Protein AF-0000000075448286 (afdb_homodimer)

pLDDT: mean 71.82, std 28.73, range [14.85, 98.69]

Structure (mmCIF, N/CA/C/O backbone):
data_AF-0000000075448286-model_v1
#
loop_
_entity.id
_entity.type
_entity.pdbx_description
1 polymer 'BZIP domain-containing protein'
#
loop_
_atom_site.group_PDB
_atom_site.id
_atom_site.type_symbol
_atom_site.label_atom_id
_atom_site.label_alt_id
_atom_site.label_comp_id
_atom_site.label_asym_id
_atom_site.label_entity_id
_atom_site.label_seq_id
_atom_site.pdbx_PDB_ins_code
_atom_site.Cartn_x
_atom_site.Cartn_y
_atom_site.Cartn_z
_atom_site.occupancy
_atom_site.B_iso_or_equiv
_atom_site.auth_seq_id
_atom_site.auth_comp_id
_atom_site.auth_asym_id
_atom_site.auth_atom_id
_atom_site.pdbx_PDB_model_num
ATOM 1 N N . MET A 1 1 ? -80.875 -48.125 -6.766 1 27.91 1 MET A N 1
ATOM 2 C CA . MET A 1 1 ? -80.688 -47.312 -5.57 1 27.91 1 MET A CA 1
ATOM 3 C C . MET A 1 1 ? -79.25 -46.906 -5.395 1 27.91 1 MET A C 1
ATOM 5 O O . MET A 1 1 ? -78.438 -47.75 -5.039 1 27.91 1 MET A O 1
ATOM 9 N N . SER A 1 2 ? -78.625 -46.062 -6.227 1 28.22 2 SER A N 1
ATOM 10 C CA . SER A 1 2 ? -77.25 -45.688 -6.453 1 28.22 2 SER A CA 1
ATOM 11 C C . SER A 1 2 ? -76.75 -44.844 -5.305 1 28.22 2 SER A C 1
ATOM 13 O O . SER A 1 2 ? -77.25 -43.812 -4.984 1 28.22 2 SER A O 1
ATOM 15 N N . ALA A 1 3 ? -76.125 -45.531 -4.195 1 37.91 3 ALA A N 1
ATOM 16 C CA . ALA A 1 3 ? -75.625 -44.969 -2.951 1 37.91 3 ALA A CA 1
ATOM 17 C C . ALA A 1 3 ? -74.625 -43.875 -3.227 1 37.91 3 ALA A C 1
ATOM 19 O O . ALA A 1 3 ? -73.688 -44.031 -4.004 1 37.91 3 ALA A O 1
ATOM 20 N N . SER A 1 4 ? -75.062 -42.562 -3.15 1 36.66 4 SER A N 1
ATOM 21 C CA . SER A 1 4 ? -74.312 -41.344 -3.301 1 36.66 4 SER A CA 1
ATOM 22 C C . SER A 1 4 ? -73.062 -41.344 -2.398 1 36.66 4 SER A C 1
ATOM 24 O O . SER A 1 4 ? -73.188 -41.75 -1.24 1 36.66 4 SER A O 1
ATOM 26 N N . PRO A 1 5 ? -71.875 -41.469 -2.895 1 45.78 5 PRO A N 1
ATOM 27 C CA . PRO A 1 5 ? -70.688 -41.562 -2.051 1 45.78 5 PRO A CA 1
ATOM 28 C C . PRO A 1 5 ? -70.562 -40.406 -1.062 1 45.78 5 PRO A C 1
ATOM 30 O O . PRO A 1 5 ? -71.062 -39.312 -1.311 1 45.78 5 PRO A O 1
ATOM 33 N N . PRO A 1 6 ? -70.438 -40.656 0.356 1 41.59 6 PRO A N 1
ATOM 34 C CA . PRO A 1 6 ? -70.438 -39.719 1.475 1 41.59 6 PRO A CA 1
ATOM 35 C C . PRO A 1 6 ? -69.312 -38.625 1.292 1 41.59 6 PRO A C 1
ATOM 37 O O . PRO A 1 6 ? -68.375 -38.844 0.573 1 41.59 6 PRO A O 1
ATOM 40 N N . SER A 1 7 ? -69.688 -37.281 1.247 1 37.41 7 SER A N 1
ATOM 41 C CA . SER A 1 7 ? -68.938 -36.031 1.189 1 37.41 7 SER A CA 1
ATOM 42 C C . SER A 1 7 ? -67.875 -35.969 2.316 1 37.41 7 SER A C 1
ATOM 44 O O . SER A 1 7 ? -68.25 -36 3.494 1 37.41 7 SER A O 1
ATOM 46 N N . GLY A 1 8 ? -66.75 -36.656 2.332 1 36.09 8 GLY A N 1
ATOM 47 C CA . GLY A 1 8 ? -65.625 -36.625 3.279 1 36.09 8 GLY A CA 1
ATOM 48 C C . GLY A 1 8 ? -65.25 -35.219 3.65 1 36.09 8 GLY A C 1
ATOM 49 O O . GLY A 1 8 ? -64.938 -34.406 2.777 1 36.09 8 GLY A O 1
ATOM 50 N N . SER A 1 9 ? -65.875 -34.531 4.641 1 37.84 9 SER A N 1
ATOM 51 C CA . SER A 1 9 ? -65.5 -33.25 5.273 1 37.84 9 SER A CA 1
ATOM 52 C C . SER A 1 9 ? -64.062 -33.219 5.621 1 37.84 9 SER A C 1
ATOM 54 O O . SER A 1 9 ? -63.531 -34.094 6.301 1 37.84 9 SER A O 1
ATOM 56 N N . SER A 1 10 ? -63.188 -32.844 4.75 1 38.09 10 SER A N 1
ATOM 57 C CA . SER A 1 10 ? -61.75 -32.562 5.004 1 38.09 10 SER A CA 1
ATOM 58 C C . SER A 1 10 ? -61.562 -31.719 6.254 1 38.09 10 SER A C 1
ATOM 60 O O . SER A 1 10 ? -62.062 -30.578 6.312 1 38.09 10 SER A O 1
ATOM 62 N N . LYS A 1 11 ? -61.75 -32.25 7.52 1 39.44 11 LYS A N 1
ATOM 63 C CA . LYS A 1 11 ? -61.344 -31.625 8.781 1 39.44 11 LYS A CA 1
ATOM 64 C C . LYS A 1 11 ? -60.031 -30.859 8.633 1 39.44 11 LYS A C 1
ATOM 66 O O . LYS A 1 11 ? -59.031 -31.438 8.273 1 39.44 11 LYS A O 1
ATOM 71 N N . ARG A 1 12 ? -60.156 -29.641 8.289 1 44.81 12 ARG A N 1
ATOM 72 C CA . ARG A 1 12 ? -59 -28.734 8.344 1 44.81 12 ARG A CA 1
ATOM 73 C C . ARG A 1 12 ? -58.219 -28.938 9.625 1 44.81 12 ARG A C 1
ATOM 75 O O . ARG A 1 12 ? -58.781 -28.969 10.719 1 44.81 12 ARG A O 1
ATOM 82 N N . ARG A 1 13 ? -57.188 -29.625 9.578 1 57.38 13 ARG A N 1
ATOM 83 C CA . ARG A 1 13 ? -56.25 -29.844 10.672 1 57.38 13 ARG A CA 1
ATOM 84 C C . ARG A 1 13 ? -56 -28.562 11.445 1 57.38 13 ARG A C 1
ATOM 86 O O . ARG A 1 13 ? -55.531 -27.562 10.875 1 57.38 13 ARG A O 1
ATOM 93 N N . VAL A 1 14 ? -56.844 -28.219 12.422 1 57.28 14 VAL A N 1
ATOM 94 C CA . VAL A 1 14 ? -56.688 -27.094 13.328 1 57.28 14 VAL A CA 1
ATOM 95 C C . VAL A 1 14 ? -55.344 -27.203 14.047 1 57.28 14 VAL A C 1
ATOM 97 O O . VAL A 1 14 ? -55.031 -28.234 14.656 1 57.28 14 VAL A O 1
ATOM 100 N N . ARG A 1 15 ? -54.5 -26.469 13.727 1 62.69 15 ARG A N 1
ATOM 101 C CA . ARG A 1 15 ? -53.219 -26.375 14.383 1 62.69 15 ARG A CA 1
ATOM 102 C C . ARG A 1 15 ? -53.375 -26.125 15.875 1 62.69 15 ARG A C 1
ATOM 104 O O . ARG A 1 15 ? -54.312 -25.453 16.297 1 62.69 15 ARG A O 1
ATOM 111 N N . THR A 1 16 ? -52.75 -26.875 16.719 1 68.62 16 THR A N 1
ATOM 112 C CA . THR A 1 16 ? -52.719 -26.734 18.172 1 68.62 16 THR A CA 1
ATOM 113 C C . THR A 1 16 ? -52.125 -25.391 18.578 1 68.62 16 THR A C 1
ATOM 115 O O . THR A 1 16 ? -51.469 -24.734 17.766 1 68.62 16 THR A O 1
ATOM 118 N N . GLU A 1 17 ? -52.5 -24.844 19.672 1 63.91 17 GLU A N 1
ATOM 119 C CA . GLU A 1 17 ? -52 -23.594 20.219 1 63.91 17 GLU A CA 1
ATOM 120 C C . GLU A 1 17 ? -50.469 -23.609 20.281 1 63.91 17 GLU A C 1
ATOM 122 O O . GLU A 1 17 ? -49.812 -22.609 20.016 1 63.91 17 GLU A O 1
ATOM 127 N N . ALA A 1 18 ? -49.969 -24.734 20.625 1 74.19 18 ALA A N 1
ATOM 128 C CA . ALA A 1 18 ? -48.5 -24.875 20.672 1 74.19 18 ALA A CA 1
ATOM 129 C C . ALA A 1 18 ? -47.906 -24.719 19.281 1 74.19 18 ALA A C 1
ATOM 131 O O . ALA A 1 18 ? -46.844 -24.094 19.125 1 74.19 18 ALA A O 1
ATOM 132 N N . GLN A 1 19 ? -48.594 -25.281 18.328 1 69.69 19 GLN A N 1
ATOM 133 C CA . GLN A 1 19 ? -48.094 -25.203 16.953 1 69.69 19 GLN A CA 1
ATOM 134 C C . GLN A 1 19 ? -48.219 -23.781 16.422 1 69.69 19 GLN A C 1
ATOM 136 O O . GLN A 1 19 ? -47.312 -23.312 15.703 1 69.69 19 GLN A O 1
ATOM 141 N N . MET A 1 20 ? -49.25 -23.156 16.812 1 72.75 20 MET A N 1
ATOM 142 C CA . MET A 1 20 ? -49.438 -21.766 16.422 1 72.75 20 MET A CA 1
ATOM 143 C C . MET A 1 20 ? -48.438 -20.844 17.078 1 72.75 20 MET A C 1
ATOM 145 O O . MET A 1 20 ? -47.938 -19.906 16.453 1 72.75 20 MET A O 1
ATOM 149 N N . SER A 1 21 ? -48.156 -21.188 18.281 1 73.88 21 SER A N 1
ATOM 150 C CA . SER A 1 21 ? -47.156 -20.406 18.984 1 73.88 21 SER A CA 1
ATOM 151 C C . SER A 1 21 ? -45.781 -20.578 18.359 1 73.88 21 SER A C 1
ATOM 153 O O . SER A 1 21 ? -45.031 -19.594 18.219 1 73.88 21 SER A O 1
ATOM 155 N N . GLN A 1 22 ? -45.5 -21.75 18 1 76 22 GLN A N 1
ATOM 156 C CA . GLN A 1 22 ? -44.25 -22.016 17.344 1 76 22 GLN A CA 1
ATOM 157 C C . GLN A 1 22 ? -44.156 -21.312 15.992 1 76 22 GLN A C 1
ATOM 159 O O . GLN A 1 22 ? -43.125 -20.766 15.625 1 76 22 GLN A O 1
ATOM 164 N N . LYS A 1 23 ? -45.219 -21.344 15.336 1 67 23 LYS A N 1
ATOM 165 C CA . LYS A 1 23 ? -45.281 -20.688 14.039 1 67 23 LYS A CA 1
ATOM 166 C C . LYS A 1 23 ? -45.125 -19.172 14.195 1 67 23 LYS A C 1
ATOM 168 O O . LYS A 1 23 ? -44.406 -18.531 13.43 1 67 23 LYS A O 1
ATOM 173 N N . ARG A 1 24 ? -45.812 -18.656 15.164 1 72.44 24 ARG A N 1
ATOM 174 C CA . ARG A 1 24 ? -45.719 -17.234 15.43 1 72.44 24 ARG A CA 1
ATOM 175 C C . ARG A 1 24 ? -44.281 -16.828 15.766 1 72.44 24 ARG A C 1
ATOM 177 O O . ARG A 1 24 ? -43.781 -15.797 15.305 1 72.44 24 ARG A O 1
ATOM 184 N N . LEU A 1 25 ? -43.719 -17.688 16.516 1 75.44 25 LEU A N 1
ATOM 185 C CA . LEU A 1 25 ? -42.312 -17.406 16.875 1 75.44 25 LEU A CA 1
ATOM 186 C C . LEU A 1 25 ? -41.438 -17.484 15.633 1 75.44 25 LEU A C 1
ATOM 188 O O . LEU A 1 25 ? -40.562 -16.625 15.453 1 75.44 25 LEU A O 1
ATOM 192 N N . ALA A 1 26 ? -41.688 -18.422 14.836 1 75.81 26 ALA A N 1
ATOM 193 C CA . ALA A 1 26 ? -40.906 -18.562 13.609 1 75.81 26 ALA A CA 1
ATOM 194 C C . ALA A 1 26 ? -41.156 -17.406 12.656 1 75.81 26 ALA A C 1
ATOM 196 O O . ALA A 1 26 ? -40.219 -16.906 12.016 1 75.81 26 ALA A O 1
ATOM 197 N N . ASP A 1 27 ? -42.312 -16.969 12.602 1 74.06 27 ASP A N 1
ATOM 198 C CA . ASP A 1 27 ? -42.688 -15.82 11.766 1 74.06 27 ASP A CA 1
ATOM 199 C C . ASP A 1 27 ? -42 -14.539 12.266 1 74.06 27 ASP A C 1
ATOM 201 O O . ASP A 1 27 ? -41.531 -13.727 11.469 1 74.06 27 ASP A O 1
ATOM 205 N N . ARG A 1 28 ? -42 -14.422 13.531 1 72.19 28 ARG A N 1
ATOM 206 C CA . ARG A 1 28 ? -41.375 -13.258 14.133 1 72.19 28 ARG A CA 1
ATOM 207 C C . ARG A 1 28 ? -39.875 -13.211 13.789 1 72.19 28 ARG A C 1
ATOM 209 O O . ARG A 1 28 ? -39.344 -12.156 13.461 1 72.19 28 ARG A O 1
ATOM 216 N N . VAL A 1 29 ? -39.375 -14.359 13.914 1 78.06 29 VAL A N 1
ATOM 217 C CA . VAL A 1 29 ? -37.938 -14.445 13.617 1 78.06 29 VAL A CA 1
ATOM 218 C C . VAL A 1 29 ? -37.719 -14.164 12.133 1 78.06 29 VAL A C 1
ATOM 220 O O . VAL A 1 29 ? -36.781 -13.414 11.773 1 78.06 29 VAL A O 1
ATOM 223 N N . LYS A 1 30 ? -38.531 -14.68 11.359 1 71.31 30 LYS A N 1
ATOM 224 C CA . LYS A 1 30 ? -38.375 -14.5 9.922 1 71.31 30 LYS A CA 1
ATOM 225 C C . LYS A 1 30 ? -38.625 -13.047 9.523 1 71.31 30 LYS A C 1
ATOM 227 O O . LYS A 1 30 ? -37.906 -12.5 8.688 1 71.31 30 LYS A O 1
ATOM 232 N N . HIS A 1 31 ? -39.531 -12.453 10.203 1 71.69 31 HIS A N 1
ATOM 233 C CA . HIS A 1 31 ? -39.812 -11.039 9.945 1 71.69 31 HIS A CA 1
ATOM 234 C C . HIS A 1 31 ? -38.625 -10.164 10.383 1 71.69 31 HIS A C 1
ATOM 236 O O . HIS A 1 31 ? -38.281 -9.203 9.688 1 71.69 31 HIS A O 1
ATOM 242 N N . ARG A 1 32 ? -38.125 -10.5 11.422 1 73.19 32 ARG A N 1
ATOM 243 C CA . ARG A 1 32 ? -36.938 -9.766 11.898 1 73.19 32 ARG A CA 1
ATOM 244 C C . ARG A 1 32 ? -35.781 -9.906 10.93 1 73.19 32 ARG A C 1
ATOM 246 O O . ARG A 1 32 ? -35.094 -8.922 10.633 1 73.19 32 ARG A O 1
ATOM 253 N N . GLU A 1 33 ? -35.594 -11.031 10.461 1 76.12 33 GLU A N 1
ATOM 254 C CA . GLU A 1 33 ? -34.531 -11.297 9.508 1 76.12 33 GLU A CA 1
ATOM 255 C C . GLU A 1 33 ? -34.75 -10.562 8.188 1 76.12 33 GLU A C 1
ATOM 257 O O . GLU A 1 33 ? -33.812 -9.992 7.613 1 76.12 33 GLU A O 1
ATOM 262 N N . ASN A 1 34 ? -35.906 -10.547 7.77 1 71.75 34 ASN A N 1
ATOM 263 C CA . ASN A 1 34 ? -36.25 -9.859 6.535 1 71.75 34 ASN A CA 1
ATOM 264 C C . ASN A 1 34 ? -36.062 -8.352 6.66 1 71.75 34 ASN A C 1
ATOM 266 O O . ASN A 1 34 ? -35.562 -7.703 5.734 1 71.75 34 ASN A O 1
ATOM 270 N N . ARG A 1 35 ? -36.438 -7.871 7.777 1 69.81 35 ARG A N 1
ATOM 271 C CA . ARG A 1 35 ? -36.25 -6.449 8.047 1 69.81 35 ARG A CA 1
ATOM 272 C C . ARG A 1 35 ? -34.781 -6.078 8.062 1 69.81 35 ARG A C 1
ATOM 274 O O . ARG A 1 35 ? -34.375 -5.039 7.527 1 69.81 35 ARG A O 1
ATOM 281 N N . GLN A 1 36 ? -34.062 -6.875 8.641 1 74.44 36 GLN A N 1
ATOM 282 C CA . GLN A 1 36 ? -32.625 -6.629 8.711 1 74.44 36 GLN A CA 1
ATOM 283 C C . GLN A 1 36 ? -31.984 -6.699 7.332 1 74.44 36 GLN A C 1
ATOM 285 O O . GLN A 1 36 ? -31.141 -5.863 6.988 1 74.44 36 GLN A O 1
ATOM 290 N N . GLU A 1 37 ? -32.375 -7.582 6.574 1 73.81 37 GLU A N 1
ATOM 291 C CA . GLU A 1 37 ? -31.906 -7.719 5.207 1 73.81 37 GLU A CA 1
ATOM 292 C C . GLU A 1 37 ? -32.281 -6.508 4.359 1 73.81 37 GLU A C 1
ATOM 294 O O . GLU A 1 37 ? -31.484 -6.012 3.57 1 73.81 37 GLU A O 1
ATOM 299 N N . HIS A 1 38 ? -33.438 -6.078 4.535 1 65.19 38 HIS A N 1
ATOM 300 C CA . HIS A 1 38 ? -33.906 -4.914 3.803 1 65.19 38 HIS A CA 1
ATOM 301 C C . HIS A 1 38 ? -33.125 -3.658 4.199 1 65.19 38 HIS A C 1
ATOM 303 O O . HIS A 1 38 ? -32.781 -2.844 3.346 1 65.19 38 HIS A O 1
ATOM 309 N N . LYS A 1 39 ? -32.906 -3.586 5.406 1 70 39 LYS A N 1
ATOM 310 C CA . LYS A 1 39 ? -32.125 -2.455 5.895 1 70 39 LYS A CA 1
ATOM 311 C C . LYS A 1 39 ? -30.703 -2.473 5.32 1 70 39 LYS A C 1
ATOM 313 O O . LYS A 1 39 ? -30.203 -1.444 4.867 1 70 39 LYS A O 1
ATOM 318 N N . GLN A 1 40 ? -30.109 -3.49 5.262 1 71.94 40 GLN A N 1
ATOM 319 C CA . GLN A 1 40 ? -28.766 -3.639 4.734 1 71.94 40 GLN A CA 1
ATOM 320 C C . GLN A 1 40 ? -28.719 -3.355 3.234 1 71.94 40 GLN A C 1
ATOM 322 O O . GLN A 1 40 ? -27.797 -2.703 2.744 1 71.94 40 GLN A O 1
ATOM 327 N N . ARG A 1 41 ? -29.672 -3.736 2.607 1 67.62 41 ARG A N 1
ATOM 328 C CA . ARG A 1 41 ? -29.781 -3.492 1.172 1 67.62 41 ARG A CA 1
ATOM 329 C C . ARG A 1 41 ? -29.953 -2.006 0.88 1 67.62 41 ARG A C 1
ATOM 331 O O . ARG A 1 41 ? -29.328 -1.472 -0.035 1 67.62 41 ARG A O 1
ATOM 338 N N . MET A 1 42 ? -30.766 -1.396 1.674 1 64.56 42 MET A N 1
ATOM 339 C CA . MET A 1 42 ? -30.969 0.041 1.522 1 64.56 42 MET A CA 1
ATOM 340 C C . MET A 1 42 ? -29.688 0.816 1.792 1 64.56 42 MET A C 1
ATOM 342 O O . MET A 1 42 ? -29.359 1.754 1.063 1 64.56 42 MET A O 1
ATOM 346 N N . GLU A 1 43 ? -29.016 0.427 2.717 1 72.69 43 GLU A N 1
ATOM 347 C CA . GLU A 1 43 ? -27.75 1.083 3.07 1 72.69 43 GLU A CA 1
ATOM 348 C C . GLU A 1 43 ? -26.703 0.889 1.979 1 72.69 43 GLU A C 1
ATOM 350 O O . GLU A 1 43 ? -25.969 1.822 1.643 1 72.69 43 GLU A O 1
ATOM 355 N N . ARG A 1 44 ? -26.719 -0.168 1.383 1 66 44 ARG A N 1
ATOM 356 C CA . ARG A 1 44 ? -25.812 -0.444 0.272 1 66 44 ARG A CA 1
ATOM 357 C C . ARG A 1 44 ? -26.172 0.398 -0.948 1 66 44 ARG A C 1
ATOM 359 O O . ARG A 1 44 ? -25.281 0.957 -1.603 1 66 44 ARG A O 1
ATOM 366 N N . MET A 1 45 ? -27.391 0.522 -1.184 1 61.06 45 MET A N 1
ATOM 367 C CA . MET A 1 45 ? -27.859 1.289 -2.338 1 61.06 45 MET A CA 1
ATOM 368 C C . MET A 1 45 ? -27.594 2.777 -2.145 1 61.06 45 MET A C 1
ATOM 370 O O . MET A 1 45 ? -27.172 3.461 -3.08 1 61.06 45 MET A O 1
ATOM 374 N N . GLU A 1 46 ? -27.703 3.178 -1.016 1 66.94 46 GLU A N 1
ATOM 375 C CA . GLU A 1 46 ? -27.406 4.57 -0.699 1 66.94 46 GLU A CA 1
ATOM 376 C C . GLU A 1 46 ? -25.906 4.855 -0.826 1 66.94 46 GLU A C 1
ATOM 378 O O . GLU A 1 46 ? -25.516 5.906 -1.34 1 66.94 46 GLU A O 1
ATOM 383 N N . ALA A 1 47 ? -25.188 3.951 -0.419 1 66.62 47 ALA A N 1
ATOM 384 C CA . ALA A 1 47 ? -23.734 4.082 -0.546 1 66.62 47 ALA A CA 1
ATOM 385 C C . ALA A 1 47 ? -23.312 4.066 -2.012 1 66.62 47 ALA A C 1
ATOM 387 O O . ALA A 1 47 ? -22.453 4.855 -2.424 1 66.62 47 ALA A O 1
ATOM 388 N N . ASP A 1 48 ? -23.938 3.338 -2.775 1 60.22 48 ASP A N 1
ATOM 389 C CA . ASP A 1 48 ? -23.672 3.268 -4.211 1 60.22 48 ASP A CA 1
ATOM 390 C C . ASP A 1 48 ? -24.062 4.57 -4.906 1 60.22 48 ASP A C 1
ATOM 392 O O . ASP A 1 48 ? -23.328 5.07 -5.758 1 60.22 48 ASP A O 1
ATOM 396 N N . ILE A 1 49 ? -25.078 5.105 -4.535 1 58.91 49 ILE A N 1
ATOM 397 C CA . ILE A 1 49 ? -25.547 6.363 -5.102 1 58.91 49 ILE A CA 1
ATOM 398 C C . ILE A 1 49 ? -24.578 7.488 -4.734 1 58.91 49 ILE A C 1
ATOM 400 O O . ILE A 1 49 ? -24.219 8.312 -5.582 1 58.91 49 ILE A O 1
ATOM 404 N N . ALA A 1 50 ? -24.234 7.441 -3.57 1 62.62 50 ALA A N 1
ATOM 405 C CA . ALA A 1 50 ? -23.297 8.477 -3.131 1 62.62 50 ALA A CA 1
ATOM 406 C C . ALA A 1 50 ? -21.969 8.375 -3.887 1 62.62 50 ALA A C 1
ATOM 408 O O . ALA A 1 50 ? -21.422 9.391 -4.312 1 62.62 50 ALA A O 1
ATOM 409 N N . GLN A 1 51 ? -21.625 7.25 -4.191 1 59.97 51 GLN A N 1
ATOM 410 C CA . GLN A 1 51 ? -20.391 7.012 -4.941 1 59.97 51 GLN A CA 1
ATOM 411 C C . GLN A 1 51 ? -20.547 7.422 -6.402 1 59.97 51 GLN A C 1
ATOM 413 O O . GLN A 1 51 ? -19.656 8.031 -6.98 1 59.97 51 GLN A O 1
ATOM 418 N N . ILE A 1 52 ? -21.562 7.191 -6.918 1 53.75 52 ILE A N 1
ATOM 419 C CA . ILE A 1 52 ? -21.828 7.535 -8.312 1 53.75 52 ILE A CA 1
ATOM 420 C C . ILE A 1 52 ? -21.953 9.055 -8.453 1 53.75 52 ILE A C 1
ATOM 422 O O . ILE A 1 52 ? -21.422 9.633 -9.406 1 53.75 52 ILE A O 1
ATOM 426 N N . ARG A 1 53 ? -22.484 9.625 -7.531 1 56.25 53 ARG A N 1
ATOM 427 C CA . ARG A 1 53 ? -22.594 11.078 -7.551 1 56.25 53 ARG A CA 1
ATOM 428 C C . ARG A 1 53 ? -21.234 11.742 -7.43 1 56.25 53 ARG A C 1
ATOM 430 O O . ARG A 1 53 ? -20.953 12.719 -8.117 1 56.25 53 ARG A O 1
ATOM 437 N N . LYS A 1 54 ? -20.484 11.18 -6.668 1 58.22 54 LYS A N 1
ATOM 438 C CA . LYS A 1 54 ? -19.125 11.695 -6.531 1 58.22 54 LYS A CA 1
ATOM 439 C C . LYS A 1 54 ? -18.328 11.516 -7.824 1 58.22 54 LYS A C 1
ATOM 441 O O . LYS A 1 54 ? -17.609 12.422 -8.25 1 58.22 54 LYS A O 1
ATOM 446 N N . ASN A 1 55 ? -18.578 10.445 -8.383 1 50.66 55 ASN A N 1
ATOM 447 C CA . ASN A 1 55 ? -17.938 10.195 -9.664 1 50.66 55 ASN A CA 1
ATOM 448 C C . ASN A 1 55 ? -18.453 11.141 -10.742 1 50.66 55 ASN A C 1
ATOM 450 O O . ASN A 1 55 ? -17.672 11.633 -11.562 1 50.66 55 ASN A O 1
ATOM 454 N N . LEU A 1 56 ? -19.609 11.398 -10.688 1 50.09 56 LEU A N 1
ATOM 455 C CA . LEU A 1 56 ? -20.219 12.312 -11.648 1 50.09 56 LEU A CA 1
ATOM 456 C C . LEU A 1 56 ? -19.719 13.734 -11.438 1 50.09 56 LEU A C 1
ATOM 458 O O . LEU A 1 56 ? -19.469 14.461 -12.398 1 50.09 56 LEU A O 1
ATOM 462 N N . ASP A 1 57 ? -19.578 14.047 -10.305 1 52.19 57 ASP A N 1
ATOM 463 C CA . ASP A 1 57 ? -19.031 15.375 -10.016 1 52.19 57 ASP A CA 1
ATOM 464 C C . ASP A 1 57 ? -17.594 15.492 -10.516 1 52.19 57 ASP A C 1
ATOM 466 O O . ASP A 1 57 ? -17.203 16.516 -11.078 1 52.19 57 ASP A O 1
ATOM 470 N N . THR A 1 58 ? -16.922 14.5 -10.531 1 48.53 58 THR A N 1
ATOM 471 C CA . THR A 1 58 ? -15.547 14.484 -11 1 48.53 58 THR A CA 1
ATOM 472 C C . THR A 1 58 ? -15.492 14.562 -12.516 1 48.53 58 THR A C 1
ATOM 474 O O . THR A 1 58 ? -14.688 15.312 -13.078 1 48.53 58 THR A O 1
ATOM 477 N N . VAL A 1 59 ? -16.312 13.867 -13.109 1 48.31 59 VAL A N 1
ATOM 478 C CA . VAL A 1 59 ? -16.344 13.891 -14.57 1 48.31 59 VAL A CA 1
ATOM 479 C C . VAL A 1 59 ? -16.875 15.242 -15.055 1 48.31 59 VAL A C 1
ATOM 481 O O . VAL A 1 59 ? -16.328 15.812 -16.016 1 48.31 59 VAL A O 1
ATOM 484 N N . SER A 1 60 ? -17.734 15.719 -14.422 1 47.62 60 SER A N 1
ATOM 485 C CA . SER A 1 60 ? -18.281 17.016 -14.781 1 47.62 60 SER A CA 1
ATOM 486 C C . SER A 1 60 ? -17.25 18.125 -14.586 1 47.62 60 SER A C 1
ATOM 488 O O . SER A 1 60 ? -17.141 19.047 -15.406 1 47.62 60 SER A O 1
ATOM 490 N N . ALA A 1 61 ? -16.516 18 -13.648 1 46.72 61 ALA A N 1
ATOM 491 C CA . ALA A 1 61 ? -15.43 18.953 -13.43 1 46.72 61 ALA A CA 1
ATOM 492 C C . ALA A 1 61 ? -14.359 18.828 -14.508 1 46.72 61 ALA A C 1
ATOM 494 O O . ALA A 1 61 ? -13.828 19.828 -14.984 1 46.72 61 ALA A O 1
ATOM 495 N N . GLN A 1 62 ? -14.172 17.672 -14.945 1 41.75 62 GLN A N 1
ATOM 496 C CA . GLN A 1 62 ? -13.211 17.438 -16.031 1 41.75 62 GLN A CA 1
ATOM 497 C C . GLN A 1 62 ? -13.75 17.953 -17.359 1 41.75 62 GLN A C 1
ATOM 499 O O . GLN A 1 62 ? -13 18.516 -18.156 1 41.75 62 GLN A O 1
ATOM 504 N N . LEU A 1 63 ? -14.945 17.75 -17.516 1 41.12 63 LEU A N 1
ATOM 505 C CA . LEU A 1 63 ? -15.57 18.219 -18.75 1 41.12 63 LEU A CA 1
ATOM 506 C C . LEU A 1 63 ? -15.641 19.75 -18.766 1 41.12 63 LEU A C 1
ATOM 508 O O . LEU A 1 63 ? -15.508 20.359 -19.828 1 41.12 63 LEU A O 1
ATOM 512 N N . ARG A 1 64 ? -15.82 20.359 -17.703 1 43.81 64 ARG A N 1
ATOM 513 C CA . ARG A 1 64 ? -15.805 21.812 -17.656 1 43.81 64 ARG A CA 1
ATOM 514 C C . ARG A 1 64 ? -14.422 22.359 -18.016 1 43.81 64 ARG A C 1
ATOM 516 O O . ARG A 1 64 ? -14.305 23.469 -18.562 1 43.81 64 ARG A O 1
ATOM 523 N N . THR A 1 65 ? -13.43 21.484 -17.766 1 37.62 65 THR A N 1
ATOM 524 C CA . THR A 1 65 ? -12.094 21.969 -18.109 1 37.62 65 THR A CA 1
ATOM 525 C C . THR A 1 65 ? -11.789 21.719 -19.578 1 37.62 65 THR A C 1
ATOM 527 O O . THR A 1 65 ? -10.766 22.172 -20.094 1 37.62 65 THR A O 1
ATOM 530 N N . LEU A 1 66 ? -12.625 20.953 -20.25 1 34.34 66 LEU A N 1
ATOM 531 C CA . LEU A 1 66 ? -12.406 20.672 -21.656 1 34.34 66 LEU A CA 1
ATOM 532 C C . LEU A 1 66 ? -12.602 21.922 -22.5 1 34.34 66 LEU A C 1
ATOM 534 O O . LEU A 1 66 ? -11.852 22.156 -23.453 1 34.34 66 LEU A O 1
ATOM 538 N N . PRO A 1 67 ? -13.602 22.766 -22.188 1 34.53 67 PRO A N 1
ATOM 539 C CA . PRO A 1 67 ? -13.695 23.922 -23.078 1 34.53 67 PRO A CA 1
ATOM 540 C C . PRO A 1 67 ? -12.469 24.828 -23 1 34.53 67 PRO A C 1
ATOM 542 O O . PRO A 1 67 ? -12.086 25.438 -24 1 34.53 67 PRO A O 1
ATOM 545 N N . GLN A 1 68 ? -11.859 24.812 -21.875 1 36.12 68 GLN A N 1
ATOM 546 C CA . GLN A 1 68 ? -10.766 25.766 -21.797 1 36.12 68 GLN A CA 1
ATOM 547 C C . GLN A 1 68 ? -9.586 25.344 -22.672 1 36.12 68 GLN A C 1
ATOM 549 O O . GLN A 1 68 ? -8.773 26.172 -23.078 1 36.12 68 GLN A O 1
ATOM 554 N N . LEU A 1 69 ? -9.484 24.031 -22.984 1 34.59 69 LEU A N 1
ATOM 555 C CA . LEU A 1 69 ? -8.406 23.609 -23.875 1 34.59 69 LEU A CA 1
ATOM 556 C C . LEU A 1 69 ? -8.703 24.016 -25.312 1 34.59 69 LEU A C 1
ATOM 558 O O . LEU A 1 69 ? -7.797 24.391 -26.062 1 34.59 69 LEU A O 1
ATOM 562 N N . SER A 1 70 ? -9.914 24.016 -25.688 1 34.94 70 SER A N 1
ATOM 563 C CA . SER A 1 70 ? -10.25 24.438 -27.047 1 34.94 70 SER A CA 1
ATOM 564 C C . SER A 1 70 ? -9.992 25.938 -27.25 1 34.94 70 SER A C 1
ATOM 566 O O . SER A 1 70 ? -9.555 26.359 -28.312 1 34.94 70 SER A O 1
ATOM 568 N N . ALA A 1 71 ? -10.141 26.703 -26.188 1 37.03 71 ALA A N 1
ATOM 569 C CA . ALA A 1 71 ? -9.922 28.141 -26.344 1 37.03 71 ALA A CA 1
ATOM 570 C C . ALA A 1 71 ? -8.438 28.453 -26.5 1 37.03 71 ALA A C 1
ATOM 572 O O . ALA A 1 71 ? -8.055 29.344 -27.266 1 37.03 71 ALA A O 1
ATOM 573 N N . ASP A 1 72 ? -7.613 27.656 -25.875 1 35.41 72 ASP A N 1
ATOM 574 C CA . ASP A 1 72 ? -6.188 27.953 -25.984 1 35.41 72 ASP A CA 1
ATOM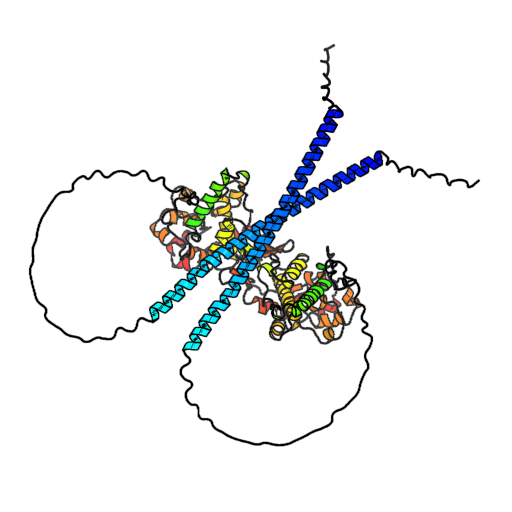 575 C C . ASP A 1 72 ? -5.633 27.547 -27.344 1 35.41 72 ASP A C 1
ATOM 577 O O . ASP A 1 72 ? -4.715 28.172 -27.859 1 35.41 72 ASP A O 1
ATOM 581 N N . LEU A 1 73 ? -6.234 26.531 -27.984 1 34.41 73 LEU A N 1
ATOM 582 C CA . LEU A 1 73 ? -5.805 26.156 -29.328 1 34.41 73 LEU A CA 1
ATOM 583 C C . LEU A 1 73 ? -6.188 27.219 -30.344 1 34.41 73 LEU A C 1
ATOM 585 O O . LEU A 1 73 ? -5.414 27.531 -31.25 1 34.41 73 LEU A O 1
ATOM 589 N N . VAL A 1 74 ? -7.301 27.828 -30.172 1 35.25 74 VAL A N 1
ATOM 590 C CA . VAL A 1 74 ? -7.695 28.875 -31.094 1 35.25 74 VAL A CA 1
ATOM 591 C C . VAL A 1 74 ? -6.762 30.078 -30.953 1 35.25 74 VAL A C 1
ATOM 593 O O . VAL A 1 74 ? -6.371 30.703 -31.938 1 35.25 74 VAL A O 1
ATOM 596 N N . ALA A 1 75 ? -6.277 30.328 -29.703 1 35.59 75 ALA A N 1
ATOM 597 C CA . ALA A 1 75 ? -5.445 31.516 -29.531 1 35.59 75 ALA A CA 1
ATOM 598 C C . ALA A 1 75 ? -4.062 31.312 -30.141 1 35.59 75 ALA A C 1
ATOM 600 O O . ALA A 1 75 ? -3.469 32.25 -30.672 1 35.59 75 ALA A O 1
ATOM 601 N N . LEU A 1 76 ? -3.627 30.062 -30.172 1 33.09 76 LEU A N 1
ATOM 602 C CA . LEU A 1 76 ? -2.311 29.797 -30.75 1 33.09 76 LEU A CA 1
ATOM 603 C C . LEU A 1 76 ? -2.342 29.953 -32.281 1 33.09 76 LEU A C 1
ATOM 605 O O . LEU A 1 76 ? -1.35 30.359 -32.875 1 33.09 76 LEU A O 1
ATOM 609 N N . GLN A 1 77 ? -3.49 29.531 -32.844 1 32.12 77 GLN A N 1
ATOM 610 C CA . GLN A 1 77 ? -3.568 29.656 -34.312 1 32.12 77 GLN A CA 1
ATOM 611 C C . GLN A 1 77 ? -3.527 31.109 -34.719 1 32.12 77 GLN A C 1
ATOM 613 O O . GLN A 1 77 ? -3.027 31.438 -35.812 1 32.12 77 GLN A O 1
ATOM 618 N N . GLN A 1 78 ? -4.148 31.938 -33.875 1 31.75 78 GLN A N 1
ATOM 619 C CA . GLN A 1 78 ? -4.219 33.312 -34.312 1 31.75 78 GLN A CA 1
ATOM 620 C C . GLN A 1 78 ? -2.844 33.969 -34.25 1 31.75 78 GLN A C 1
ATOM 622 O O . GLN A 1 78 ? -2.617 35 -34.906 1 31.75 78 GLN A O 1
ATOM 627 N N . ARG A 1 79 ? -2 33.5 -33.312 1 34.94 79 ARG A N 1
ATOM 628 C CA . ARG A 1 79 ? -0.749 34.25 -33.188 1 34.94 79 ARG A CA 1
ATOM 629 C C . ARG A 1 79 ? 0.167 33.969 -34.375 1 34.94 79 ARG A C 1
ATOM 631 O O . ARG A 1 79 ? 1.228 34.594 -34.531 1 34.94 79 ARG A O 1
ATOM 638 N N . SER A 1 80 ? -0.078 32.781 -34.969 1 31.56 80 SER A N 1
ATOM 639 C CA . SER A 1 80 ? 0.938 32.438 -35.938 1 31.56 80 SER A CA 1
ATOM 640 C C . SER A 1 80 ? 0.841 33.312 -37.188 1 31.56 80 SER A C 1
ATOM 642 O O . SER A 1 80 ? 1.617 33.156 -38.125 1 31.56 80 SER A O 1
ATOM 644 N N . SER A 1 81 ? -0.367 33.875 -37.375 1 28.81 81 SER A N 1
ATOM 645 C CA . SER A 1 81 ? -0.429 34.469 -38.688 1 28.81 81 SER A CA 1
ATOM 646 C C . SER A 1 81 ? 0.403 35.75 -38.75 1 28.81 81 SER A C 1
ATOM 648 O O . SER A 1 81 ? 0.319 36.5 -39.719 1 28.81 81 SER A O 1
ATOM 650 N N . GLN A 1 82 ? 0.804 36.219 -37.5 1 26.39 82 GLN A N 1
ATOM 651 C CA . GLN A 1 82 ? 1.248 37.594 -37.688 1 26.39 82 GLN A CA 1
ATOM 652 C C . GLN A 1 82 ? 2.531 37.656 -38.5 1 26.39 82 GLN A C 1
ATOM 654 O O . GLN A 1 82 ? 3.537 37.062 -38.156 1 26.39 82 GLN A O 1
ATOM 659 N N . LYS A 1 83 ? 2.338 37.906 -39.75 1 27.27 83 LYS A N 1
ATOM 660 C CA . LYS A 1 83 ? 3.311 38.125 -40.812 1 27.27 83 LYS A CA 1
ATOM 661 C C . LYS A 1 83 ? 4.398 39.094 -40.375 1 27.27 83 LYS A C 1
ATOM 663 O O . LYS A 1 83 ? 4.125 40.062 -39.656 1 27.27 83 LYS A O 1
ATOM 668 N N . PRO A 1 84 ? 5.656 38.781 -40.438 1 28.39 84 PRO A N 1
ATOM 669 C CA . PRO A 1 84 ? 6.797 39.625 -40.094 1 28.39 84 PRO A CA 1
ATOM 670 C C . PRO A 1 84 ? 6.742 40.969 -40.781 1 28.39 84 PRO A C 1
ATOM 672 O O . PRO A 1 84 ? 6.461 41.062 -41.969 1 28.39 84 PRO A O 1
ATOM 675 N N . PRO A 1 85 ? 6.109 42.031 -40 1 24.61 85 PRO A N 1
ATOM 676 C CA . PRO A 1 85 ? 5.914 43.312 -40.656 1 24.61 85 PRO A CA 1
ATOM 677 C C . PRO A 1 85 ? 7.145 43.781 -41.438 1 24.61 85 PRO A C 1
ATOM 679 O O . PRO A 1 85 ? 8.273 43.531 -41.031 1 24.61 85 PRO A O 1
ATOM 682 N N . GLY A 1 86 ? 7.031 43.75 -42.656 1 20.5 86 GLY A N 1
ATOM 683 C CA . GLY A 1 86 ? 7.938 44.219 -43.688 1 20.5 86 GLY A CA 1
ATOM 684 C C . GLY A 1 86 ? 8.5 45.594 -43.438 1 20.5 86 GLY A C 1
ATOM 685 O O . GLY A 1 86 ? 7.887 46.406 -42.719 1 20.5 86 GLY A O 1
ATOM 686 N N . GLU A 1 87 ? 9.82 45.75 -43.375 1 23.42 87 GLU A N 1
ATOM 687 C CA . GLU A 1 87 ? 10.742 46.844 -43.188 1 23.42 87 GLU A CA 1
ATOM 688 C C . GLU A 1 87 ? 10.352 48.062 -44.031 1 23.42 87 GLU A C 1
ATOM 690 O O . GLU A 1 87 ? 10.625 48.062 -45.25 1 23.42 87 GLU A O 1
ATOM 695 N N . ALA A 1 88 ? 8.977 48.438 -43.906 1 18.53 88 ALA A N 1
ATOM 696 C CA . ALA A 1 88 ? 8.773 49.5 -44.875 1 18.53 88 ALA A CA 1
ATOM 697 C C . ALA A 1 88 ? 9.703 50.688 -44.625 1 18.53 88 ALA A C 1
ATOM 699 O O . ALA A 1 88 ? 10.016 50.969 -43.469 1 18.53 88 ALA A O 1
ATOM 700 N N . TYR A 1 89 ? 10.25 51.344 -45.625 1 18.58 89 TYR A N 1
ATOM 701 C CA . TYR A 1 89 ? 11.25 52.344 -46.031 1 18.58 89 TYR A CA 1
ATOM 702 C C . TYR A 1 89 ? 10.812 53.75 -45.656 1 18.58 89 TYR A C 1
ATOM 704 O O . TYR A 1 89 ? 11.641 54.562 -45.219 1 18.58 89 TYR A O 1
ATOM 712 N N . GLU A 1 90 ? 9.398 54.094 -45.781 1 17.34 90 GLU A N 1
ATOM 713 C CA . GLU A 1 90 ? 9.445 55.375 -46.469 1 17.34 90 GLU A CA 1
ATOM 714 C C . GLU A 1 90 ? 9.953 56.469 -45.562 1 17.34 90 GLU A C 1
ATOM 716 O O . GLU A 1 90 ? 9.984 56.312 -44.312 1 17.34 90 GLU A O 1
ATOM 721 N N . MET A 1 91 ? 9.414 57.781 -45.906 1 17.44 91 MET A N 1
ATOM 722 C CA . MET A 1 91 ? 9.828 59.094 -46.344 1 17.44 91 MET A CA 1
ATOM 723 C C . MET A 1 91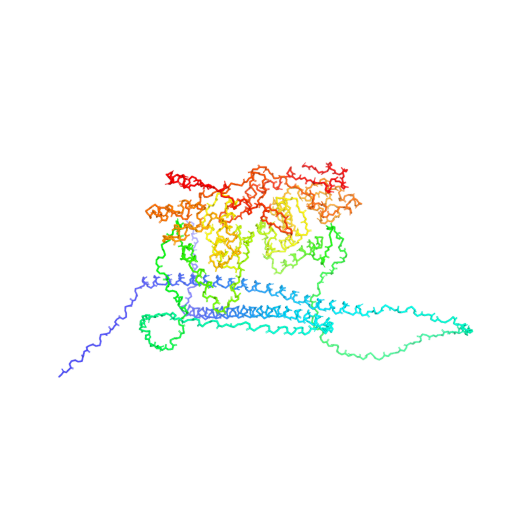 ? 9.641 60.125 -45.25 1 17.44 91 MET A C 1
ATOM 725 O O . MET A 1 91 ? 8.703 60.031 -44.438 1 17.44 91 MET A O 1
ATOM 729 N N . ASP A 1 92 ? 10.531 61 -45 1 17.67 92 ASP A N 1
ATOM 730 C CA . ASP A 1 92 ? 11.07 61.969 -44.031 1 17.67 92 ASP A CA 1
ATOM 731 C C . ASP A 1 92 ? 10.094 63.125 -43.812 1 17.67 92 ASP A C 1
ATOM 733 O O . ASP A 1 92 ? 10.289 63.938 -42.906 1 17.67 92 ASP A O 1
ATOM 737 N N . THR A 1 93 ? 8.773 63.188 -44.438 1 17.66 93 THR A N 1
ATOM 738 C CA . THR A 1 93 ? 8.648 64.625 -44.75 1 17.66 93 THR A CA 1
ATOM 739 C C . THR A 1 93 ? 8.266 65.375 -43.5 1 17.66 93 THR A C 1
ATOM 741 O O . THR A 1 93 ? 7.672 64.875 -42.594 1 17.66 93 THR A O 1
ATOM 744 N N . SER A 1 94 ? 8.242 66.75 -43.562 1 17.67 94 SER A N 1
ATOM 745 C CA . SER A 1 94 ? 8.562 67.938 -42.844 1 17.67 94 SER A CA 1
ATOM 746 C C . SER A 1 94 ? 7.336 68.5 -42.125 1 17.67 94 SER A C 1
ATOM 748 O O . SER A 1 94 ? 7.398 69.562 -41.5 1 17.67 94 SER A O 1
ATOM 750 N N . VAL A 1 95 ? 6.176 67.75 -41.906 1 17.3 95 VAL A N 1
ATOM 751 C CA . VAL A 1 95 ? 5.168 68.812 -41.938 1 17.3 95 VAL A CA 1
ATOM 752 C C . VAL A 1 95 ? 5.176 69.562 -40.594 1 17.3 95 VAL A C 1
ATOM 754 O O . VAL A 1 95 ? 5.305 68.938 -39.531 1 17.3 95 VAL A O 1
ATOM 757 N N . GLU A 1 96 ? 4.598 70.812 -40.688 1 16.83 96 GLU A N 1
ATOM 758 C CA . GLU A 1 96 ? 4.793 72.125 -40.031 1 16.83 96 GLU A CA 1
ATOM 759 C C . GLU A 1 96 ? 3.92 72.188 -38.781 1 16.83 96 GLU A C 1
ATOM 761 O O . GLU A 1 96 ? 4.422 72.5 -37.688 1 16.83 96 GLU A O 1
ATOM 766 N N . THR A 1 97 ? 2.596 72.875 -38.75 1 16.69 97 THR A N 1
ATOM 767 C CA . THR A 1 97 ? 2.594 74.188 -38.125 1 16.69 97 THR A CA 1
ATOM 768 C C . THR A 1 97 ? 1.967 74.125 -36.719 1 16.69 97 THR A C 1
ATOM 770 O O . THR A 1 97 ? 1.287 73.188 -36.406 1 16.69 97 THR A O 1
ATOM 773 N N . PRO A 1 98 ? 0.816 75 -36.438 1 16.77 98 PRO A N 1
ATOM 774 C CA . PRO A 1 98 ? 0.891 76.062 -35.406 1 16.77 98 PRO A CA 1
ATOM 775 C C . PRO A 1 98 ? 0.101 75.75 -34.156 1 16.77 98 PRO A C 1
ATOM 777 O O . PRO A 1 98 ? -0.644 74.75 -34.125 1 16.77 98 PRO A O 1
ATOM 780 N N . ASP A 1 99 ? -0.88 76.688 -33.594 1 16.55 99 ASP A N 1
ATOM 781 C CA . ASP A 1 99 ? -0.795 77.562 -32.406 1 16.55 99 ASP A CA 1
ATOM 782 C C . ASP A 1 99 ? -1.901 77.25 -31.406 1 16.55 99 ASP A C 1
ATOM 784 O O . ASP A 1 99 ? -1.697 77.312 -30.188 1 16.55 99 ASP A O 1
ATOM 788 N N . PHE A 1 100 ? -3.248 76.688 -31.703 1 16.22 100 PHE A N 1
ATOM 789 C CA . PHE A 1 100 ? -4.219 77.625 -31.141 1 16.22 100 PHE A CA 1
ATOM 790 C C . PHE A 1 100 ? -4.516 77.25 -29.688 1 16.22 100 PHE A C 1
ATOM 792 O O . PHE A 1 100 ? -4.398 76.125 -29.281 1 16.22 100 PHE A O 1
ATOM 799 N N . PRO A 1 101 ? -5.508 78.125 -28.984 1 16.47 101 PRO A N 1
ATOM 800 C CA . PRO A 1 101 ? -5.496 78.75 -27.656 1 16.47 101 PRO A CA 1
ATOM 801 C C . PRO A 1 101 ? -6.309 78 -26.641 1 16.47 101 PRO A C 1
ATOM 803 O O . PRO A 1 101 ? -7.074 77.062 -27.016 1 16.47 101 PRO A O 1
ATOM 806 N N . ALA A 1 102 ? -6.832 78.625 -25.422 1 16.67 102 ALA A N 1
ATOM 807 C CA . ALA A 1 102 ? -6.695 78.562 -23.969 1 16.67 102 ALA A CA 1
ATOM 808 C C . ALA A 1 102 ? -8 78.125 -23.312 1 16.67 102 ALA A C 1
ATOM 810 O O . ALA A 1 102 ? -7.992 77.562 -22.219 1 16.67 102 ALA A O 1
ATOM 811 N N . GLY A 1 103 ? -9.273 78.312 -23.906 1 15.3 103 GLY A N 1
ATOM 812 C CA . GLY A 1 103 ? -10.094 79.062 -22.953 1 15.3 103 GLY A CA 1
ATOM 813 C C . GLY A 1 103 ? -10.688 78.188 -21.875 1 15.3 103 GLY A C 1
ATOM 814 O O . GLY A 1 103 ? -10.641 76.938 -21.984 1 15.3 103 GLY A O 1
ATOM 815 N N . ARG A 1 104 ? -11.906 78.625 -21.328 1 16.03 104 ARG A N 1
ATOM 816 C CA . ARG A 1 104 ? -12.305 79 -19.969 1 16.03 104 ARG A CA 1
ATOM 817 C C . ARG A 1 104 ? -13.125 77.875 -19.344 1 16.03 104 ARG A C 1
ATOM 819 O O . ARG A 1 104 ? -13.602 76.938 -20.047 1 16.03 104 ARG A O 1
ATOM 826 N N . ARG A 1 105 ? -14.289 78.188 -18.656 1 16.36 105 ARG A N 1
ATOM 827 C CA . ARG A 1 105 ? -14.57 78.188 -17.219 1 16.36 105 ARG A CA 1
ATOM 828 C C . ARG A 1 105 ? -15.555 77.062 -16.859 1 16.36 105 ARG A C 1
ATOM 830 O O . ARG A 1 105 ? -15.289 76.25 -15.977 1 16.36 105 ARG A O 1
ATOM 837 N N . ALA A 1 106 ? -17.062 77.25 -16.922 1 16.56 106 ALA A N 1
ATOM 838 C CA . ALA A 1 106 ? -17.828 77.438 -15.68 1 16.56 106 ALA A CA 1
ATOM 839 C C . ALA A 1 106 ? -18.578 76.188 -15.297 1 16.56 106 ALA A C 1
ATOM 841 O O . ALA A 1 106 ? -18.75 75.312 -16.109 1 16.56 106 ALA A O 1
ATOM 842 N N . PRO A 1 107 ? -19.906 76.312 -14.555 1 17.3 107 PRO A N 1
ATOM 843 C CA . PRO A 1 107 ? -20.5 75.875 -13.289 1 17.3 107 PRO A CA 1
ATOM 844 C C . PRO A 1 107 ? -21.484 74.75 -13.461 1 17.3 107 PRO A C 1
ATOM 846 O O . PRO A 1 107 ? -22 74.5 -14.555 1 17.3 107 PRO A O 1
ATOM 849 N N . ALA A 1 108 ? -21.812 73.812 -12.367 1 17.03 108 ALA A N 1
ATOM 850 C CA . ALA A 1 108 ? -22.062 72.438 -12.039 1 17.03 108 ALA A CA 1
ATOM 851 C C . ALA A 1 108 ? -23.547 72.188 -11.883 1 17.03 108 ALA A C 1
ATOM 853 O O . ALA A 1 108 ? -23.953 71.125 -11.383 1 17.03 108 ALA A O 1
ATOM 854 N N . ALA A 1 109 ? -24.469 72.75 -12.633 1 15.94 109 ALA A N 1
ATOM 855 C CA . ALA A 1 109 ? -25.797 72.812 -12.008 1 15.94 109 ALA A CA 1
ATOM 856 C C . ALA A 1 109 ? -26.391 71.438 -11.852 1 15.94 109 ALA A C 1
ATOM 858 O O . ALA A 1 109 ? -25.969 70.438 -12.508 1 15.94 109 ALA A O 1
ATOM 859 N N . ALA A 1 110 ? -27.828 71.25 -11.273 1 18.3 110 ALA A N 1
ATOM 860 C CA . ALA A 1 110 ? -28.625 70.688 -10.203 1 18.3 110 ALA A CA 1
ATOM 861 C C . ALA A 1 110 ? -29.547 69.562 -10.758 1 18.3 110 ALA A C 1
ATOM 863 O O . ALA A 1 110 ? -30.188 68.875 -9.992 1 18.3 110 ALA A O 1
ATOM 864 N N . PRO A 1 111 ? -29.625 69.188 -12.047 1 17.27 111 PRO A N 1
ATOM 865 C CA . PRO A 1 111 ? -31.031 68.875 -12.391 1 17.27 111 PRO A CA 1
ATOM 866 C C . PRO A 1 111 ? -31.594 67.688 -11.648 1 17.27 111 PRO A C 1
ATOM 868 O O . PRO A 1 111 ? -30.828 66.812 -11.188 1 17.27 111 PRO A O 1
ATOM 871 N N . CYS A 1 112 ? -33 67.5 -11.43 1 18.86 112 CYS A N 1
ATOM 872 C CA . CYS A 1 112 ? -34.094 67 -10.617 1 18.86 112 CYS A CA 1
ATOM 873 C C . CYS A 1 112 ? -34.469 65.625 -11.023 1 18.86 112 CYS A C 1
ATOM 875 O O . CYS A 1 112 ? -35.438 65 -10.492 1 18.86 112 CYS A O 1
ATOM 877 N N . ALA A 1 113 ? -33.875 64.812 -11.891 1 18.11 113 ALA A N 1
ATOM 878 C CA . ALA A 1 113 ? -34.781 63.969 -12.688 1 18.11 113 ALA A CA 1
ATOM 879 C C . ALA A 1 113 ? -35.406 62.875 -11.844 1 18.11 113 ALA A C 1
ATOM 881 O O . ALA A 1 113 ? -34.812 62.438 -10.852 1 18.11 113 ALA A O 1
ATOM 882 N N . ALA A 1 114 ? -36.594 62.344 -12.258 1 22.08 114 ALA A N 1
ATOM 883 C CA . ALA A 1 114 ? -37.844 61.688 -11.961 1 22.08 114 ALA A CA 1
ATOM 884 C C . ALA A 1 114 ? -37.656 60.188 -11.82 1 22.08 114 ALA A C 1
ATOM 886 O O . ALA A 1 114 ? -37.125 59.531 -12.727 1 22.08 114 ALA A O 1
ATOM 887 N N . ASP A 1 115 ? -37.688 59.562 -10.539 1 18.58 115 ASP A N 1
ATOM 888 C CA . ASP A 1 115 ? -37.156 58.312 -9.977 1 18.58 115 ASP A CA 1
ATOM 889 C C . ASP A 1 115 ? -38.031 57.125 -10.359 1 18.58 115 ASP A C 1
ATOM 891 O O . ASP A 1 115 ? -39.156 57 -9.883 1 18.58 115 ASP A O 1
ATOM 895 N N . HIS A 1 116 ? -38.219 56.75 -11.648 1 21.08 116 HIS A N 1
ATOM 896 C CA . HIS A 1 116 ? -39.156 55.719 -12.07 1 21.08 116 HIS A CA 1
ATOM 897 C C . HIS A 1 116 ? -38.906 54.406 -11.367 1 21.08 116 HIS A C 1
ATOM 899 O O . HIS A 1 116 ? -37.75 53.938 -11.297 1 21.08 116 HIS A O 1
ATOM 905 N N . HIS A 1 117 ? -39.812 53.812 -10.5 1 21.83 117 HIS A N 1
ATOM 906 C CA . HIS A 1 117 ? -39.781 52.719 -9.516 1 21.83 117 HIS A CA 1
ATOM 907 C C . HIS A 1 117 ? -39.719 51.375 -10.188 1 21.83 117 HIS A C 1
ATOM 909 O O . HIS A 1 117 ? -39.969 50.344 -9.539 1 21.83 117 HIS A O 1
ATOM 915 N N . ASP A 1 118 ? -39.031 51.062 -11.242 1 22.31 118 ASP A N 1
ATOM 916 C CA . ASP A 1 118 ? -39.188 49.812 -11.969 1 22.31 118 ASP A CA 1
ATOM 917 C C . ASP A 1 118 ? -38.969 48.594 -11.055 1 22.31 118 ASP A C 1
ATOM 919 O O . ASP A 1 118 ? -38.062 48.625 -10.219 1 22.31 118 ASP A O 1
ATOM 923 N N . ILE A 1 119 ? -39.906 47.656 -10.945 1 28.94 119 ILE A N 1
ATOM 924 C CA . ILE A 1 119 ? -40.094 46.469 -10.109 1 28.94 119 ILE A CA 1
ATOM 925 C C . ILE A 1 119 ? -38.969 45.469 -10.383 1 28.94 119 ILE A C 1
ATOM 927 O O . ILE A 1 119 ? -38.781 45 -11.508 1 28.94 119 ILE A O 1
ATOM 931 N N . PRO A 1 120 ? -37.75 45.5 -9.789 1 25.02 120 PRO A N 1
ATOM 932 C CA . PRO A 1 120 ? -36.656 44.719 -10.367 1 25.02 120 PRO A CA 1
ATOM 933 C C . PRO A 1 120 ? -36.875 43.219 -10.289 1 25.02 120 PRO A C 1
ATOM 935 O O . PRO A 1 120 ? -37.656 42.75 -9.43 1 25.02 120 PRO A O 1
ATOM 938 N N . PRO A 1 121 ? -36.656 42.469 -11.391 1 26.12 121 PRO A N 1
ATOM 939 C CA . PRO A 1 121 ? -36.875 41.031 -11.539 1 26.12 121 PRO A CA 1
ATOM 940 C C . PRO A 1 121 ? -36.281 40.219 -10.375 1 26.12 121 PRO A C 1
ATOM 942 O O . PRO A 1 121 ? -35.375 40.688 -9.695 1 26.12 121 PRO A O 1
ATOM 945 N N . ALA A 1 122 ? -37.062 39.188 -9.867 1 25.91 122 ALA A N 1
ATOM 946 C CA . ALA A 1 122 ? -36.812 38.344 -8.695 1 25.91 122 ALA A CA 1
ATOM 947 C C . ALA A 1 122 ? -35.438 37.688 -8.766 1 25.91 122 ALA A C 1
ATOM 949 O O . ALA A 1 122 ? -35.125 37 -9.734 1 25.91 122 ALA A O 1
ATOM 950 N N . GLU A 1 123 ? -34.438 38.312 -8.297 1 26.05 123 GLU A N 1
ATOM 951 C CA . GLU A 1 123 ? -33.062 37.812 -8.32 1 26.05 123 GLU A CA 1
ATOM 952 C C . GLU A 1 123 ? -32.969 36.406 -7.715 1 26.05 123 GLU A C 1
ATOM 954 O O . GLU A 1 123 ? -33.562 36.156 -6.668 1 26.05 123 GLU A O 1
ATOM 959 N N . VAL A 1 124 ? -32.906 35.438 -8.594 1 29.12 124 VAL A N 1
ATOM 960 C CA . VAL A 1 124 ? -32.688 34.031 -8.25 1 29.12 124 VAL A CA 1
ATOM 961 C C . VAL A 1 124 ? -31.75 33.938 -7.062 1 29.12 124 VAL A C 1
ATOM 963 O O . VAL A 1 124 ? -30.781 34.688 -6.953 1 29.12 124 VAL A O 1
ATOM 966 N N . PRO A 1 125 ? -32.312 33.375 -5.961 1 25.62 125 PRO A N 1
ATOM 967 C CA . PRO A 1 125 ? -31.469 33.469 -4.777 1 25.62 125 PRO A CA 1
ATOM 968 C C . PRO A 1 125 ? -30.016 33.125 -5.086 1 25.62 125 PRO A C 1
ATOM 970 O O . PRO A 1 125 ? -29.734 32.25 -5.91 1 25.62 125 PRO A O 1
ATOM 973 N N . GLU A 1 126 ? -29.188 34.094 -5.121 1 25.77 126 GLU A N 1
ATOM 974 C CA . GLU A 1 126 ? -27.734 34 -5.254 1 25.77 126 GLU A CA 1
ATOM 975 C C . GLU A 1 126 ? -27.188 32.781 -4.527 1 25.77 126 GLU A C 1
ATOM 977 O O . GLU A 1 126 ? -27.719 32.375 -3.492 1 25.77 126 GLU A O 1
ATOM 982 N N . VAL A 1 127 ? -26.547 31.828 -5.246 1 29.3 127 VAL A N 1
ATOM 983 C CA . VAL A 1 127 ? -25.641 30.797 -4.77 1 29.3 127 VAL A CA 1
ATOM 984 C C . VAL A 1 127 ? -25.047 31.203 -3.424 1 29.3 127 VAL A C 1
ATOM 986 O O . VAL A 1 127 ? -24.594 32.344 -3.264 1 29.3 127 VAL A O 1
ATOM 989 N N . VAL A 1 128 ? -25.641 30.672 -2.332 1 29.7 128 VAL A N 1
ATOM 990 C CA . VAL A 1 128 ? -25.047 30.906 -1.024 1 29.7 128 VAL A CA 1
ATOM 991 C C . VAL A 1 128 ? -23.578 31.328 -1.195 1 29.7 128 VAL A C 1
ATOM 993 O O . VAL A 1 128 ? -22.781 30.578 -1.778 1 29.7 128 VAL A O 1
ATOM 996 N N . SER A 1 129 ? -23.297 32.5 -1.513 1 28.84 129 SER A N 1
ATOM 997 C CA . SER A 1 129 ? -22.016 33.188 -1.407 1 28.84 129 SER A CA 1
ATOM 998 C C . SER A 1 129 ? -21.156 32.594 -0.301 1 28.84 129 SER A C 1
ATOM 1000 O O . SER A 1 129 ? -21.656 32.25 0.766 1 28.84 129 SER A O 1
ATOM 1002 N N . SER A 1 130 ? -20.125 31.766 -0.725 1 33.59 130 SER A N 1
ATOM 1003 C CA . SER A 1 130 ? -19.125 31.359 0.26 1 33.59 130 SER A CA 1
ATOM 1004 C C . SER A 1 130 ? -19 32.375 1.376 1 33.59 130 SER A C 1
ATOM 1006 O O . SER A 1 130 ? -18.594 33.531 1.132 1 33.59 130 SER A O 1
ATOM 1008 N N . LEU A 1 131 ? -20.047 32.562 2.111 1 34.59 131 LEU A N 1
ATOM 1009 C CA . LEU A 1 131 ? -20.094 33.469 3.266 1 34.59 131 LEU A CA 1
ATOM 1010 C C . LEU A 1 131 ? -18.703 33.688 3.834 1 34.59 131 LEU A C 1
ATOM 1012 O O . LEU A 1 131 ? -18.531 34.375 4.855 1 34.59 131 LEU A O 1
ATOM 1016 N N . PHE A 1 132 ? -17.953 32.5 3.785 1 36.16 132 PHE A N 1
ATOM 1017 C CA . PHE A 1 132 ? -16.625 32.875 4.273 1 36.16 132 PHE A CA 1
ATOM 1018 C C . PHE A 1 132 ? -15.984 33.906 3.381 1 36.16 132 PHE A C 1
ATOM 1020 O O . PHE A 1 132 ? -16.141 33.875 2.158 1 36.16 132 PHE A O 1
ATOM 1027 N N . PRO A 1 133 ? -15.852 35.188 3.777 1 35.88 133 PRO A N 1
ATOM 1028 C CA . PRO A 1 133 ? -14.984 36.031 2.953 1 35.88 133 PRO A CA 1
ATOM 1029 C C . PRO A 1 133 ? -13.906 35.219 2.223 1 35.88 133 PRO A C 1
ATOM 1031 O O . PRO A 1 133 ? -13.5 34.156 2.689 1 35.88 133 PRO A O 1
ATOM 1034 N N . THR A 1 134 ? -14.094 34.844 0.939 1 41.91 134 THR A N 1
ATOM 1035 C CA . THR A 1 134 ? -12.875 34.344 0.313 1 41.91 134 THR A CA 1
ATOM 1036 C C . THR A 1 134 ? -11.641 34.812 1.09 1 41.91 134 THR A C 1
ATOM 1038 O O . THR A 1 134 ? -11.375 36 1.199 1 41.91 134 THR A O 1
ATOM 1041 N N . PRO A 1 135 ? -11.398 34.188 2.266 1 43.72 135 PRO A N 1
ATOM 1042 C CA . PRO A 1 135 ? -10.227 34.75 2.947 1 43.72 135 PRO A CA 1
ATOM 1043 C C . PRO A 1 135 ? -9.242 35.406 1.984 1 43.72 135 PRO A C 1
ATOM 1045 O O . PRO A 1 135 ? -9.133 35 0.828 1 43.72 135 PRO A O 1
ATOM 1048 N N . SER A 1 136 ? -8.953 36.75 2.117 1 48.78 136 SER A N 1
ATOM 1049 C CA . SER A 1 136 ? -7.77 37.438 1.609 1 48.78 136 SER A CA 1
ATOM 1050 C C . SER A 1 136 ? -6.621 36.438 1.37 1 48.78 136 SER A C 1
ATOM 1052 O O . SER A 1 136 ? -6.695 35.281 1.767 1 48.78 136 SER A O 1
ATOM 1054 N N . HIS A 1 137 ? -5.367 37 1.043 1 61.41 137 HIS A N 1
ATOM 1055 C CA . HIS A 1 137 ? -4.027 36.594 0.64 1 61.41 137 HIS A CA 1
ATOM 1056 C C . HIS A 1 137 ? -3.404 35.656 1.673 1 61.41 137 HIS A C 1
ATOM 1058 O O . HIS A 1 137 ? -3.154 36.062 2.811 1 61.41 137 HIS A O 1
ATOM 1064 N N . VAL A 1 138 ? -3.859 34.344 1.613 1 76 138 VAL A N 1
ATOM 1065 C CA . VAL A 1 138 ? -3.088 33.469 2.467 1 76 138 VAL A CA 1
ATOM 1066 C C . VAL A 1 138 ? -1.616 33.5 2.064 1 76 138 VAL A C 1
ATOM 1068 O O . VAL A 1 138 ? -1.293 33.531 0.874 1 76 138 VAL A O 1
ATOM 1071 N N . ASP A 1 139 ? -0.867 33.875 3.08 1 84.88 139 ASP A N 1
ATOM 1072 C CA . ASP A 1 139 ? 0.576 33.812 2.867 1 84.88 139 ASP A CA 1
ATOM 1073 C C . ASP A 1 139 ? 1.066 32.375 2.752 1 84.88 139 ASP A C 1
ATOM 1075 O O . ASP A 1 139 ? 1.3 31.703 3.764 1 84.88 139 ASP A O 1
ATOM 1079 N N . CYS A 1 140 ? 1.142 31.875 1.482 1 91.62 140 CYS A N 1
ATOM 1080 C CA . CYS A 1 140 ? 1.541 30.5 1.227 1 91.62 140 CYS A CA 1
ATOM 1081 C C . CYS A 1 140 ? 2.984 30.266 1.654 1 91.62 140 CYS A C 1
ATOM 1083 O O . CYS A 1 140 ? 3.879 31.031 1.289 1 91.62 140 CYS A O 1
ATOM 1085 N N . ARG A 1 141 ? 3.188 29.203 2.438 1 93.5 141 ARG A N 1
ATOM 1086 C CA . ARG A 1 141 ? 4.523 28.812 2.877 1 93.5 141 ARG A CA 1
ATOM 1087 C C . ARG A 1 141 ? 4.91 27.453 2.307 1 93.5 141 ARG A C 1
ATOM 1089 O O . ARG A 1 141 ? 5.848 26.812 2.791 1 93.5 141 ARG A O 1
ATOM 1096 N N . CYS A 1 142 ? 4.23 26.984 1.321 1 95.81 142 CYS A N 1
ATOM 1097 C CA . CYS A 1 142 ? 4.414 25.625 0.835 1 95.81 142 CYS A CA 1
ATOM 1098 C C . CYS A 1 142 ? 5.703 25.5 0.031 1 95.81 142 CYS A C 1
ATOM 1100 O O . CYS A 1 142 ? 6.254 24.406 -0.097 1 95.81 142 CYS A O 1
ATOM 1102 N N . GLY A 1 143 ? 6.18 26.578 -0.564 1 94.19 143 GLY A N 1
ATOM 1103 C CA . GLY A 1 143 ? 7.395 26.547 -1.362 1 94.19 143 GLY A CA 1
ATOM 1104 C C . GLY A 1 143 ? 7.18 25.984 -2.754 1 94.19 143 GLY A C 1
ATOM 1105 O O . GLY A 1 143 ? 8.141 25.609 -3.436 1 94.19 143 GLY A O 1
ATOM 1106 N N . VAL A 1 144 ? 5.949 25.719 -3.088 1 93.94 144 VAL A N 1
ATOM 1107 C CA . VAL A 1 144 ? 5.598 25.25 -4.422 1 93.94 144 VAL A CA 1
ATOM 1108 C C . VAL A 1 144 ? 4.441 26.078 -4.977 1 93.94 144 VAL A C 1
ATOM 1110 O O . VAL A 1 144 ? 3.717 26.719 -4.223 1 93.94 144 VAL A O 1
ATOM 1113 N N . GLN A 1 145 ? 4.359 26.047 -6.262 1 90.06 145 GLN A N 1
ATOM 1114 C CA . GLN A 1 145 ? 3.23 26.719 -6.91 1 90.06 145 GLN A CA 1
ATOM 1115 C C . GLN A 1 145 ? 1.995 25.812 -6.906 1 90.06 145 GLN A C 1
ATOM 1117 O O . GLN A 1 145 ? 2.107 24.594 -7.02 1 90.06 145 GLN A O 1
ATOM 1122 N N . HIS A 1 146 ? 0.934 26.484 -6.617 1 90.38 146 HIS A N 1
ATOM 1123 C CA . HIS A 1 146 ? -0.313 25.734 -6.582 1 90.38 146 HIS A CA 1
ATOM 1124 C C . HIS A 1 146 ? -1.206 26.094 -7.766 1 90.38 146 HIS A C 1
ATOM 1126 O O . HIS A 1 146 ? -1.186 27.219 -8.25 1 90.38 146 HIS A O 1
ATOM 1132 N N . HIS A 1 147 ? -1.985 25.094 -8.242 1 84 147 HIS A N 1
ATOM 1133 C CA . HIS A 1 147 ? -2.986 25.344 -9.273 1 84 147 HIS A CA 1
ATOM 1134 C C . HIS A 1 147 ? -4.191 26.078 -8.695 1 84 147 HIS A C 1
ATOM 1136 O O . HIS A 1 147 ? -4.805 26.906 -9.383 1 84 147 HIS A O 1
ATOM 1142 N N . SER A 1 148 ? -4.48 25.734 -7.492 1 84.5 148 SER A N 1
ATOM 1143 C CA . SER A 1 148 ? -5.602 26.312 -6.754 1 84.5 148 SER A CA 1
ATOM 1144 C C . SER A 1 148 ? -5.215 26.625 -5.309 1 84.5 148 SER A C 1
ATOM 1146 O O . SER A 1 148 ? -4.344 25.953 -4.742 1 84.5 148 SER A O 1
ATOM 1148 N N . GLN A 1 149 ? -5.848 27.625 -4.77 1 83.44 149 GLN A N 1
ATOM 1149 C CA . GLN A 1 149 ? -5.613 27.953 -3.369 1 83.44 149 GLN A CA 1
ATOM 1150 C C . GLN A 1 149 ? -5.969 26.781 -2.459 1 83.44 149 GLN A C 1
ATOM 1152 O O . GLN A 1 149 ? -5.438 26.672 -1.354 1 83.44 149 GLN A O 1
ATOM 1157 N N . ALA A 1 150 ? -6.812 25.969 -2.971 1 84.75 150 ALA A N 1
ATOM 1158 C CA . ALA A 1 150 ? -7.293 24.828 -2.189 1 84.75 150 ALA A CA 1
ATOM 1159 C C . ALA A 1 150 ? -6.184 23.812 -1.983 1 84.75 150 ALA A C 1
ATOM 1161 O O . ALA A 1 150 ? -6.301 22.922 -1.136 1 84.75 150 ALA A O 1
ATOM 1162 N N . ASP A 1 151 ? -5.07 24.047 -2.66 1 90.19 151 ASP A N 1
ATOM 1163 C CA . ASP A 1 151 ? -3.959 23.109 -2.559 1 90.19 151 ASP A CA 1
ATOM 1164 C C . ASP A 1 151 ? -2.928 23.594 -1.538 1 90.19 151 ASP A C 1
ATOM 1166 O O . ASP A 1 151 ? -1.98 22.875 -1.221 1 90.19 151 ASP A O 1
ATOM 1170 N N . CYS A 1 152 ? -3.137 24.766 -1.089 1 93.94 152 CYS A N 1
ATOM 1171 C CA . CYS A 1 152 ? -2.209 25.359 -0.132 1 93.94 152 CYS A CA 1
ATOM 1172 C C . CYS A 1 152 ? -2.488 24.859 1.28 1 93.94 152 CYS A C 1
ATOM 1174 O O . CYS A 1 152 ? -3.637 24.844 1.724 1 93.94 152 CYS A O 1
ATOM 1176 N N . LEU A 1 153 ? -1.456 24.438 1.946 1 94.75 153 LEU A N 1
ATOM 1177 C CA . LEU A 1 153 ? -1.582 23.906 3.297 1 94.75 153 LEU A CA 1
ATOM 1178 C C . LEU A 1 153 ? -2.254 24.922 4.223 1 94.75 153 LEU A C 1
ATOM 1180 O O . LEU A 1 153 ? -3.186 24.562 4.953 1 94.75 153 LEU A O 1
ATOM 1184 N N . GLU A 1 154 ? -1.78 26.219 4.258 1 92.88 154 GLU A N 1
ATOM 1185 C CA . GLU A 1 154 ? -2.314 27.25 5.137 1 92.88 154 GLU A CA 1
ATOM 1186 C C . GLU A 1 154 ? -3.809 27.453 4.902 1 92.88 154 GLU A C 1
ATOM 1188 O O . GLU A 1 154 ? -4.594 27.484 5.852 1 92.88 154 GLU A O 1
ATOM 1193 N N . TYR A 1 155 ? -4.113 27.5 3.668 1 91.12 155 TYR A N 1
ATOM 1194 C CA . TYR A 1 155 ? -5.508 27.75 3.316 1 91.12 155 TYR A CA 1
ATOM 1195 C C . TYR A 1 155 ? -6.379 26.547 3.662 1 91.12 155 TYR A C 1
ATOM 1197 O O . TYR A 1 155 ? -7.422 26.688 4.301 1 91.12 155 TYR A O 1
ATOM 1205 N N . ARG A 1 156 ? -5.969 25.406 3.244 1 92.44 156 ARG A N 1
ATOM 1206 C CA . ARG A 1 156 ? -6.805 24.219 3.377 1 92.44 156 ARG A CA 1
ATOM 1207 C C . ARG A 1 156 ? -6.977 23.828 4.844 1 92.44 156 ARG A C 1
ATOM 1209 O O . ARG A 1 156 ? -8.031 23.328 5.238 1 92.44 156 ARG A O 1
ATOM 1216 N N . SER A 1 157 ? -5.91 24.016 5.629 1 90.56 157 SER A N 1
ATOM 1217 C CA . SER A 1 157 ? -6.031 23.75 7.059 1 90.56 157 SER A CA 1
ATOM 1218 C C . SER A 1 157 ? -7.164 24.547 7.68 1 90.56 157 SER A C 1
ATOM 1220 O O . SER A 1 157 ? -7.984 24.016 8.43 1 90.56 157 SER A O 1
ATOM 1222 N N . PHE A 1 158 ? -7.234 25.766 7.324 1 86.75 158 PHE A N 1
ATOM 1223 C CA . PHE A 1 158 ? -8.289 26.625 7.84 1 86.75 158 PHE A CA 1
ATOM 1224 C C . PHE A 1 158 ? -9.648 26.219 7.273 1 86.75 158 PHE A C 1
ATOM 1226 O O . PHE A 1 158 ? -10.641 26.172 8 1 86.75 158 PHE A O 1
ATOM 1233 N N . ALA A 1 159 ? -9.625 25.953 6.027 1 88.19 159 ALA A N 1
ATOM 1234 C CA . ALA A 1 159 ? -10.875 25.594 5.359 1 88.19 159 ALA A CA 1
ATOM 1235 C C . ALA A 1 159 ? -11.477 24.328 5.965 1 88.19 159 ALA A C 1
ATOM 1237 O O . ALA A 1 159 ? -12.688 24.266 6.203 1 88.19 159 ALA A O 1
ATOM 1238 N N . ILE A 1 160 ? -10.672 23.344 6.199 1 88.88 160 ILE A N 1
ATOM 1239 C CA . ILE A 1 160 ? -11.141 22.094 6.77 1 88.88 160 ILE A CA 1
ATOM 1240 C C . ILE A 1 160 ? -11.703 22.328 8.172 1 88.88 160 ILE A C 1
ATOM 1242 O O . ILE A 1 160 ? -12.766 21.812 8.523 1 88.88 160 ILE A O 1
ATOM 1246 N N . LEU A 1 161 ? -10.977 23.094 8.969 1 84.56 161 LEU A N 1
ATOM 1247 C CA . LEU A 1 161 ? -11.422 23.406 10.32 1 84.56 161 LEU A CA 1
ATOM 1248 C C . LEU A 1 161 ? -12.758 24.156 10.289 1 84.56 161 LEU A C 1
ATOM 1250 O O . LEU A 1 161 ? -13.672 23.812 11.047 1 84.56 161 LEU A O 1
ATOM 1254 N N . TYR A 1 162 ? -12.852 25.094 9.406 1 82.56 162 TYR A N 1
ATOM 1255 C CA . TYR A 1 162 ? -14.062 25.891 9.273 1 82.56 162 TYR A CA 1
ATOM 1256 C C . TYR A 1 162 ? -15.25 25.031 8.859 1 82.56 162 TYR A C 1
ATOM 1258 O O . TYR A 1 162 ? -16.328 25.109 9.461 1 82.56 162 TYR A O 1
ATOM 1266 N N . GLU A 1 163 ? -15.047 24.219 7.867 1 81.06 163 GLU A N 1
ATOM 1267 C CA . GLU A 1 163 ? -16.109 23.359 7.348 1 81.06 163 GLU A CA 1
ATOM 1268 C C . GLU A 1 163 ? -16.578 22.359 8.398 1 81.06 163 GLU A C 1
ATOM 1270 O O . GLU A 1 163 ? -17.766 22.078 8.492 1 81.06 163 GLU A O 1
ATOM 1275 N N . THR A 1 164 ? -15.648 21.828 9.086 1 78.38 164 THR A N 1
ATOM 1276 C CA . THR A 1 164 ? -15.984 20.859 10.133 1 78.38 164 THR A CA 1
ATOM 1277 C C . THR A 1 164 ? -16.797 21.531 11.234 1 78.38 164 THR A C 1
ATOM 1279 O O . THR A 1 164 ? -17.797 20.984 11.695 1 78.38 164 THR A O 1
ATOM 1282 N N . HIS A 1 165 ? -16.5 22.688 11.617 1 76.06 165 HIS A N 1
ATOM 1283 C CA . HIS A 1 165 ? -17.188 23.406 12.688 1 76.06 165 HIS A CA 1
ATOM 1284 C C . HIS A 1 165 ? -18.547 23.938 12.203 1 76.06 165 HIS A C 1
ATOM 1286 O O . HIS A 1 165 ? -19.5 24 12.977 1 76.06 165 HIS A O 1
ATOM 1292 N N . ALA A 1 166 ? -18.562 24.297 10.977 1 73.38 166 ALA A N 1
ATOM 1293 C CA . ALA A 1 166 ? -19.812 24.781 10.398 1 73.38 166 ALA A CA 1
ATOM 1294 C C . ALA A 1 166 ? -20.828 23.656 10.281 1 73.38 166 ALA A C 1
ATOM 1296 O O . ALA A 1 166 ? -22.047 23.891 10.312 1 73.38 166 ALA A O 1
ATOM 1297 N N . ALA A 1 167 ? -20.344 22.469 10.125 1 69.75 167 ALA A N 1
ATOM 1298 C CA . ALA A 1 167 ? -21.219 21.312 9.969 1 69.75 167 ALA A CA 1
ATOM 1299 C C . ALA A 1 167 ? -21.734 20.828 11.32 1 69.75 167 ALA A C 1
ATOM 1301 O O . ALA A 1 167 ? -22.734 20.109 11.391 1 69.75 167 ALA A O 1
ATOM 1302 N N . PHE A 1 168 ? -21.125 21.297 12.375 1 65.81 168 PHE A N 1
ATOM 1303 C CA . PHE A 1 168 ? -21.453 20.828 13.719 1 65.81 168 PHE A CA 1
ATOM 1304 C C . PHE A 1 168 ? -22.891 21.156 14.078 1 65.81 168 PHE A C 1
ATOM 1306 O O . PHE A 1 168 ? -23.625 20.297 14.586 1 65.81 168 PHE A O 1
ATOM 1313 N N . PRO A 1 169 ? -23.297 22.391 13.945 1 58 169 PRO A N 1
ATOM 1314 C CA . PRO A 1 169 ? -24.672 22.719 14.328 1 58 169 PRO A CA 1
ATOM 1315 C C . PRO A 1 169 ? -25.703 21.922 13.531 1 58 169 PRO A C 1
ATOM 1317 O O . PRO A 1 169 ? -26.797 21.656 14.031 1 58 169 PRO A O 1
ATOM 1320 N N . LYS A 1 170 ? -25.359 21.562 12.383 1 60.16 170 LYS A N 1
ATOM 1321 C CA . LYS A 1 170 ? -26.312 20.875 11.516 1 60.16 170 LYS A CA 1
ATOM 1322 C C . LYS A 1 170 ? -26.375 19.391 11.844 1 60.16 170 LYS A C 1
ATOM 1324 O O . LYS A 1 170 ? -27.438 18.766 11.719 1 60.16 170 LYS A O 1
ATOM 1329 N N . ASP A 1 171 ? -25.359 18.828 12.117 1 56.34 171 ASP A N 1
ATOM 1330 C CA . ASP A 1 171 ? -25.297 17.438 12.516 1 56.34 171 ASP A CA 1
ATOM 1331 C C . ASP A 1 171 ? -24.375 17.25 13.727 1 56.34 171 ASP A C 1
ATOM 1333 O O . ASP A 1 171 ? -23.219 16.875 13.578 1 56.34 171 ASP A O 1
ATOM 1337 N N . PRO A 1 172 ? -24.953 17.734 14.836 1 54 172 PRO A N 1
ATOM 1338 C CA . PRO A 1 172 ? -24.125 17.656 16.047 1 54 172 PRO A CA 1
ATOM 1339 C C . PRO A 1 172 ? -23.484 16.297 16.234 1 54 172 PRO A C 1
ATOM 1341 O O . PRO A 1 172 ? -22.406 16.188 16.828 1 54 172 PRO A O 1
ATOM 1344 N N . LEU A 1 173 ? -24.281 15.336 15.867 1 50.78 173 LEU A N 1
ATOM 1345 C CA . LEU A 1 173 ? -23.781 13.977 16.047 1 50.78 173 LEU A CA 1
ATOM 1346 C C . LEU A 1 173 ? -22.75 13.633 14.969 1 50.78 173 LEU A C 1
ATOM 1348 O O . LEU A 1 173 ? -22.062 12.625 15.07 1 50.78 173 LEU A O 1
ATOM 1352 N N . HIS A 1 174 ? -22.906 14.406 13.953 1 51.5 174 HIS A N 1
ATOM 1353 C CA . HIS A 1 174 ? -22.094 14.016 12.805 1 51.5 174 HIS A CA 1
ATOM 1354 C C . HIS A 1 174 ? -20.609 14.344 13.047 1 51.5 174 HIS A C 1
ATOM 1356 O O . HIS A 1 174 ? -19.812 14.328 12.109 1 51.5 174 HIS A O 1
ATOM 1362 N N . ALA A 1 175 ? -20.391 15.18 14.07 1 50.94 175 ALA A N 1
ATOM 1363 C CA . ALA A 1 175 ? -18.953 15.297 14.273 1 50.94 175 ALA A CA 1
ATOM 1364 C C . ALA A 1 175 ? -18.281 13.93 14.195 1 50.94 175 ALA A C 1
ATOM 1366 O O . ALA A 1 175 ? -18.234 13.195 15.188 1 50.94 175 ALA A O 1
ATOM 1367 N N . ARG A 1 176 ? -18.531 13.227 12.984 1 57.62 176 ARG A N 1
ATOM 1368 C CA . ARG A 1 176 ? -18.047 11.867 12.727 1 57.62 176 ARG A CA 1
ATOM 1369 C C . ARG A 1 176 ? -16.547 11.75 12.984 1 57.62 176 ARG A C 1
ATOM 1371 O O . ARG A 1 176 ? -15.766 12.531 12.445 1 57.62 176 ARG A O 1
ATOM 1378 N N . SER A 1 177 ? -16.266 11.297 14.195 1 75.19 177 SER A N 1
ATOM 1379 C CA . SER A 1 177 ? -14.883 11.062 14.625 1 75.19 177 SER A CA 1
ATOM 1380 C C . SER A 1 177 ? -14.094 10.305 13.562 1 75.19 177 SER A C 1
ATOM 1382 O O . SER A 1 177 ? -14.594 9.344 12.977 1 75.19 177 SER A O 1
ATOM 1384 N N . LEU A 1 178 ? -13.125 10.977 13.016 1 89.12 178 LEU A N 1
ATOM 1385 C CA . LEU A 1 178 ? -12.172 10.398 12.07 1 89.12 178 LEU A CA 1
ATOM 1386 C C . LEU A 1 178 ? -11.547 9.125 12.648 1 89.12 178 LEU A C 1
ATOM 1388 O O . LEU A 1 178 ? -11.352 9.023 13.859 1 89.12 178 LEU A O 1
ATOM 1392 N N . PRO A 1 179 ? -11.352 8.086 11.75 1 93.56 179 PRO A N 1
ATOM 1393 C CA . PRO A 1 179 ? -10.609 6.922 12.234 1 93.56 179 PRO A CA 1
ATOM 1394 C C . PRO A 1 179 ? -9.305 7.305 12.93 1 93.56 179 PRO A C 1
ATOM 1396 O O . PRO A 1 179 ? -8.711 8.336 12.609 1 93.56 179 PRO A O 1
ATOM 1399 N N . ARG A 1 180 ? -8.945 6.477 13.867 1 95.44 180 ARG A N 1
ATOM 1400 C CA . ARG A 1 180 ? -7.734 6.77 14.625 1 95.44 180 ARG A CA 1
ATOM 1401 C C . ARG A 1 180 ? -6.52 6.875 13.711 1 95.44 180 ARG A C 1
ATOM 1403 O O . ARG A 1 180 ? -5.652 7.727 13.914 1 95.44 180 ARG A O 1
ATOM 1410 N N . ASN A 1 181 ? -6.457 5.863 12.734 1 95.94 181 ASN A N 1
ATOM 1411 C CA . ASN A 1 181 ? -5.32 5.797 11.82 1 95.94 181 ASN A CA 1
ATOM 1412 C C . ASN A 1 181 ? -5.77 5.871 10.367 1 95.94 181 ASN A C 1
ATOM 1414 O O . ASN A 1 181 ? -6.879 5.445 10.031 1 95.94 181 ASN A O 1
ATOM 1418 N N . PRO A 1 182 ? -4.941 6.535 9.531 1 96.31 182 PRO A N 1
ATOM 1419 C CA . PRO A 1 182 ? -5.207 6.406 8.094 1 96.31 182 PRO A CA 1
ATOM 1420 C C . PRO A 1 182 ? -5.008 4.98 7.586 1 96.31 182 PRO A C 1
ATOM 1422 O O . PRO A 1 182 ? -4.285 4.195 8.203 1 96.31 182 PRO A O 1
ATOM 1425 N N . GLU A 1 183 ? -5.648 4.68 6.477 1 95.25 183 GLU A N 1
ATOM 1426 C CA . GLU A 1 183 ? -5.488 3.369 5.855 1 95.25 183 GLU A CA 1
ATOM 1427 C C . GLU A 1 183 ? -4.242 3.322 4.977 1 95.25 183 GLU A C 1
ATOM 1429 O O . GLU A 1 183 ? -3.742 4.363 4.543 1 95.25 183 GLU A O 1
ATOM 1434 N N . LEU A 1 184 ? -3.797 2.127 4.707 1 97.44 184 LEU A N 1
ATOM 1435 C CA . LEU A 1 184 ? -2.572 1.951 3.934 1 97.44 184 LEU A CA 1
ATOM 1436 C C . LEU A 1 184 ? -2.695 2.611 2.562 1 97.44 184 LEU A C 1
ATOM 1438 O O . LEU A 1 184 ? -1.782 3.312 2.123 1 97.44 184 LEU A O 1
ATOM 1442 N N . PRO A 1 185 ? -3.838 2.502 1.862 1 96.88 185 PRO A N 1
ATOM 1443 C CA . PRO A 1 185 ? -3.941 3.146 0.552 1 96.88 185 PRO A CA 1
ATOM 1444 C C . PRO A 1 185 ? -3.846 4.668 0.634 1 96.88 185 PRO A C 1
ATOM 1446 O O . PRO A 1 185 ? -3.436 5.32 -0.331 1 96.88 185 PRO A O 1
ATOM 1449 N N . ASN A 1 186 ? -4.207 5.223 1.778 1 97.62 186 ASN A N 1
ATOM 1450 C CA . ASN A 1 186 ? -3.996 6.652 1.982 1 97.62 186 ASN A CA 1
ATOM 1451 C C . ASN A 1 186 ? -2.512 6.992 2.08 1 97.62 186 ASN A C 1
ATOM 1453 O O . ASN A 1 186 ? -2.018 7.852 1.348 1 97.62 186 ASN A O 1
ATOM 1457 N N . MET A 1 187 ? -1.845 6.246 2.895 1 97.69 187 MET A N 1
ATOM 1458 C CA . MET A 1 187 ? -0.448 6.531 3.209 1 97.69 187 MET A CA 1
ATOM 1459 C C . MET A 1 187 ? 0.446 6.273 2 1 97.69 187 MET A C 1
ATOM 1461 O O . MET A 1 187 ? 1.507 6.887 1.867 1 97.69 187 MET A O 1
ATOM 1465 N N . THR A 1 188 ? -0.029 5.387 1.112 1 98 188 THR A N 1
ATOM 1466 C CA . THR A 1 188 ? 0.706 5.133 -0.122 1 98 188 THR A CA 1
ATOM 1467 C C . THR A 1 188 ? 0.305 6.133 -1.203 1 98 188 THR A C 1
ATOM 1469 O O . THR A 1 188 ? 0.794 6.066 -2.332 1 98 188 THR A O 1
ATOM 1472 N N . LEU A 1 189 ? -0.64 6.996 -0.937 1 97.81 189 LEU A N 1
ATOM 1473 C CA . LEU A 1 189 ? -1.127 8.07 -1.8 1 97.81 189 LEU A CA 1
ATOM 1474 C C . LEU A 1 189 ? -1.853 7.5 -3.016 1 97.81 189 LEU A C 1
ATOM 1476 O O . LEU A 1 189 ? -1.771 8.062 -4.109 1 97.81 189 LEU A O 1
ATOM 1480 N N . HIS A 1 190 ? -2.498 6.34 -2.814 1 97 190 HIS A N 1
ATOM 1481 C CA . HIS A 1 190 ? -3.27 5.723 -3.889 1 97 190 HIS A CA 1
ATOM 1482 C C . HIS A 1 190 ? -4.766 5.949 -3.691 1 97 190 HIS A C 1
ATOM 1484 O O . HIS A 1 190 ? -5.566 5.652 -4.582 1 97 190 HIS A O 1
ATOM 1490 N N . SER A 1 191 ? -5.086 6.434 -2.512 1 95.38 191 SER A N 1
ATOM 1491 C CA . SER A 1 191 ? -6.488 6.707 -2.209 1 95.38 191 SER A CA 1
ATOM 1492 C C . SER A 1 191 ? -6.645 8.039 -1.483 1 95.38 191 SER A C 1
ATOM 1494 O O . SER A 1 191 ? -5.902 8.336 -0.544 1 95.38 191 SER A O 1
ATOM 1496 N N . TYR A 1 192 ? -7.551 8.758 -1.825 1 93.69 192 TYR A N 1
ATOM 1497 C CA . TYR A 1 192 ? -7.82 10.047 -1.189 1 93.69 192 TYR A CA 1
ATOM 1498 C C . TYR A 1 192 ? -8.664 9.867 0.068 1 93.69 192 TYR A C 1
ATOM 1500 O O . TYR A 1 192 ? -8.727 10.758 0.912 1 93.69 192 TYR A O 1
ATOM 1508 N N . GLY A 1 193 ? -9.18 8.727 0.223 1 91.44 193 GLY A N 1
ATOM 1509 C CA . GLY A 1 193 ? -10 8.453 1.393 1 91.44 193 GLY A CA 1
ATOM 1510 C C . GLY A 1 193 ? -11.391 9.062 1.31 1 91.44 193 GLY A C 1
ATOM 1511 O O . GLY A 1 193 ? -11.836 9.453 0.23 1 91.44 193 GLY A O 1
ATOM 1512 N N . ASP A 1 194 ? -12.125 9.047 2.467 1 87.88 194 ASP A N 1
ATOM 1513 C CA . ASP A 1 194 ? -13.523 9.461 2.479 1 87.88 194 ASP A CA 1
ATOM 1514 C C . ASP A 1 194 ? -13.719 10.695 3.361 1 87.88 194 ASP A C 1
ATOM 1516 O O . ASP A 1 194 ? -14.852 11.039 3.707 1 87.88 194 ASP A O 1
ATOM 1520 N N . ASN A 1 195 ? -12.656 11.32 3.809 1 88.94 195 ASN A N 1
ATOM 1521 C CA . ASN A 1 195 ? -12.758 12.508 4.652 1 88.94 195 ASN A CA 1
ATOM 1522 C C . ASN A 1 195 ? -11.828 13.617 4.18 1 88.94 195 ASN A C 1
ATOM 1524 O O . ASN A 1 195 ? -10.922 13.375 3.373 1 88.94 195 ASN A O 1
ATOM 1528 N N . ALA A 1 196 ? -12.062 14.828 4.664 1 88.06 196 ALA A N 1
ATOM 1529 C CA . ALA A 1 196 ? -11.375 16.016 4.168 1 88.06 196 ALA A CA 1
ATOM 1530 C C . ALA A 1 196 ? -9.883 15.961 4.508 1 88.06 196 ALA A C 1
ATOM 1532 O O . ALA A 1 196 ? -9.055 16.469 3.756 1 88.06 196 ALA A O 1
ATOM 1533 N N . VAL A 1 197 ? -9.547 15.312 5.617 1 94.25 197 VAL A N 1
ATOM 1534 C CA . VAL A 1 197 ? -8.156 15.281 6.074 1 94.25 197 VAL A CA 1
ATOM 1535 C C . VAL A 1 197 ? -7.332 14.383 5.156 1 94.25 197 VAL A C 1
ATOM 1537 O O . VAL A 1 197 ? -6.297 14.797 4.633 1 94.25 197 VAL A O 1
ATOM 1540 N N . THR A 1 198 ? -7.828 13.141 4.918 1 96.44 198 THR A N 1
ATOM 1541 C CA . THR A 1 198 ? -7.094 12.227 4.055 1 96.44 198 THR A CA 1
ATOM 1542 C C . THR A 1 198 ? -7.062 12.734 2.617 1 96.44 198 THR A C 1
ATOM 1544 O O . THR A 1 198 ? -6.055 12.602 1.924 1 96.44 198 THR A O 1
ATOM 1547 N N . CYS A 1 199 ? -8.117 13.352 2.227 1 94.44 199 CYS A N 1
ATOM 1548 C CA . CYS A 1 199 ? -8.164 13.914 0.881 1 94.44 199 CYS A CA 1
ATOM 1549 C C . CYS A 1 199 ? -7.094 14.984 0.704 1 94.44 199 CYS A C 1
ATOM 1551 O O . CYS A 1 199 ? -6.352 14.969 -0.282 1 94.44 199 CYS A O 1
ATOM 1553 N N . PHE A 1 200 ? -7.043 15.836 1.642 1 94.88 200 PHE A N 1
ATOM 1554 C CA . PHE A 1 200 ? -6.07 16.922 1.565 1 94.88 200 PHE A CA 1
ATOM 1555 C C . PHE A 1 200 ? -4.648 16.375 1.645 1 94.88 200 PHE A C 1
ATOM 1557 O O . PHE A 1 200 ? -3.801 16.719 0.816 1 94.88 200 PHE A O 1
ATOM 1564 N N . LEU A 1 201 ? -4.355 15.531 2.664 1 96.94 201 LEU A N 1
ATOM 1565 C CA . LEU A 1 201 ? -3.004 15.031 2.881 1 96.94 201 LEU A CA 1
ATOM 1566 C C . LEU A 1 201 ? -2.498 14.281 1.653 1 96.94 201 LEU A C 1
ATOM 1568 O O . LEU A 1 201 ? -1.359 14.484 1.225 1 96.94 201 LEU A O 1
ATOM 1572 N N . THR A 1 202 ? -3.354 13.43 1.122 1 97 202 THR A N 1
ATOM 1573 C CA . THR A 1 202 ? -2.967 12.641 -0.045 1 97 202 THR A CA 1
ATOM 1574 C C . THR A 1 202 ? -2.648 13.555 -1.228 1 97 202 THR A C 1
ATOM 1576 O O . THR A 1 202 ? -1.595 13.422 -1.854 1 97 202 THR A O 1
ATOM 1579 N N . SER A 1 203 ? -3.537 14.508 -1.484 1 94.38 203 SER A N 1
ATOM 1580 C CA . SER A 1 203 ? -3.326 15.43 -2.594 1 94.38 203 SER A CA 1
ATOM 1581 C C . SER A 1 203 ? -2.082 16.281 -2.371 1 94.38 203 SER A C 1
ATOM 1583 O O . SER A 1 203 ? -1.277 16.469 -3.285 1 94.38 203 SER A O 1
ATOM 1585 N N . PHE A 1 204 ? -1.935 16.766 -1.231 1 95.75 204 PHE A N 1
ATOM 1586 C CA . PHE A 1 204 ? -0.868 17.688 -0.878 1 95.75 204 PHE A CA 1
ATOM 1587 C C . PHE A 1 204 ? 0.494 17.016 -0.976 1 95.75 204 PHE A C 1
ATOM 1589 O O . PHE A 1 204 ? 1.421 17.562 -1.581 1 95.75 204 PHE A O 1
ATOM 1596 N N . LEU A 1 205 ? 0.637 15.844 -0.462 1 97.06 205 LEU A N 1
ATOM 1597 C CA . LEU A 1 205 ? 1.931 15.18 -0.341 1 97.06 205 LEU A CA 1
ATOM 1598 C C . LEU A 1 205 ? 2.387 14.625 -1.687 1 97.06 205 LEU A C 1
ATOM 1600 O O . LEU A 1 205 ? 3.568 14.328 -1.874 1 97.06 205 LEU A O 1
ATOM 1604 N N . LYS A 1 206 ? 1.482 14.484 -2.631 1 94.88 206 LYS A N 1
ATOM 1605 C CA . LYS A 1 206 ? 1.838 14.07 -3.986 1 94.88 206 LYS A CA 1
ATOM 1606 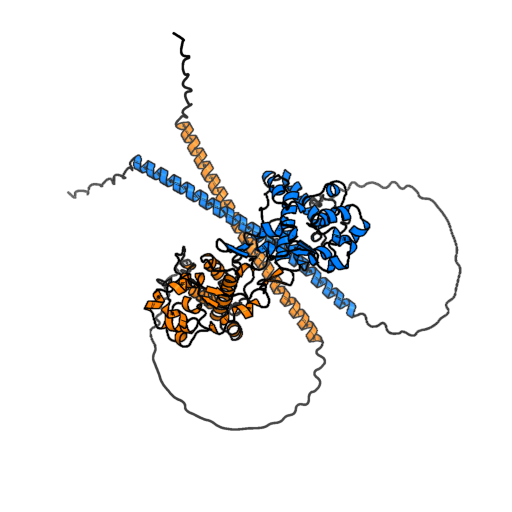C C . LYS A 1 206 ? 2.785 15.07 -4.637 1 94.88 206 LYS A C 1
ATOM 1608 O O . LYS A 1 206 ? 3.504 14.734 -5.578 1 94.88 206 LYS A O 1
ATOM 1613 N N . GLY A 1 207 ? 2.793 16.219 -4.078 1 92.81 207 GLY A N 1
ATOM 1614 C CA . GLY A 1 207 ? 3.57 17.281 -4.684 1 92.81 207 GLY A CA 1
ATOM 1615 C C . GLY A 1 207 ? 4.996 17.359 -4.172 1 92.81 207 GLY A C 1
ATOM 1616 O O . GLY A 1 207 ? 5.773 18.219 -4.586 1 92.81 207 GLY A O 1
ATOM 1617 N N . PHE A 1 208 ? 5.391 16.438 -3.316 1 94.38 208 PHE A N 1
ATOM 1618 C CA . PHE A 1 208 ? 6.703 16.531 -2.682 1 94.38 208 PHE A CA 1
ATOM 1619 C C . PHE A 1 208 ? 7.453 15.211 -2.805 1 94.38 208 PHE A C 1
ATOM 1621 O O . PHE A 1 208 ? 6.836 14.141 -2.873 1 94.38 208 PHE A O 1
ATOM 1628 N N . GLU A 1 209 ? 8.727 15.336 -2.836 1 91.5 209 GLU A N 1
ATOM 1629 C CA . GLU A 1 209 ? 9.594 14.156 -2.887 1 91.5 209 GLU A CA 1
ATOM 1630 C C . GLU A 1 209 ? 10.203 13.859 -1.518 1 91.5 209 GLU A C 1
ATOM 1632 O O . GLU A 1 209 ? 11.047 14.617 -1.031 1 91.5 209 GLU A O 1
ATOM 1637 N N . MET A 1 210 ? 9.758 12.828 -0.999 1 93.25 210 MET A N 1
ATOM 1638 C CA . MET A 1 210 ? 10.266 12.461 0.32 1 93.25 210 MET A CA 1
ATOM 1639 C C . MET A 1 210 ? 11.375 11.422 0.205 1 93.25 210 MET A C 1
ATOM 1641 O O . MET A 1 210 ? 11.477 10.727 -0.804 1 93.25 210 MET A O 1
ATOM 1645 N N . ALA A 1 211 ? 12.141 11.328 1.232 1 92.44 211 ALA A N 1
ATOM 1646 C CA . ALA A 1 211 ? 13.391 10.57 1.222 1 92.44 211 ALA A CA 1
ATOM 1647 C C . ALA A 1 211 ? 13.125 9.07 1.101 1 92.44 211 ALA A C 1
ATOM 1649 O O . ALA A 1 211 ? 13.938 8.336 0.538 1 92.44 211 ALA A O 1
ATOM 1650 N N . SER A 1 212 ? 12.117 8.625 1.645 1 94.94 212 SER A N 1
ATOM 1651 C CA . SER A 1 212 ? 11.812 7.195 1.655 1 94.94 212 SER A CA 1
ATOM 1652 C C . SER A 1 212 ? 10.32 6.957 1.895 1 94.94 212 SER A C 1
ATOM 1654 O O . SER A 1 212 ? 9.594 7.871 2.289 1 94.94 212 SER A O 1
ATOM 1656 N N . VAL A 1 213 ? 9.898 5.781 1.666 1 97.19 213 VAL A N 1
ATOM 1657 C CA . VAL A 1 213 ? 8.508 5.398 1.918 1 97.19 213 VAL A CA 1
ATOM 1658 C C . VAL A 1 213 ? 8.219 5.465 3.416 1 97.19 213 VAL A C 1
ATOM 1660 O O . VAL A 1 213 ? 7.141 5.898 3.826 1 97.19 213 VAL A O 1
ATOM 1663 N N . GLU A 1 214 ? 9.203 5.031 4.238 1 97.06 214 GLU A N 1
ATOM 1664 C CA . GLU A 1 214 ? 9.055 5.113 5.688 1 97.06 214 GLU A CA 1
ATOM 1665 C C . GLU A 1 214 ? 8.812 6.551 6.141 1 97.06 214 GLU A C 1
ATOM 1667 O O . GLU A 1 214 ? 7.965 6.805 6.996 1 97.06 214 GLU A O 1
ATOM 1672 N N . THR A 1 215 ? 9.562 7.453 5.523 1 97.75 215 THR A N 1
ATOM 1673 C CA . THR A 1 215 ? 9.422 8.867 5.852 1 97.75 215 THR A CA 1
ATOM 1674 C C . THR A 1 215 ? 8.039 9.383 5.457 1 97.75 215 THR A C 1
ATOM 1676 O O . THR A 1 215 ? 7.375 10.062 6.238 1 97.75 215 THR A O 1
ATOM 1679 N N . LEU A 1 216 ? 7.637 9.039 4.27 1 98.38 216 LEU A N 1
ATOM 1680 C CA . LEU A 1 216 ? 6.312 9.438 3.807 1 98.38 216 LEU A CA 1
ATOM 1681 C C . LEU A 1 216 ? 5.23 8.93 4.754 1 98.38 216 LEU A C 1
ATOM 1683 O O . LEU A 1 216 ? 4.344 9.688 5.152 1 98.38 216 LEU A O 1
ATOM 1687 N N . PHE A 1 217 ? 5.324 7.633 5.156 1 98.5 217 PHE A N 1
ATOM 1688 C CA . PHE A 1 217 ? 4.363 7.047 6.082 1 98.5 217 PHE A CA 1
ATOM 1689 C C . PHE A 1 217 ? 4.355 7.801 7.406 1 98.5 217 PHE A C 1
ATOM 1691 O O . PHE A 1 217 ? 3.291 8.125 7.938 1 98.5 217 PHE A O 1
ATOM 1698 N N . GLY A 1 218 ? 5.516 8.062 7.887 1 98.56 218 GLY A N 1
ATOM 1699 C CA . GLY A 1 218 ? 5.621 8.781 9.148 1 98.56 218 GLY A CA 1
ATOM 1700 C C . GLY A 1 218 ? 5.012 10.172 9.102 1 98.56 218 GLY A C 1
ATOM 1701 O O . GLY A 1 218 ? 4.258 10.555 9.992 1 98.56 218 GLY A O 1
ATOM 1702 N N . VAL A 1 219 ? 5.359 10.922 8.055 1 98.62 219 VAL A N 1
ATOM 1703 C CA . VAL A 1 219 ? 4.855 12.281 7.883 1 98.62 219 VAL A CA 1
ATOM 1704 C C . VAL A 1 219 ? 3.334 12.258 7.758 1 98.62 219 VAL A C 1
ATOM 1706 O O . VAL A 1 219 ? 2.641 13.039 8.422 1 98.62 219 VAL A O 1
ATOM 1709 N N . TYR A 1 220 ? 2.809 11.367 6.875 1 98.69 220 TYR A N 1
ATOM 1710 C CA . TYR A 1 220 ? 1.365 11.227 6.719 1 98.69 220 TYR A CA 1
ATOM 1711 C C . TYR A 1 220 ? 0.697 10.93 8.055 1 98.69 220 TYR A C 1
ATOM 1713 O O . TYR A 1 220 ? -0.308 11.547 8.406 1 98.69 220 TYR A O 1
ATOM 1721 N N . PHE A 1 221 ? 1.312 10.094 8.773 1 98.5 221 PHE A N 1
ATOM 1722 C CA . PHE A 1 221 ? 0.775 9.578 10.023 1 98.5 221 PHE A CA 1
ATOM 1723 C C . PHE A 1 221 ? 0.672 10.688 11.07 1 98.5 221 PHE A C 1
ATOM 1725 O O . PHE A 1 221 ? -0.402 10.922 11.625 1 98.5 221 PHE A O 1
ATOM 1732 N N . PHE A 1 222 ? 1.771 11.359 11.383 1 98.56 222 PHE A N 1
ATOM 1733 C CA . PHE A 1 222 ? 1.7 12.32 12.477 1 98.56 222 PHE A CA 1
ATOM 1734 C C . PHE A 1 222 ? 0.93 13.562 12.047 1 98.56 222 PHE A C 1
ATOM 1736 O O . PHE A 1 222 ? 0.301 14.227 12.883 1 98.56 222 PHE A O 1
ATOM 1743 N N . ALA A 1 223 ? 0.943 13.938 10.734 1 98.38 223 ALA A N 1
ATOM 1744 C CA . ALA A 1 223 ? 0.111 15.039 10.258 1 98.38 223 ALA A CA 1
ATOM 1745 C C . ALA A 1 223 ? -1.372 14.719 10.414 1 98.38 223 ALA A C 1
ATOM 1747 O O . ALA A 1 223 ? -2.158 15.562 10.844 1 98.38 223 ALA A O 1
ATOM 1748 N N . TYR A 1 224 ? -1.717 13.5 10.055 1 97.81 224 TYR A N 1
ATOM 1749 C CA . TYR A 1 224 ? -3.094 13.039 10.203 1 97.81 224 TYR A CA 1
ATOM 1750 C C . TYR A 1 224 ? -3.537 13.117 11.656 1 97.81 224 TYR A C 1
ATOM 1752 O O . TYR A 1 224 ? -4.621 13.625 11.953 1 97.81 224 TYR A O 1
ATOM 1760 N N . ARG A 1 225 ? -2.678 12.648 12.547 1 97.81 225 ARG A N 1
ATOM 1761 C CA . ARG A 1 225 ? -2.994 12.633 13.977 1 97.81 225 ARG A CA 1
ATOM 1762 C C . ARG A 1 225 ? -3.172 14.055 14.508 1 97.81 225 ARG A C 1
ATOM 1764 O O . ARG A 1 225 ? -4.082 14.312 15.305 1 97.81 225 ARG A O 1
ATOM 1771 N N . LEU A 1 226 ? -2.311 14.93 14.094 1 97.69 226 LEU A N 1
ATOM 1772 C CA . LEU A 1 226 ? -2.41 16.312 14.531 1 97.69 226 LEU A CA 1
ATOM 1773 C C . LEU A 1 226 ? -3.688 16.969 14.016 1 97.69 226 LEU A C 1
ATOM 1775 O O . LEU A 1 226 ? -4.41 17.625 14.766 1 97.69 226 LEU A O 1
ATOM 1779 N N . MET A 1 227 ? -4 16.781 12.742 1 95.94 227 MET A N 1
ATOM 1780 C CA . MET A 1 227 ? -5.199 17.375 12.156 1 95.94 227 MET A CA 1
ATOM 1781 C C . MET A 1 227 ? -6.461 16.797 12.797 1 95.94 227 MET A C 1
ATOM 1783 O O . MET A 1 227 ? -7.414 17.531 13.062 1 95.94 227 MET A O 1
ATOM 1787 N N . ARG A 1 228 ? -6.438 15.492 12.984 1 94.25 228 ARG A N 1
ATOM 1788 C CA . ARG A 1 228 ? -7.566 14.836 13.641 1 94.25 228 ARG A CA 1
ATOM 1789 C C . ARG A 1 228 ? -7.859 15.477 14.992 1 94.25 228 ARG A C 1
ATOM 1791 O O . ARG A 1 228 ? -9.016 15.758 15.32 1 94.25 228 ARG A O 1
ATOM 1798 N N . TRP A 1 229 ? -6.828 15.727 15.773 1 94.69 229 TRP A N 1
ATOM 1799 C CA . TRP A 1 229 ? -6.984 16.344 17.078 1 94.69 229 TRP A CA 1
ATOM 1800 C C . TRP A 1 229 ? -7.473 17.781 16.953 1 94.69 229 TRP A C 1
ATOM 1802 O O . TRP A 1 229 ? -8.328 18.234 17.719 1 94.69 229 TRP A O 1
ATOM 1812 N N . ARG A 1 230 ? -6.941 18.531 16.016 1 92.5 230 ARG A N 1
ATOM 1813 C CA . ARG A 1 230 ? -7.336 19.938 15.82 1 92.5 230 ARG A CA 1
ATOM 1814 C C . ARG A 1 230 ? -8.805 20.031 15.43 1 92.5 230 ARG A C 1
ATOM 1816 O O . ARG A 1 230 ? -9.484 21 15.805 1 92.5 230 ARG A O 1
ATOM 1823 N N . LEU A 1 231 ? -9.242 19.094 14.688 1 89.56 231 LEU A N 1
ATOM 1824 C CA . LEU A 1 231 ? -10.625 19.109 14.219 1 89.56 231 LEU A CA 1
ATOM 1825 C C . LEU A 1 231 ? -11.578 18.688 15.328 1 89.56 231 LEU A C 1
ATOM 1827 O O . LEU A 1 231 ? -12.68 19.219 15.445 1 89.56 231 LEU A O 1
ATOM 1831 N N . HIS A 1 232 ? -11.102 17.656 16.047 1 85.62 232 HIS A N 1
ATOM 1832 C CA . HIS A 1 232 ? -11.906 17.109 17.141 1 85.62 232 HIS A CA 1
ATOM 1833 C C . HIS A 1 232 ? -11.094 16.969 18.422 1 85.62 232 HIS A C 1
ATOM 1835 O O . HIS A 1 232 ? -10.789 15.859 18.844 1 85.62 232 HIS A O 1
ATOM 1841 N N . PRO A 1 233 ? -11 18.141 19.094 1 88.31 233 PRO A N 1
ATOM 1842 C CA . PRO A 1 233 ? -10.141 18.094 20.281 1 88.31 233 PRO A CA 1
ATOM 1843 C C . PRO A 1 233 ? -10.812 17.391 21.469 1 88.31 233 PRO A C 1
ATOM 1845 O O . PRO A 1 233 ? -11.891 17.812 21.891 1 88.31 233 PRO A O 1
ATOM 1848 N N . ASP A 1 234 ? -10.312 16.281 21.828 1 88.25 234 ASP A N 1
ATOM 1849 C CA . ASP A 1 234 ? -10.719 15.555 23.031 1 88.25 234 ASP A CA 1
ATOM 1850 C C . ASP A 1 234 ? -9.547 14.773 23.609 1 88.25 234 ASP A C 1
ATOM 1852 O O . ASP A 1 234 ? -8.477 14.711 23.016 1 88.25 234 ASP A O 1
ATOM 1856 N N . PRO A 1 235 ? -9.68 14.352 24.828 1 92.5 235 PRO A N 1
ATOM 1857 C CA . PRO A 1 235 ? -8.555 13.672 25.484 1 92.5 235 PRO A CA 1
ATOM 1858 C C . PRO A 1 235 ? -8.047 12.469 24.688 1 92.5 235 PRO A C 1
ATOM 1860 O O . PRO A 1 235 ? -6.844 12.195 24.688 1 92.5 235 PRO A O 1
ATOM 1863 N N . MET A 1 236 ? -8.891 11.781 24.016 1 92.44 236 MET A N 1
ATOM 1864 C CA . MET A 1 236 ? -8.492 10.594 23.266 1 92.44 236 MET A CA 1
ATOM 1865 C C . MET A 1 236 ? -7.672 10.984 22.047 1 92.44 236 MET A C 1
ATOM 1867 O O . MET A 1 236 ? -6.633 10.375 21.766 1 92.44 236 MET A O 1
ATOM 1871 N N . THR A 1 237 ? -8.203 11.945 21.297 1 93.75 237 THR A N 1
ATOM 1872 C CA . THR A 1 237 ? -7.473 12.398 20.109 1 93.75 237 THR A CA 1
ATOM 1873 C C . THR A 1 237 ? -6.168 13.078 20.516 1 93.75 237 THR A C 1
ATOM 1875 O O . THR A 1 237 ? -5.172 13 19.797 1 93.75 237 THR A O 1
ATOM 1878 N N . LEU A 1 238 ? -6.148 13.734 21.688 1 95.94 238 LEU A N 1
ATOM 1879 C CA . LEU A 1 238 ? -4.945 14.375 22.203 1 95.94 238 LEU A CA 1
ATOM 1880 C C . LEU A 1 238 ? -3.869 13.336 22.516 1 95.94 238 LEU A C 1
ATOM 1882 O O . LEU A 1 238 ? -2.701 13.523 22.156 1 95.94 238 LEU A O 1
ATOM 1886 N N . LYS A 1 239 ? -4.254 12.266 23.109 1 96.12 239 LYS A N 1
ATOM 1887 C CA . LYS A 1 239 ? -3.326 11.211 23.5 1 96.12 239 LYS A CA 1
ATOM 1888 C C . LYS A 1 239 ? -2.701 10.547 22.281 1 96.12 239 LYS A C 1
ATOM 1890 O O . LYS A 1 239 ? -1.621 9.961 22.359 1 96.12 239 LYS A O 1
ATOM 1895 N N . ASP A 1 240 ? -3.387 10.648 21.141 1 96.69 240 ASP A N 1
ATOM 1896 C CA . ASP A 1 240 ? -2.938 9.992 19.922 1 96.69 240 ASP A CA 1
ATOM 1897 C C . ASP A 1 240 ? -1.892 10.836 19.188 1 96.69 240 ASP A C 1
ATOM 1899 O O . ASP A 1 240 ? -1.224 10.352 18.266 1 96.69 240 ASP A O 1
ATOM 1903 N N . VAL A 1 241 ? -1.738 12.086 19.562 1 98.25 241 VAL A N 1
ATOM 1904 C CA . VAL A 1 241 ? -0.743 12.961 18.953 1 98.25 241 VAL A CA 1
ATOM 1905 C C . VAL A 1 241 ? 0.627 12.695 19.578 1 98.25 241 VAL A C 1
ATOM 1907 O O . VAL A 1 241 ? 0.761 12.641 20.797 1 98.25 241 VAL A O 1
ATOM 1910 N N . PRO A 1 242 ? 1.637 12.469 18.719 1 98.12 242 PRO A N 1
ATOM 1911 C CA . PRO A 1 242 ? 2.969 12.383 19.328 1 98.12 242 PRO A CA 1
ATOM 1912 C C . PRO A 1 242 ? 3.273 13.57 20.25 1 98.12 242 PRO A C 1
ATOM 1914 O O . PRO A 1 242 ? 3.059 14.719 19.859 1 98.12 242 PRO A O 1
ATOM 1917 N N . PRO A 1 243 ? 3.771 13.367 21.422 1 97.38 243 PRO A N 1
ATOM 1918 C CA . PRO A 1 243 ? 3.965 14.445 22.406 1 97.38 243 PRO A CA 1
ATOM 1919 C C . PRO A 1 243 ? 4.824 15.586 21.859 1 97.38 243 PRO A C 1
ATOM 1921 O O . PRO A 1 243 ? 4.574 16.75 22.172 1 97.38 243 PRO A O 1
ATOM 1924 N N . TRP A 1 244 ? 5.805 15.234 21.094 1 98.19 244 TRP A N 1
ATOM 1925 C CA . TRP A 1 244 ? 6.723 16.25 20.594 1 98.19 244 TRP A CA 1
ATOM 1926 C C . TRP A 1 244 ? 6.043 17.125 19.547 1 98.19 244 TRP A C 1
ATOM 1928 O O . TRP A 1 244 ? 6.586 18.156 19.141 1 98.19 244 TRP A O 1
ATOM 1938 N N . LEU A 1 245 ? 4.836 16.734 19.078 1 98.31 245 LEU A N 1
ATOM 1939 C CA . LEU A 1 245 ? 4.129 17.484 18.047 1 98.31 245 LEU A CA 1
ATOM 1940 C C . LEU A 1 245 ? 3.104 18.422 18.672 1 98.31 245 LEU A C 1
ATOM 1942 O O . LEU A 1 245 ? 2.562 19.312 18 1 98.31 245 LEU A O 1
ATOM 1946 N N . LEU A 1 246 ? 2.844 18.344 19.953 1 97.94 246 LEU A N 1
ATOM 1947 C CA . LEU A 1 246 ? 1.881 19.203 20.641 1 97.94 246 LEU A CA 1
ATOM 1948 C C . LEU A 1 246 ? 2.369 20.641 20.688 1 97.94 246 LEU A C 1
ATOM 1950 O O . LEU A 1 246 ? 3.572 20.891 20.812 1 97.94 246 LEU A O 1
ATOM 1954 N N . PRO A 1 247 ? 1.479 21.547 20.609 1 97.25 247 PRO A N 1
ATOM 1955 C CA . PRO A 1 247 ? 1.869 22.953 20.641 1 97.25 247 PRO A CA 1
ATOM 1956 C C . PRO A 1 247 ? 2.605 23.328 21.922 1 97.25 247 PRO A C 1
ATOM 1958 O O . PRO A 1 247 ? 2.24 22.875 23.016 1 97.25 247 PRO A O 1
ATOM 1961 N N . THR A 1 248 ? 3.652 24.109 21.766 1 97.56 248 THR A N 1
ATOM 1962 C CA . THR A 1 248 ? 4.391 24.641 22.891 1 97.56 248 THR A CA 1
ATOM 1963 C C . THR A 1 248 ? 3.727 25.906 23.422 1 97.56 248 THR A C 1
ATOM 1965 O O . THR A 1 248 ? 2.789 26.422 22.812 1 97.56 248 THR A O 1
ATOM 1968 N N . GLU A 1 249 ? 4.203 26.391 24.562 1 96.88 249 GLU A N 1
ATOM 1969 C CA . GLU A 1 249 ? 3.707 27.641 25.109 1 96.88 249 GLU A CA 1
ATOM 1970 C C . GLU A 1 249 ? 3.986 28.812 24.156 1 96.88 249 GLU A C 1
ATOM 1972 O O . GLU A 1 249 ? 3.164 29.719 24.031 1 96.88 249 GLU A O 1
ATOM 1977 N N . VAL A 1 250 ? 5.121 28.75 23.531 1 96.88 250 VAL A N 1
ATOM 1978 C CA . VAL A 1 250 ? 5.5 29.781 22.578 1 96.88 250 VAL A CA 1
ATOM 1979 C C . VAL A 1 250 ? 4.527 29.797 21.406 1 96.88 250 VAL A C 1
ATOM 1981 O O . VAL A 1 250 ? 4.074 30.844 20.969 1 96.88 250 VAL A O 1
ATOM 1984 N N . GLN A 1 251 ? 4.168 28.641 20.938 1 95.44 251 GLN A N 1
ATOM 1985 C CA . GLN A 1 251 ? 3.23 28.516 19.812 1 95.44 251 GLN A CA 1
ATOM 1986 C C . GLN A 1 251 ? 1.839 29 20.219 1 95.44 251 GLN A C 1
ATOM 1988 O O . GLN A 1 251 ? 1.099 29.547 19.391 1 95.44 251 GLN A O 1
ATOM 1993 N N . ASN A 1 252 ? 1.491 28.875 21.453 1 94.38 252 ASN A N 1
ATOM 1994 C CA . ASN A 1 252 ? 0.193 29.328 21.938 1 94.38 252 ASN A CA 1
ATOM 1995 C C . ASN A 1 252 ? 0.175 30.844 22.156 1 94.38 252 ASN A C 1
ATOM 1997 O O . ASN A 1 252 ? -0.894 31.453 22.281 1 94.38 252 ASN A O 1
ATOM 2001 N N . THR A 1 253 ? 1.35 31.438 22.141 1 93.75 253 THR A N 1
ATOM 2002 C CA . THR A 1 253 ? 1.475 32.844 22.469 1 93.75 253 THR A CA 1
ATOM 2003 C C . THR A 1 253 ? 1.692 33.688 21.203 1 93.75 253 THR A C 1
ATOM 2005 O O . THR A 1 253 ? 1.13 34.781 21.062 1 93.75 253 THR A O 1
ATOM 2008 N N . TYR A 1 254 ? 2.506 33.125 20.266 1 91.25 254 TYR A N 1
ATOM 2009 C CA . TYR A 1 254 ? 2.887 33.875 19.078 1 91.25 254 TYR A CA 1
ATOM 2010 C C . TYR A 1 254 ? 2.143 33.375 17.844 1 91.25 254 TYR A C 1
ATOM 2012 O O . TYR A 1 254 ? 2.125 32.156 17.594 1 91.25 254 TYR A O 1
ATOM 2020 N N . PRO A 1 255 ? 1.506 34.281 17.141 1 88.81 255 PRO A N 1
ATOM 2021 C CA . PRO A 1 255 ? 0.94 33.844 15.867 1 88.81 255 PRO A CA 1
ATOM 2022 C C . PRO A 1 255 ? 1.993 33.281 14.93 1 88.81 255 PRO A C 1
ATOM 2024 O O . PRO A 1 255 ? 3.129 33.75 14.898 1 88.81 255 PRO A O 1
ATOM 2027 N N . HIS A 1 256 ? 1.698 32.281 14.289 1 92.88 256 HIS A N 1
ATOM 2028 C CA . HIS A 1 256 ? 2.627 31.625 13.375 1 92.88 256 HIS A CA 1
ATOM 2029 C C . HIS A 1 256 ? 1.88 30.875 12.273 1 92.88 256 HIS A C 1
ATOM 2031 O O . HIS A 1 256 ? 0.701 30.562 12.43 1 92.88 256 HIS A O 1
ATOM 2037 N N . PRO A 1 257 ? 2.523 30.688 11.148 1 92.75 257 PRO A N 1
ATOM 2038 C CA . PRO A 1 257 ? 1.913 29.859 10.102 1 92.75 257 PRO A CA 1
ATOM 2039 C C . PRO A 1 257 ? 1.644 28.422 10.562 1 92.75 257 PRO A C 1
ATOM 2041 O O . PRO A 1 257 ? 2.418 27.875 11.344 1 92.75 257 PRO A O 1
ATOM 2044 N N . VAL A 1 258 ? 0.64 27.812 9.992 1 94.12 258 VAL A N 1
ATOM 2045 C CA . VAL A 1 258 ? 0.215 26.469 10.391 1 94.12 258 VAL A CA 1
ATOM 2046 C C . VAL A 1 258 ? 1.309 25.453 10.055 1 94.12 258 VAL A C 1
ATOM 2048 O O . VAL A 1 258 ? 1.462 24.453 10.75 1 94.12 258 VAL A O 1
ATOM 2051 N N . SER A 1 259 ? 2.115 25.75 9.031 1 95.62 259 SER A N 1
ATOM 2052 C CA . SER A 1 259 ? 3.158 24.828 8.586 1 95.62 259 SER A CA 1
ATOM 2053 C C . SER A 1 259 ? 4.16 24.547 9.695 1 95.62 259 SER A C 1
ATOM 2055 O O . SER A 1 259 ? 4.754 23.469 9.742 1 95.62 259 SER A O 1
ATOM 2057 N N . ILE A 1 260 ? 4.336 25.453 10.594 1 96.62 260 ILE A N 1
ATOM 2058 C CA . ILE A 1 260 ? 5.305 25.328 11.672 1 96.62 260 ILE A CA 1
ATOM 2059 C C . ILE A 1 260 ? 4.855 24.234 12.633 1 96.62 260 ILE A C 1
ATOM 2061 O O . ILE A 1 260 ? 5.688 23.547 13.234 1 96.62 260 ILE A O 1
ATOM 2065 N N . ASP A 1 261 ? 3.525 23.984 12.75 1 97.19 261 ASP A N 1
ATOM 2066 C CA . ASP A 1 261 ? 2.969 23.016 13.68 1 97.19 261 ASP A CA 1
ATOM 2067 C C . ASP A 1 261 ? 3.398 21.594 13.305 1 97.19 261 ASP A C 1
ATOM 2069 O O . ASP A 1 261 ? 3.33 20.688 14.133 1 97.19 261 ASP A O 1
ATOM 2073 N N . TYR A 1 262 ? 3.855 21.391 12.109 1 97.88 262 TYR A N 1
ATOM 2074 C CA . TYR A 1 262 ? 4.117 20.031 11.633 1 97.88 262 TYR A CA 1
ATOM 2075 C C . TYR A 1 262 ? 5.609 19.719 11.68 1 97.88 262 TYR A C 1
ATOM 2077 O O . TYR A 1 262 ? 6.043 18.672 11.211 1 97.88 262 TYR A O 1
ATOM 2085 N N . ILE A 1 263 ? 6.391 20.688 12.195 1 98.19 263 ILE A N 1
ATOM 2086 C CA . ILE A 1 263 ? 7.816 20.453 12.398 1 98.19 263 ILE A CA 1
ATOM 2087 C C . ILE A 1 263 ? 8.031 19.625 13.672 1 98.19 263 ILE A C 1
ATOM 2089 O O . ILE A 1 263 ? 7.586 20.016 14.75 1 98.19 263 ILE A O 1
ATOM 2093 N N . PRO A 1 264 ? 8.711 18.531 13.625 1 98.44 264 PRO A N 1
ATOM 2094 C CA . PRO A 1 264 ? 8.797 17.578 14.734 1 98.44 264 PRO A CA 1
ATOM 2095 C C . PRO A 1 264 ? 9.516 18.141 15.953 1 98.44 264 PRO A C 1
ATOM 2097 O O . PRO A 1 264 ? 9.234 17.734 17.078 1 98.44 264 PRO A O 1
ATOM 2100 N N . TRP A 1 265 ? 10.352 19.141 15.836 1 98.69 265 TRP A N 1
ATOM 2101 C CA . TRP A 1 265 ? 11.211 19.578 16.922 1 98.69 265 TRP A CA 1
ATOM 2102 C C . TRP A 1 265 ? 10.656 20.844 17.594 1 98.69 265 TRP A C 1
ATOM 2104 O O . TRP A 1 265 ? 10.727 21.922 17.016 1 98.69 265 TRP A O 1
ATOM 2114 N N . PRO A 1 266 ? 10.258 20.75 18.875 1 98.19 266 PRO A N 1
ATOM 2115 C CA . PRO A 1 266 ? 9.633 21.891 19.562 1 98.19 266 PRO A CA 1
ATOM 2116 C C . PRO A 1 266 ? 10.547 23.109 19.656 1 98.19 266 PRO A C 1
ATOM 2118 O O . PRO A 1 266 ? 10.102 24.234 19.469 1 98.19 266 PRO A O 1
ATOM 2121 N N . ASP A 1 267 ? 11.852 22.875 19.875 1 98.06 267 ASP A N 1
ATOM 2122 C CA . ASP A 1 267 ? 12.781 24 20 1 98.06 267 ASP A CA 1
ATOM 2123 C C . ASP A 1 267 ? 12.906 24.766 18.672 1 98.06 267 ASP A C 1
ATOM 2125 O O . ASP A 1 267 ? 13.008 25.984 18.656 1 98.06 267 ASP A O 1
ATOM 2129 N N . LEU A 1 268 ? 12.938 24.031 17.625 1 98.06 268 LEU A N 1
ATOM 2130 C CA . LEU A 1 268 ? 13 24.672 16.312 1 98.06 268 LEU A CA 1
ATOM 2131 C C . LEU A 1 268 ? 11.719 25.438 16.031 1 98.06 268 LEU A C 1
ATOM 2133 O O . LEU A 1 268 ? 11.766 26.562 15.508 1 98.06 268 LEU A O 1
ATOM 2137 N N . ARG A 1 269 ? 10.57 24.891 16.391 1 97.88 269 ARG A N 1
ATOM 2138 C CA . ARG A 1 269 ? 9.305 25.594 16.234 1 97.88 269 ARG A CA 1
ATOM 2139 C C . ARG A 1 269 ? 9.289 26.891 17.031 1 97.88 269 ARG A C 1
ATOM 2141 O O . ARG A 1 269 ? 8.898 27.938 16.516 1 97.88 269 ARG A O 1
ATOM 2148 N N . ASP A 1 270 ? 9.727 26.844 18.219 1 97.81 270 ASP A N 1
ATOM 2149 C CA . ASP A 1 270 ? 9.766 28.016 19.078 1 97.81 270 ASP A CA 1
ATOM 2150 C C . ASP A 1 270 ? 10.648 29.109 18.484 1 97.81 270 ASP A C 1
ATOM 2152 O O . ASP A 1 270 ? 10.281 30.281 18.469 1 97.81 270 ASP A O 1
ATOM 2156 N N . PHE A 1 271 ? 11.781 28.656 18 1 97.62 271 PHE A N 1
ATOM 2157 C CA . PHE A 1 271 ? 12.719 29.594 17.391 1 97.62 271 PHE A CA 1
ATOM 2158 C C . PHE A 1 271 ? 12.086 30.297 16.188 1 97.62 271 PHE A C 1
ATOM 2160 O O . PHE A 1 271 ? 12.188 31.516 16.062 1 97.62 271 PHE A O 1
ATOM 2167 N N . LEU A 1 272 ? 11.438 29.562 15.32 1 96.81 272 LEU A N 1
ATOM 2168 C CA . LEU A 1 272 ? 10.82 30.125 14.125 1 96.81 272 LEU A CA 1
ATOM 2169 C C . LEU A 1 272 ? 9.68 31.062 14.484 1 96.81 272 LEU A C 1
ATOM 2171 O O . LEU A 1 272 ? 9.484 32.094 13.836 1 96.81 272 LEU A O 1
ATOM 2175 N N . CYS A 1 273 ? 8.93 30.766 15.516 1 95.5 273 CYS A N 1
ATOM 2176 C CA . CYS A 1 273 ? 7.824 31.594 15.961 1 95.5 273 CYS A CA 1
ATOM 2177 C C . CYS A 1 273 ? 8.328 32.969 16.422 1 95.5 273 CYS A C 1
ATOM 2179 O O . CYS A 1 273 ? 7.664 33.969 16.219 1 95.5 273 CYS A O 1
ATOM 2181 N N . THR A 1 274 ? 9.516 32.969 16.984 1 95.31 274 THR A N 1
ATOM 2182 C CA . THR A 1 274 ? 10.016 34.188 17.609 1 95.31 274 THR A CA 1
ATOM 2183 C C . THR A 1 274 ? 10.984 34.906 16.672 1 95.31 274 THR A C 1
ATOM 2185 O O . THR A 1 274 ? 11.484 36 17 1 95.31 274 THR A O 1
ATOM 2188 N N . ASN A 1 275 ? 11.273 34.312 15.531 1 92.94 275 ASN A N 1
ATOM 2189 C CA . ASN A 1 275 ? 12.172 34.938 14.555 1 92.94 275 ASN A CA 1
ATOM 2190 C C . ASN A 1 275 ? 11.531 35 13.172 1 92.94 275 ASN A C 1
ATOM 2192 O O . ASN A 1 275 ? 11.867 34.219 12.289 1 92.94 275 ASN A O 1
ATOM 2196 N N . PRO A 1 276 ? 10.773 35.969 12.914 1 85.06 276 PRO A N 1
ATOM 2197 C CA . PRO A 1 276 ? 9.961 36.062 11.695 1 85.06 276 PRO A CA 1
ATOM 2198 C C . PRO A 1 276 ? 10.812 36.125 10.422 1 85.06 276 PRO A C 1
ATOM 2200 O O . PRO A 1 276 ? 10.398 35.625 9.383 1 85.06 276 PRO A O 1
ATOM 2203 N N . ARG A 1 277 ? 11.93 36.75 10.461 1 83.38 277 ARG A N 1
ATOM 2204 C CA . ARG A 1 277 ? 12.781 36.875 9.289 1 83.38 277 ARG A CA 1
ATOM 2205 C C . ARG A 1 277 ? 13.305 35.5 8.836 1 83.38 277 ARG A C 1
ATOM 2207 O O . ARG A 1 277 ? 13.375 35.25 7.633 1 83.38 277 ARG A O 1
ATOM 2214 N N . ILE A 1 278 ? 13.672 34.75 9.789 1 82.75 278 ILE A N 1
ATOM 2215 C CA . ILE A 1 278 ? 14.164 33.406 9.477 1 82.75 278 ILE A CA 1
ATOM 2216 C C . ILE A 1 278 ? 13 32.5 9.078 1 82.75 278 ILE A C 1
ATOM 2218 O O . ILE A 1 278 ? 13.125 31.688 8.164 1 82.75 278 ILE A O 1
ATOM 2222 N N . LYS A 1 279 ? 11.945 32.719 9.719 1 83 279 LYS A N 1
ATOM 2223 C CA . LYS A 1 279 ? 10.719 31.969 9.445 1 83 279 LYS A CA 1
ATOM 2224 C C . LYS A 1 279 ? 10.312 32.094 7.98 1 83 279 LYS A C 1
ATOM 2226 O O . LYS A 1 279 ? 9.867 31.109 7.375 1 83 279 LYS A O 1
ATOM 2231 N N . SER A 1 280 ? 10.562 33.219 7.383 1 82.25 280 SER A N 1
ATOM 2232 C CA . SER A 1 280 ? 10.133 33.469 6.016 1 82.25 280 SER A CA 1
ATOM 2233 C C . SER A 1 280 ? 10.945 32.656 5.012 1 82.25 280 SER A C 1
ATOM 2235 O O . SER A 1 280 ? 10.5 32.438 3.889 1 82.25 280 SER A O 1
ATOM 2237 N N . ARG A 1 281 ? 12.094 32.125 5.453 1 84.06 281 ARG A N 1
ATOM 2238 C CA . ARG A 1 281 ? 12.961 31.359 4.574 1 84.06 281 ARG A CA 1
ATOM 2239 C C . ARG A 1 281 ? 12.625 29.875 4.648 1 84.06 281 ARG A C 1
ATOM 2241 O O . ARG A 1 281 ? 13.141 29.078 3.861 1 84.06 281 ARG A O 1
ATOM 2248 N N . HIS A 1 282 ? 11.82 29.594 5.613 1 87.31 282 HIS A N 1
ATOM 2249 C CA . HIS A 1 282 ? 11.422 28.203 5.805 1 87.31 282 HIS A CA 1
ATOM 2250 C C . HIS A 1 282 ? 10.125 27.891 5.066 1 87.31 282 HIS A C 1
ATOM 2252 O O . HIS A 1 282 ? 9.125 28.578 5.25 1 87.31 282 HIS A O 1
ATOM 2258 N N . SER A 1 283 ? 10.219 26.922 4.18 1 92.88 283 SER A N 1
ATOM 2259 C CA . SER A 1 283 ? 9.047 26.469 3.441 1 92.88 283 SER A CA 1
ATOM 2260 C C . SER A 1 283 ? 8.719 25.016 3.773 1 92.88 283 SER A C 1
ATOM 2262 O O . SER A 1 283 ? 9.57 24.281 4.289 1 92.88 283 SER A O 1
ATOM 2264 N N . VAL A 1 284 ? 7.523 24.641 3.502 1 96.25 284 VAL A N 1
ATOM 2265 C CA . VAL A 1 284 ? 7.09 23.25 3.688 1 96.25 284 VAL A CA 1
ATOM 2266 C C . VAL A 1 284 ? 7.934 22.328 2.818 1 96.25 284 VAL A C 1
ATOM 2268 O O . VAL A 1 284 ? 8.336 21.25 3.26 1 96.25 284 VAL A O 1
ATOM 2271 N N . LYS A 1 285 ? 8.25 22.766 1.646 1 96.81 285 LYS A N 1
ATOM 2272 C CA . LYS A 1 285 ? 9.008 21.953 0.689 1 96.81 285 LYS A CA 1
ATOM 2273 C C . LYS A 1 285 ? 10.367 21.562 1.26 1 96.81 285 LYS A C 1
ATOM 2275 O O . LYS A 1 285 ? 10.758 20.391 1.191 1 96.81 285 LYS A O 1
ATOM 2280 N N . ILE A 1 286 ? 11.109 22.547 1.815 1 96.75 286 ILE A N 1
ATOM 2281 C CA . ILE A 1 286 ? 12.453 22.234 2.291 1 96.75 286 ILE A CA 1
ATOM 2282 C C . ILE A 1 286 ? 12.375 21.219 3.43 1 96.75 286 ILE A C 1
ATOM 2284 O O . ILE A 1 286 ? 13.25 20.359 3.555 1 96.75 286 ILE A O 1
ATOM 2288 N N . TYR A 1 287 ? 11.352 21.266 4.238 1 97.38 287 TYR A N 1
ATOM 2289 C CA . TYR A 1 287 ? 11.203 20.328 5.344 1 97.38 287 TYR A CA 1
ATOM 2290 C C . TYR A 1 287 ? 10.805 18.953 4.836 1 97.38 287 TYR A C 1
ATOM 2292 O O . TYR A 1 287 ? 11.422 17.938 5.195 1 97.38 287 TYR A O 1
ATOM 2300 N N . LEU A 1 288 ? 9.797 18.891 3.996 1 97.25 288 LEU A N 1
ATOM 2301 C CA . LEU A 1 288 ? 9.305 17.594 3.523 1 97.25 288 LEU A CA 1
ATOM 2302 C C . LEU A 1 288 ? 10.375 16.859 2.721 1 97.25 288 LEU A C 1
ATOM 2304 O O . LEU A 1 288 ? 10.453 15.633 2.758 1 97.25 288 LEU A O 1
ATOM 2308 N N . GLU A 1 289 ? 11.211 17.609 2.086 1 96.38 289 GLU A N 1
ATOM 2309 C CA . GLU A 1 289 ? 12.234 16.984 1.248 1 96.38 289 GLU A CA 1
ATOM 2310 C C . GLU A 1 289 ? 13.508 16.719 2.039 1 96.38 289 GLU A C 1
ATOM 2312 O O . GLU A 1 289 ? 14.438 16.078 1.539 1 96.38 289 GLU A O 1
ATOM 2317 N N . SER A 1 290 ? 13.555 17.188 3.279 1 97.94 290 SER A N 1
ATOM 2318 C CA . SER A 1 290 ? 14.734 16.984 4.113 1 97.94 290 SER A CA 1
ATOM 2319 C C . SER A 1 290 ? 14.438 16 5.25 1 97.94 290 SER A C 1
ATOM 2321 O O . SER A 1 290 ? 15.359 15.391 5.801 1 97.94 290 SER A O 1
ATOM 2323 N N . LEU A 1 291 ? 13.188 15.836 5.617 1 98.06 291 LEU A N 1
ATOM 2324 C CA . LEU A 1 291 ? 12.789 14.977 6.723 1 98.06 291 LEU A CA 1
ATOM 2325 C C . LEU A 1 291 ? 13.125 13.516 6.422 1 98.06 291 LEU A C 1
ATOM 2327 O O . LEU A 1 291 ? 12.922 13.055 5.297 1 98.06 291 LEU A O 1
ATOM 2331 N N . GLN A 1 292 ? 13.664 12.867 7.43 1 97.75 292 GLN A N 1
ATOM 2332 C CA . GLN A 1 292 ? 13.992 11.453 7.293 1 97.75 292 GLN A CA 1
ATOM 2333 C C . GLN A 1 292 ? 13.609 10.68 8.547 1 97.75 292 GLN A C 1
ATOM 2335 O O . GLN A 1 292 ? 14.008 11.039 9.656 1 97.75 292 GLN A O 1
ATOM 2340 N N . LEU A 1 293 ? 12.82 9.727 8.383 1 98 293 LEU A N 1
ATOM 2341 C CA . LEU A 1 293 ? 12.57 8.75 9.438 1 98 293 LEU A CA 1
ATOM 2342 C C . LEU A 1 293 ? 13.562 7.598 9.352 1 98 293 LEU A C 1
ATOM 2344 O O . LEU A 1 293 ? 13.562 6.836 8.383 1 98 293 LEU A O 1
ATOM 2348 N N . LYS A 1 294 ? 14.406 7.523 10.328 1 96.38 294 LYS A N 1
ATOM 2349 C CA . LYS A 1 294 ? 15.336 6.402 10.398 1 96.38 294 LYS A CA 1
ATOM 2350 C C . LYS A 1 294 ? 14.625 5.117 10.797 1 96.38 294 LYS A C 1
ATOM 2352 O O . LYS A 1 294 ? 14.297 4.926 11.977 1 96.38 294 LYS A O 1
ATOM 2357 N N . TRP A 1 295 ? 14.438 4.297 9.852 1 94.81 295 TRP A N 1
ATOM 2358 C CA . TRP A 1 295 ? 13.766 3.021 10.102 1 94.81 295 TRP A CA 1
ATOM 2359 C C . TRP A 1 295 ? 14.773 1.95 10.508 1 94.81 295 TRP A C 1
ATOM 2361 O O . TRP A 1 295 ? 15.797 1.761 9.836 1 94.81 295 TRP A O 1
ATOM 2371 N N . PRO A 1 296 ? 14.562 1.277 11.641 1 92.06 296 PRO A N 1
ATOM 2372 C CA . PRO A 1 296 ? 15.531 0.275 12.094 1 92.06 296 PRO A CA 1
ATOM 2373 C C . PRO A 1 296 ? 15.75 -0.839 11.07 1 92.06 296 PRO A C 1
ATOM 2375 O O . PRO A 1 296 ? 14.781 -1.371 10.516 1 92.06 296 PRO A O 1
ATOM 2378 N N . PRO A 1 297 ? 17 -1.123 10.805 1 87.19 297 PRO A N 1
ATOM 2379 C CA . PRO A 1 297 ? 17.281 -2.205 9.859 1 87.19 297 PRO A CA 1
ATOM 2380 C C . PRO A 1 297 ? 16.672 -3.535 10.281 1 87.19 297 PRO A C 1
ATOM 2382 O O . PRO A 1 297 ? 16.641 -3.855 11.477 1 87.19 297 PRO A O 1
ATOM 2385 N N . GLY A 1 298 ? 16.125 -4.27 9.383 1 83.81 298 GLY A N 1
ATOM 2386 C CA . GLY A 1 298 ? 15.586 -5.59 9.648 1 83.81 298 GLY A CA 1
ATOM 2387 C C . GLY A 1 298 ? 14.133 -5.555 10.094 1 83.81 298 GLY A C 1
ATOM 2388 O O . GLY A 1 298 ? 13.484 -6.598 10.188 1 83.81 298 GLY A O 1
ATOM 2389 N N . CYS A 1 299 ? 13.664 -4.371 10.445 1 88.75 299 CYS A N 1
ATOM 2390 C CA . CYS A 1 299 ? 12.266 -4.23 10.828 1 88.75 299 CYS A CA 1
ATOM 2391 C C . CYS A 1 299 ? 11.383 -4.027 9.609 1 88.75 299 CYS A C 1
ATOM 2393 O O . CYS A 1 299 ? 11.609 -3.113 8.812 1 88.75 299 CYS A O 1
ATOM 2395 N N . PRO A 1 300 ? 10.414 -4.863 9.484 1 91.62 300 PRO A N 1
ATOM 2396 C CA . PRO A 1 300 ? 9.531 -4.664 8.336 1 91.62 300 PRO A CA 1
ATOM 2397 C C . PRO A 1 300 ? 8.609 -3.457 8.508 1 91.62 300 PRO A C 1
ATOM 2399 O O . PRO A 1 300 ? 8.117 -3.195 9.609 1 91.62 300 PRO A O 1
ATOM 2402 N N . LEU A 1 301 ? 8.406 -2.742 7.422 1 95.62 301 LEU A N 1
ATOM 2403 C CA . LEU A 1 301 ? 7.488 -1.607 7.441 1 95.62 301 LEU A CA 1
ATOM 2404 C C . LEU A 1 301 ? 6.039 -2.078 7.406 1 95.62 301 LEU A C 1
ATOM 2406 O O . LEU A 1 301 ? 5.156 -1.424 7.961 1 95.62 301 LEU A O 1
ATOM 2410 N N . MET A 1 302 ? 5.859 -3.174 6.738 1 96.31 302 MET A N 1
ATOM 2411 C CA . MET A 1 302 ? 4.523 -3.723 6.527 1 96.31 302 MET A CA 1
ATOM 2412 C C . MET A 1 302 ? 4.477 -5.203 6.895 1 96.31 302 MET A C 1
ATOM 2414 O O . MET A 1 302 ? 5.516 -5.863 6.957 1 96.31 302 MET A O 1
ATOM 2418 N N . ALA A 1 303 ? 3.266 -5.645 7.137 1 94.56 303 ALA A N 1
ATOM 2419 C CA . ALA A 1 303 ? 3.027 -7.047 7.457 1 94.56 303 ALA A CA 1
ATOM 2420 C C . ALA A 1 303 ? 1.667 -7.504 6.941 1 94.56 303 ALA A C 1
ATOM 2422 O O . ALA A 1 303 ? 0.778 -6.684 6.703 1 94.56 303 ALA A O 1
ATOM 2423 N N . VAL A 1 304 ? 1.615 -8.789 6.715 1 92.12 304 VAL A N 1
ATOM 2424 C CA . VAL A 1 304 ? 0.333 -9.367 6.328 1 92.12 304 VAL A CA 1
ATOM 2425 C C . VAL A 1 304 ? -0.464 -9.734 7.578 1 92.12 304 VAL A C 1
ATOM 2427 O O . VAL A 1 304 ? -0.041 -10.594 8.359 1 92.12 304 VAL A O 1
ATOM 2430 N N . GLU A 1 305 ? -1.589 -9.031 7.777 1 87.44 305 GLU A N 1
ATOM 2431 C CA . GLU A 1 305 ? -2.447 -9.297 8.93 1 87.44 305 GLU A CA 1
ATOM 2432 C C . GLU A 1 305 ? -3.92 -9.281 8.531 1 87.44 305 GLU A C 1
ATOM 2434 O O . GLU A 1 305 ? -4.398 -8.32 7.934 1 87.44 305 GLU A O 1
ATOM 2439 N N . GLY A 1 306 ? -4.609 -10.367 8.891 1 84.31 306 GLY A N 1
ATOM 2440 C CA . GLY A 1 306 ? -6.047 -10.398 8.656 1 84.31 306 GLY A CA 1
ATOM 2441 C C . GLY A 1 306 ? -6.41 -10.398 7.184 1 84.31 306 GLY A C 1
ATOM 2442 O O . GLY A 1 306 ? -7.387 -9.758 6.781 1 84.31 306 GLY A O 1
ATOM 2443 N N . GLY A 1 307 ? -5.605 -10.805 6.402 1 86.88 307 GLY A N 1
ATOM 2444 C CA . GLY A 1 307 ? -5.949 -10.977 5 1 86.88 307 GLY A CA 1
ATOM 2445 C C . GLY A 1 307 ? -5.566 -9.781 4.145 1 86.88 307 GLY A C 1
ATOM 2446 O O . GLY A 1 307 ? -5.977 -9.688 2.984 1 86.88 307 GLY A O 1
ATOM 2447 N N . GLN A 1 308 ? -4.953 -8.805 4.719 1 91.69 308 GLN A N 1
ATOM 2448 C CA . GLN A 1 308 ? -4.469 -7.672 3.936 1 91.69 308 GLN A CA 1
ATOM 2449 C C . GLN A 1 308 ? -3.143 -7.148 4.48 1 91.69 308 GLN A C 1
ATOM 2451 O O . GLN A 1 308 ? -2.727 -7.523 5.578 1 91.69 308 GLN A O 1
ATOM 2456 N N . VAL A 1 309 ? -2.523 -6.375 3.65 1 96.94 309 VAL A N 1
ATOM 2457 C CA . VAL A 1 309 ? -1.27 -5.762 4.078 1 96.94 309 VAL A CA 1
ATOM 2458 C C . VAL A 1 309 ? -1.562 -4.551 4.961 1 96.94 309 VAL A C 1
ATOM 2460 O O . VAL A 1 309 ? -2.412 -3.721 4.625 1 96.94 309 VAL A O 1
ATOM 2463 N N . CYS A 1 310 ? -0.901 -4.48 6.105 1 95.69 310 CYS A N 1
ATOM 2464 C CA . CYS A 1 310 ? -1.007 -3.361 7.035 1 95.69 310 CYS A CA 1
ATOM 2465 C C . CYS A 1 310 ? 0.373 -2.865 7.449 1 95.69 310 CYS A C 1
ATOM 2467 O O . CYS A 1 310 ? 1.378 -3.533 7.203 1 95.69 310 CYS A O 1
ATOM 2469 N N . VAL A 1 311 ? 0.382 -1.655 7.926 1 96.19 311 VAL A N 1
ATOM 2470 C CA . VAL A 1 311 ? 1.638 -1.203 8.516 1 96.19 311 VAL A CA 1
ATOM 2471 C C . VAL A 1 311 ? 2.018 -2.109 9.68 1 96.19 311 VAL A C 1
ATOM 2473 O O . VAL A 1 311 ? 1.146 -2.627 10.383 1 96.19 311 VAL A O 1
ATOM 2476 N N . SER A 1 312 ? 3.277 -2.311 9.875 1 95.12 312 SER A N 1
ATOM 2477 C CA . SER A 1 312 ? 3.766 -3.199 10.93 1 95.12 312 SER A CA 1
ATOM 2478 C C . SER A 1 312 ? 3.324 -2.723 12.305 1 95.12 312 SER A C 1
ATOM 2480 O O . SER A 1 312 ? 3.074 -1.532 12.508 1 95.12 312 SER A O 1
ATOM 2482 N N . PRO A 1 313 ? 3.205 -3.6 13.289 1 91.81 313 PRO A N 1
ATOM 2483 C CA . PRO A 1 313 ? 2.795 -3.232 14.648 1 91.81 313 PRO A CA 1
ATOM 2484 C C . PRO A 1 313 ? 3.781 -2.285 15.328 1 91.81 313 PRO A C 1
ATOM 2486 O O . PRO A 1 313 ? 3.408 -1.556 16.25 1 91.81 313 PRO A O 1
ATOM 2489 N N . GLU A 1 314 ? 5.016 -2.225 14.844 1 95.19 314 GLU A N 1
ATOM 2490 C CA . GLU A 1 314 ? 6.055 -1.39 15.445 1 95.19 314 GLU A CA 1
ATOM 2491 C C . GLU A 1 314 ? 6.039 0.016 14.844 1 95.19 314 GLU A C 1
ATOM 2493 O O . GLU A 1 314 ? 6.711 0.917 15.359 1 95.19 314 GLU A O 1
ATOM 2498 N N . PHE A 1 315 ? 5.32 0.164 13.805 1 97.62 315 PHE A N 1
ATOM 2499 C CA . PHE A 1 315 ? 5.379 1.388 13.016 1 97.62 315 PHE A CA 1
ATOM 2500 C C . PHE A 1 315 ? 5.082 2.607 13.883 1 97.62 315 PHE A C 1
ATOM 2502 O O . PHE A 1 315 ? 5.844 3.576 13.875 1 97.62 315 PHE A O 1
ATOM 2509 N N . GLU A 1 316 ? 3.959 2.562 14.664 1 97.69 316 GLU A N 1
ATOM 2510 C CA . GLU A 1 316 ? 3.533 3.715 15.445 1 97.69 316 GLU A CA 1
ATOM 2511 C C . GLU A 1 316 ? 4.59 4.102 16.484 1 97.69 316 GLU A C 1
ATOM 2513 O O . GLU A 1 316 ? 4.926 5.277 16.625 1 97.69 316 GLU A O 1
ATOM 2518 N N . ALA A 1 317 ? 5.062 3.092 17.125 1 97.44 317 ALA A N 1
ATOM 2519 C CA . ALA A 1 317 ? 6.074 3.355 18.141 1 97.44 317 ALA A CA 1
ATOM 2520 C C . ALA A 1 317 ? 7.32 3.986 17.531 1 97.44 317 ALA A C 1
ATOM 2522 O O . ALA A 1 317 ? 7.887 4.93 18.094 1 97.44 317 ALA A O 1
ATOM 2523 N N . ILE A 1 318 ? 7.723 3.508 16.422 1 97.81 318 ILE A N 1
ATOM 2524 C CA . ILE A 1 318 ? 8.93 3.99 15.758 1 97.81 318 ILE A CA 1
ATOM 2525 C C . ILE A 1 318 ? 8.695 5.402 15.227 1 97.81 318 ILE A C 1
ATOM 2527 O O . ILE A 1 318 ? 9.523 6.293 15.414 1 97.81 318 ILE A O 1
ATOM 2531 N N . ALA A 1 319 ? 7.551 5.633 14.586 1 98 319 ALA A N 1
ATOM 2532 C CA . ALA A 1 319 ? 7.219 6.93 14 1 98 319 ALA A CA 1
ATOM 2533 C C . ALA A 1 319 ? 7.02 7.984 15.086 1 98 319 ALA A C 1
ATOM 2535 O O . ALA A 1 319 ? 7.25 9.172 14.852 1 98 319 ALA A O 1
ATOM 2536 N N . CYS A 1 320 ? 6.641 7.543 16.328 1 98.06 320 CYS A N 1
ATOM 2537 C CA . CYS A 1 320 ? 6.336 8.477 17.406 1 98.06 320 CYS A CA 1
ATOM 2538 C C . CYS A 1 320 ? 7.57 8.75 18.25 1 98.06 320 CYS A C 1
ATOM 2540 O O . CYS A 1 320 ? 7.531 9.578 19.172 1 98.06 320 CYS A O 1
ATOM 2542 N N . ASP A 1 321 ? 8.641 8.117 17.969 1 98.06 321 ASP A N 1
ATOM 2543 C CA . ASP A 1 321 ? 9.891 8.375 18.688 1 98.06 321 ASP A CA 1
ATOM 2544 C C . ASP A 1 321 ? 10.727 9.43 17.953 1 98.06 321 ASP A C 1
ATOM 2546 O O . ASP A 1 321 ? 11.289 9.156 16.891 1 98.06 321 ASP A O 1
ATOM 2550 N N . LEU A 1 322 ? 10.867 10.57 18.578 1 98.25 322 LEU A N 1
ATOM 2551 C CA . LEU A 1 322 ? 11.555 11.703 17.969 1 98.25 322 LEU A CA 1
ATOM 2552 C C . LEU A 1 322 ? 13.016 11.367 17.672 1 98.25 322 LEU A C 1
ATOM 2554 O O . LEU A 1 322 ? 13.625 11.953 16.781 1 98.25 322 LEU A O 1
ATOM 2558 N N . ASN A 1 323 ? 13.547 10.359 18.406 1 97.81 323 ASN A N 1
ATOM 2559 C CA . ASN A 1 323 ? 14.93 9.938 18.203 1 97.81 323 ASN A CA 1
ATOM 2560 C C . ASN A 1 323 ? 15.133 9.352 16.812 1 97.81 323 ASN A C 1
ATOM 2562 O O . ASN A 1 323 ? 16.266 9.234 16.344 1 97.81 323 ASN A O 1
ATOM 2566 N N . ASN A 1 324 ? 14.062 9.016 16.172 1 98.06 324 ASN A N 1
ATOM 2567 C CA . ASN A 1 324 ? 14.156 8.375 14.867 1 98.06 324 ASN A CA 1
ATOM 2568 C C . ASN A 1 324 ? 14.023 9.383 13.734 1 98.06 324 ASN A C 1
ATOM 2570 O O . ASN A 1 324 ? 14.07 9.016 12.562 1 98.06 324 ASN A O 1
ATOM 2574 N N . TRP A 1 325 ? 13.852 10.68 14.031 1 98.31 325 TRP A N 1
ATOM 2575 C CA . TRP A 1 325 ? 13.664 11.711 13.016 1 98.31 325 TRP A CA 1
ATOM 2576 C C . TRP A 1 325 ? 14.914 12.57 12.875 1 98.31 325 TRP A C 1
ATOM 2578 O O . TRP A 1 325 ? 15.555 12.914 13.875 1 98.31 325 TRP A O 1
ATOM 2588 N N . GLU A 1 326 ? 15.227 12.883 11.656 1 97.88 326 GLU A N 1
ATOM 2589 C CA . GLU A 1 326 ? 16.344 13.789 11.367 1 97.88 326 GLU A CA 1
ATOM 2590 C C . GLU A 1 326 ? 16.062 14.625 10.125 1 97.88 326 GLU A C 1
ATOM 2592 O O . GLU A 1 326 ? 15.078 14.383 9.414 1 97.88 326 GLU A O 1
ATOM 2597 N N . LEU A 1 327 ? 16.828 15.672 9.922 1 97.81 327 LEU A N 1
ATOM 2598 C CA . LEU A 1 327 ? 16.766 16.484 8.719 1 97.81 327 LEU 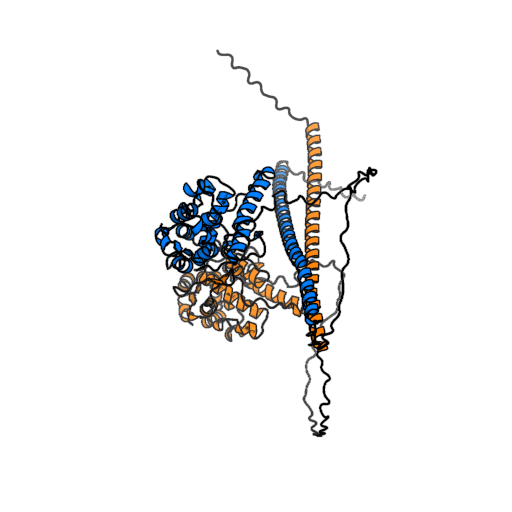A CA 1
ATOM 2599 C C . LEU A 1 327 ? 18 16.266 7.852 1 97.81 327 LEU A C 1
ATOM 2601 O O . LEU A 1 327 ? 19.125 16.25 8.359 1 97.81 327 LEU A O 1
ATOM 2605 N N . GLY A 1 328 ? 17.734 16.062 6.535 1 95.56 328 GLY A N 1
ATOM 2606 C CA . GLY A 1 328 ? 18.812 15.82 5.586 1 95.56 328 GLY A CA 1
ATOM 2607 C C . GLY A 1 328 ? 19.406 17.109 5.02 1 95.56 328 GLY A C 1
ATOM 2608 O O . GLY A 1 328 ? 19.125 18.188 5.523 1 95.56 328 GLY A O 1
ATOM 2609 N N . PRO A 1 329 ? 20.141 17.031 3.947 1 93.06 329 PRO A N 1
ATOM 2610 C CA . PRO A 1 329 ? 21.031 18.094 3.457 1 93.06 329 PRO A CA 1
ATOM 2611 C C . PRO A 1 329 ? 20.281 19.312 2.939 1 93.06 329 PRO A C 1
ATOM 2613 O O . PRO A 1 329 ? 20.688 20.453 3.188 1 93.06 329 PRO A O 1
ATOM 2616 N N . PRO A 1 330 ? 19.188 19.234 2.229 1 93.88 330 PRO A N 1
ATOM 2617 C CA . PRO A 1 330 ? 18.578 20.484 1.779 1 93.88 330 PRO A CA 1
ATOM 2618 C C . PRO A 1 330 ? 18.375 21.484 2.918 1 93.88 330 PRO A C 1
ATOM 2620 O O . PRO A 1 330 ? 18.703 22.672 2.779 1 93.88 330 PRO A O 1
ATOM 2623 N N . TRP A 1 331 ? 17.922 21.031 3.992 1 96.81 331 TRP A N 1
ATOM 2624 C CA . TRP A 1 331 ? 17.688 21.906 5.145 1 96.81 331 TRP A CA 1
ATOM 2625 C C . TRP A 1 331 ? 19 22.203 5.863 1 96.81 331 TRP A C 1
ATOM 2627 O O . TRP A 1 331 ? 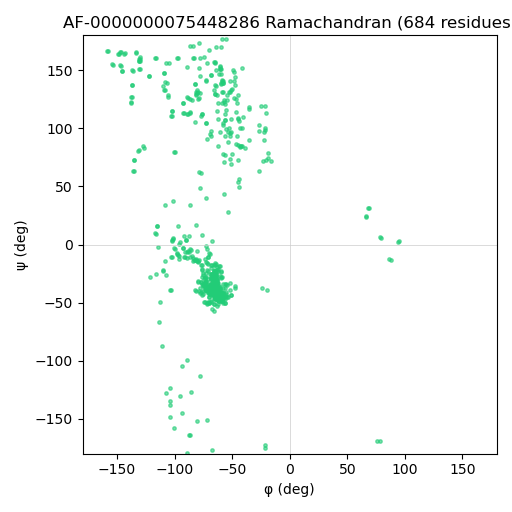19.25 23.359 6.246 1 96.81 331 TRP A O 1
ATOM 2637 N N . LEU A 1 332 ? 19.875 21.188 5.992 1 95.69 332 LEU A N 1
ATOM 2638 C CA . LEU A 1 332 ? 21.141 21.359 6.691 1 95.69 332 LEU A CA 1
ATOM 2639 C C . LEU A 1 332 ? 22.031 22.375 5.984 1 95.69 332 LEU A C 1
ATOM 2641 O O . LEU A 1 332 ? 22.719 23.156 6.633 1 95.69 332 LEU A O 1
ATOM 2645 N N . GLU A 1 333 ? 21.953 22.344 4.715 1 95.94 333 GLU A N 1
ATOM 2646 C CA . GLU A 1 333 ? 22.75 23.281 3.922 1 95.94 333 GLU A CA 1
ATOM 2647 C C . GLU A 1 333 ? 22.188 24.688 3.982 1 95.94 333 GLU A C 1
ATOM 2649 O O . GLU A 1 333 ? 22.938 25.672 4.004 1 95.94 333 GLU A O 1
ATOM 2654 N N . ALA A 1 334 ? 20.906 24.812 4.062 1 95.06 334 ALA A N 1
ATOM 2655 C CA . ALA A 1 334 ? 20.234 26.109 4.055 1 95.06 334 ALA A CA 1
ATOM 2656 C C . ALA A 1 334 ? 20.297 26.766 5.43 1 95.06 334 ALA A C 1
ATOM 2658 O O . ALA A 1 334 ? 20.375 27.984 5.535 1 95.06 334 ALA A O 1
ATOM 2659 N N . PHE A 1 335 ? 20.297 25.891 6.48 1 95.88 335 PHE A N 1
ATOM 2660 C CA . PHE A 1 335 ? 20.203 26.453 7.824 1 95.88 335 PHE A CA 1
ATOM 2661 C C . PHE A 1 335 ? 21.188 25.781 8.766 1 95.88 335 PHE A C 1
ATOM 2663 O O . PHE A 1 335 ? 20.797 25.281 9.82 1 95.88 335 PHE A O 1
ATOM 2670 N N . PRO A 1 336 ? 22.469 25.891 8.531 1 94.62 336 PRO A N 1
ATOM 2671 C CA . PRO A 1 336 ? 23.469 25.203 9.352 1 94.62 336 PRO A CA 1
ATOM 2672 C C . PRO A 1 336 ? 23.5 25.688 10.797 1 94.62 336 PRO A C 1
ATOM 2674 O O . PRO A 1 336 ? 23.812 24.922 11.703 1 94.62 336 PRO A O 1
ATOM 2677 N N . ARG A 1 337 ? 23.016 26.938 11.109 1 94.31 337 ARG A N 1
ATOM 2678 C CA . ARG A 1 337 ? 23.078 27.531 12.438 1 94.31 337 ARG A CA 1
ATOM 2679 C C . ARG A 1 337 ? 21.938 27.016 13.32 1 94.31 337 ARG A C 1
ATOM 2681 O O . ARG A 1 337 ? 21.969 27.203 14.539 1 94.31 337 ARG A O 1
ATOM 2688 N N . LEU A 1 338 ? 20.969 26.375 12.688 1 96.44 338 LEU A N 1
ATOM 2689 C CA . LEU A 1 338 ? 19.797 25.969 13.438 1 96.44 338 LEU A CA 1
ATOM 2690 C C . LEU A 1 338 ? 19.844 24.484 13.781 1 96.44 338 LEU A C 1
ATOM 2692 O O . LEU A 1 338 ? 18.953 23.953 14.438 1 96.44 338 LEU A O 1
ATOM 2696 N N . VAL A 1 339 ? 20.938 23.797 13.477 1 96.06 339 VAL A N 1
ATOM 2697 C CA . VAL A 1 339 ? 21.062 22.344 13.609 1 96.06 339 VAL A CA 1
ATOM 2698 C C . VAL A 1 339 ? 20.953 21.953 15.078 1 96.06 339 VAL A C 1
ATOM 2700 O O . VAL A 1 339 ? 20.422 20.891 15.406 1 96.06 339 VAL A O 1
ATOM 2703 N N . SER A 1 340 ? 21.359 22.766 16 1 96.19 340 SER A N 1
ATOM 2704 C CA . SER A 1 340 ? 21.344 22.484 17.422 1 96.19 340 SER A CA 1
ATOM 2705 C C . SER A 1 340 ? 19.906 22.391 17.953 1 96.19 340 SER A C 1
ATOM 2707 O O . SER A 1 340 ? 19.672 21.844 19.031 1 96.19 340 SER A O 1
ATOM 2709 N N . LEU A 1 341 ? 18.938 22.938 17.172 1 96.94 341 LEU A N 1
ATOM 2710 C CA . LEU A 1 341 ? 17.547 22.953 17.594 1 96.94 341 LEU A CA 1
ATOM 2711 C C . LEU A 1 341 ? 16.828 21.688 17.156 1 96.94 341 LEU A C 1
ATOM 2713 O O . LEU A 1 341 ? 15.68 21.453 17.516 1 96.94 341 LEU A O 1
ATOM 2717 N N . VAL A 1 342 ? 17.562 20.828 16.344 1 96.88 342 VAL A N 1
ATOM 2718 C CA . VAL A 1 342 ? 17.031 19.562 15.836 1 96.88 342 VAL A CA 1
ATOM 2719 C C . VAL A 1 342 ? 17.562 18.406 16.688 1 96.88 342 VAL A C 1
ATOM 2721 O O . VAL A 1 342 ? 18.547 17.766 16.312 1 96.88 342 VAL A O 1
ATOM 2724 N N . HIS A 1 343 ? 16.922 18.234 17.844 1 93.19 343 HIS A N 1
ATOM 2725 C CA . HIS A 1 343 ? 17.297 17.188 18.781 1 93.19 343 HIS A CA 1
ATOM 2726 C C . HIS A 1 343 ? 16.094 16.625 19.516 1 93.19 343 HIS A C 1
ATOM 2728 O O . HIS A 1 343 ? 15.07 17.297 19.641 1 93.19 343 HIS A O 1
ATOM 2734 N N . PRO A 1 344 ? 16.141 15.344 19.891 1 88.12 344 PRO A N 1
ATOM 2735 C CA . PRO A 1 344 ? 15.016 14.766 20.609 1 88.12 344 PRO A CA 1
ATOM 2736 C C . PRO A 1 344 ? 14.852 15.352 22.016 1 88.12 344 PRO A C 1
ATOM 2738 O O . PRO A 1 344 ? 15.812 15.867 22.594 1 88.12 344 PRO A O 1
ATOM 2741 N N . MET B 1 1 ? -48.469 -4.117 66.938 1 27.34 1 MET B N 1
ATOM 2742 C CA . MET B 1 1 ? -49.438 -4.605 65.938 1 27.34 1 MET B CA 1
ATOM 2743 C C . MET B 1 1 ? -49.594 -3.615 64.812 1 27.34 1 MET B C 1
ATOM 2745 O O . MET B 1 1 ? -50.438 -2.721 64.875 1 27.34 1 MET B O 1
ATOM 2749 N N . SER B 1 2 ? -48.469 -3.029 64.25 1 35.06 2 SER B N 1
ATOM 2750 C CA . SER B 1 2 ? -48.375 -1.899 63.344 1 35.06 2 SER B CA 1
ATOM 2751 C C . SER B 1 2 ? -49.062 -2.209 62.031 1 35.06 2 SER B C 1
ATOM 2753 O O . SER B 1 2 ? -48.969 -3.324 61.5 1 35.06 2 SER B O 1
ATOM 2755 N N . ALA B 1 3 ? -50.188 -1.47 61.688 1 38.38 3 ALA B N 1
ATOM 2756 C CA . ALA B 1 3 ? -51.125 -1.479 60.562 1 38.38 3 ALA B CA 1
ATOM 2757 C C . ALA B 1 3 ? -50.375 -1.363 59.25 1 38.38 3 ALA B C 1
ATOM 2759 O O . ALA B 1 3 ? -49.594 -0.442 59.062 1 38.38 3 ALA B O 1
ATOM 2760 N N . SER B 1 4 ? -50.094 -2.529 58.562 1 37.28 4 SER B N 1
ATOM 2761 C CA . SER B 1 4 ? -49.469 -2.76 57.25 1 37.28 4 SER B CA 1
ATOM 2762 C C . SER B 1 4 ? -50.219 -2.021 56.156 1 37.28 4 SER B C 1
ATOM 2764 O O . SER B 1 4 ? -51.438 -2.113 56.062 1 37.28 4 SER B O 1
ATOM 2766 N N . PRO B 1 5 ? -49.781 -0.746 55.812 1 45.22 5 PRO B N 1
ATOM 2767 C CA . PRO B 1 5 ? -50.562 -0.008 54.812 1 45.22 5 PRO B CA 1
ATOM 2768 C C . PRO B 1 5 ? -50.938 -0.868 53.625 1 45.22 5 PRO B C 1
ATOM 2770 O O . PRO B 1 5 ? -50.25 -1.855 53.312 1 45.22 5 PRO B O 1
ATOM 2773 N N . PRO B 1 6 ? -52.312 -0.934 53.188 1 40.91 6 PRO B N 1
ATOM 2774 C CA . PRO B 1 6 ? -52.875 -1.757 52.125 1 40.91 6 PRO B CA 1
ATOM 2775 C C . PRO B 1 6 ? -52.188 -1.536 50.781 1 40.91 6 PRO B C 1
ATOM 2777 O O . PRO B 1 6 ? -51.625 -0.461 50.531 1 40.91 6 PRO B O 1
ATOM 2780 N N . SER B 1 7 ? -51.406 -2.52 50.156 1 38.91 7 SER B N 1
ATOM 2781 C CA . SER B 1 7 ? -50.719 -2.664 48.875 1 38.91 7 SER B CA 1
ATOM 2782 C C . SER B 1 7 ? -51.688 -2.352 47.719 1 38.91 7 SER B C 1
ATOM 2784 O O . SER B 1 7 ? -52.656 -3.068 47.5 1 38.91 7 SER B O 1
ATOM 2786 N N . GLY B 1 8 ? -52.156 -1.062 47.5 1 36.75 8 GLY B N 1
ATOM 2787 C CA . GLY B 1 8 ? -53 -0.712 46.375 1 36.75 8 GLY B CA 1
ATOM 2788 C C . GLY B 1 8 ? -52.5 -1.287 45.062 1 36.75 8 GLY B C 1
ATOM 2789 O O . GLY B 1 8 ? -51.344 -1.137 44.719 1 36.75 8 GLY B O 1
ATOM 2790 N N . SER B 1 9 ? -52.969 -2.49 44.594 1 38.94 9 SER B N 1
ATOM 2791 C CA . SER B 1 9 ? -52.812 -3.188 43.312 1 38.94 9 SER B CA 1
ATOM 2792 C C . SER B 1 9 ? -53.125 -2.271 42.156 1 38.94 9 SER B C 1
ATOM 2794 O O . SER B 1 9 ? -54.219 -1.703 42.062 1 38.94 9 SER B O 1
ATOM 2796 N N . SER B 1 10 ? -52.281 -1.365 41.719 1 42.22 10 SER B N 1
ATOM 2797 C CA . SER B 1 10 ? -52.406 -0.589 40.5 1 42.22 10 SER B CA 1
ATOM 2798 C C . SER B 1 10 ? -52.969 -1.452 39.344 1 42.22 10 SER B C 1
ATOM 2800 O O . SER B 1 10 ? -52.312 -2.439 38.969 1 42.22 10 SER B O 1
ATOM 2802 N N . LYS B 1 11 ? -54.281 -1.655 39.219 1 41.38 11 LYS B N 1
ATOM 2803 C CA . LYS B 1 11 ? -55 -2.275 38.094 1 41.38 11 LYS B CA 1
ATOM 2804 C C . LYS B 1 11 ? -54.5 -1.756 36.75 1 41.38 11 LYS B C 1
ATOM 2806 O O . LYS B 1 11 ? -54.531 -0.553 36.5 1 41.38 11 LYS B O 1
ATOM 2811 N N . ARG B 1 12 ? -53.5 -2.332 36.25 1 48.19 12 ARG B N 1
ATOM 2812 C CA . ARG B 1 12 ? -53.094 -2.129 34.875 1 48.19 12 ARG B CA 1
ATOM 2813 C C . ARG B 1 12 ? -54.312 -2.098 33.938 1 48.19 12 ARG B C 1
ATOM 2815 O O . ARG B 1 12 ? -55.156 -2.984 34 1 48.19 12 ARG B O 1
ATOM 2822 N N . ARG B 1 13 ? -54.719 -0.939 33.562 1 58.62 13 ARG B N 1
ATOM 2823 C CA . ARG B 1 13 ? -55.812 -0.696 32.625 1 58.62 13 ARG B CA 1
ATOM 2824 C C . ARG B 1 13 ? -55.75 -1.652 31.438 1 58.62 13 ARG B C 1
ATOM 2826 O O . ARG B 1 13 ? -54.75 -1.671 30.703 1 58.62 13 ARG B O 1
ATOM 2833 N N . VAL B 1 14 ? -56.312 -2.873 31.547 1 58.34 14 VAL B N 1
ATOM 2834 C CA . VAL B 1 14 ? -56.438 -3.875 30.5 1 58.34 14 VAL B CA 1
ATOM 2835 C C . VAL B 1 14 ? -57.219 -3.291 29.328 1 58.34 14 VAL B C 1
ATOM 2837 O O . VAL B 1 14 ? -58.312 -2.787 29.5 1 58.34 14 VAL B O 1
ATOM 2840 N N . ARG B 1 15 ? -56.594 -2.932 28.328 1 65 15 ARG B N 1
ATOM 2841 C CA . ARG B 1 15 ? -57.219 -2.449 27.109 1 65 15 ARG B CA 1
ATOM 2842 C C . ARG B 1 15 ? -58.281 -3.418 26.625 1 65 15 ARG B C 1
ATOM 2844 O O . ARG B 1 15 ? -58.188 -4.629 26.828 1 65 15 ARG B O 1
ATOM 2851 N N . THR B 1 16 ? -59.438 -2.859 26.328 1 72 16 THR B N 1
ATOM 2852 C CA . THR B 1 16 ? -60.562 -3.645 25.859 1 72 16 THR B CA 1
ATOM 2853 C C . THR B 1 16 ? -60.25 -4.305 24.516 1 72 16 THR B C 1
ATOM 2855 O O . THR B 1 16 ? -59.312 -3.91 23.844 1 72 16 THR B O 1
ATOM 2858 N N . GLU B 1 17 ? -60.812 -5.438 24.203 1 66.88 17 GLU B N 1
ATOM 2859 C CA . GLU B 1 17 ? -60.625 -6.164 22.953 1 66.88 17 GLU B CA 1
ATOM 2860 C C . GLU B 1 17 ? -60.875 -5.258 21.75 1 66.88 17 GLU B C 1
ATOM 2862 O O . GLU B 1 17 ? -60.188 -5.352 20.734 1 66.88 17 GLU B O 1
ATOM 2867 N N . ALA B 1 18 ? -61.812 -4.316 21.953 1 74.56 18 ALA B N 1
ATOM 2868 C CA . ALA B 1 18 ? -62.094 -3.383 20.859 1 74.56 18 ALA B CA 1
ATOM 2869 C C . ALA B 1 18 ? -60.938 -2.42 20.641 1 74.56 18 ALA B C 1
ATOM 2871 O O . ALA B 1 18 ? -60.594 -2.109 19.5 1 74.56 18 ALA B O 1
ATOM 2872 N N . GLN B 1 19 ? -60.312 -2.004 21.734 1 73.19 19 GLN B N 1
ATOM 2873 C CA . GLN B 1 19 ? -59.188 -1.081 21.656 1 73.19 19 GLN B CA 1
ATOM 2874 C C . GLN B 1 19 ? -57.969 -1.765 21.062 1 73.19 19 GLN B C 1
ATOM 2876 O O . GLN B 1 19 ? -57.25 -1.166 20.266 1 73.19 19 GLN B O 1
ATOM 2881 N N . MET B 1 20 ? -57.844 -3.008 21.453 1 74 20 MET B N 1
ATOM 2882 C CA . MET B 1 20 ? -56.75 -3.787 20.922 1 74 20 MET B CA 1
ATOM 2883 C C . MET B 1 20 ? -56.906 -4.07 19.438 1 74 20 MET B C 1
ATOM 2885 O O . MET B 1 20 ? -55.969 -4.043 18.672 1 74 20 MET B O 1
ATOM 2889 N N . SER B 1 21 ? -58.156 -4.262 19.125 1 74.81 21 SER B N 1
ATOM 2890 C CA . SER B 1 21 ? -58.469 -4.52 17.719 1 74.81 21 SER B CA 1
ATOM 2891 C C . SER B 1 21 ? -58.219 -3.279 16.875 1 74.81 21 SER B C 1
ATOM 2893 O O . SER B 1 21 ? -57.688 -3.375 15.758 1 74.81 21 SER B O 1
ATOM 2895 N N . GLN B 1 22 ? -58.562 -2.17 17.391 1 75.94 22 GLN B N 1
ATOM 2896 C CA . GLN B 1 22 ? -58.344 -0.912 16.688 1 75.94 22 GLN B CA 1
ATOM 2897 C C . GLN B 1 22 ? -56.844 -0.613 16.547 1 75.94 22 GLN B C 1
ATOM 2899 O O . GLN B 1 22 ? -56.406 -0.145 15.508 1 75.94 22 GLN B O 1
ATOM 2904 N N . LYS B 1 23 ? -56.188 -0.895 17.594 1 68.88 23 LYS B N 1
ATOM 2905 C CA . LYS B 1 23 ? -54.75 -0.684 17.562 1 68.88 23 LYS B CA 1
ATOM 2906 C C . LYS B 1 23 ? -54.062 -1.617 16.547 1 68.88 23 LYS B C 1
ATOM 2908 O O . LYS B 1 23 ? -53.188 -1.195 15.789 1 68.88 23 LYS B O 1
ATOM 2913 N N . ARG B 1 24 ? -54.562 -2.834 16.578 1 74.25 24 ARG B N 1
ATOM 2914 C CA . ARG B 1 24 ? -54 -3.799 15.633 1 74.25 24 ARG B CA 1
ATOM 2915 C C . ARG B 1 24 ? -54.25 -3.373 14.195 1 74.25 24 ARG B C 1
ATOM 2917 O O . ARG B 1 24 ? -53.375 -3.494 13.336 1 74.25 24 ARG B O 1
ATOM 2924 N N . LEU B 1 25 ? -55.438 -2.859 14.031 1 76.25 25 LEU B N 1
ATOM 2925 C CA . LEU B 1 25 ? -55.781 -2.391 12.695 1 76.25 25 LEU B CA 1
ATOM 2926 C C . LEU B 1 25 ? -54.938 -1.179 12.312 1 76.25 25 LEU B C 1
ATOM 2928 O O . LEU B 1 25 ? -54.469 -1.085 11.18 1 76.25 25 LEU B O 1
ATOM 2932 N N . ALA B 1 26 ? -54.75 -0.302 13.219 1 76 26 ALA B N 1
ATOM 2933 C CA . ALA B 1 26 ? -53.906 0.881 12.984 1 76 26 ALA B CA 1
ATOM 2934 C C . ALA B 1 26 ? -52.469 0.494 12.734 1 76 26 ALA B C 1
ATOM 2936 O O . ALA B 1 26 ? -51.781 1.067 11.867 1 76 26 ALA B O 1
ATOM 2937 N N . ASP B 1 27 ? -52.062 -0.442 13.438 1 74.75 27 ASP B N 1
ATOM 2938 C CA . ASP B 1 27 ? -50.688 -0.938 13.266 1 74.75 27 ASP B CA 1
ATOM 2939 C C . ASP B 1 27 ? -50.5 -1.586 11.891 1 74.75 27 ASP B C 1
ATOM 2941 O O . ASP B 1 27 ? -49.469 -1.397 11.242 1 74.75 27 ASP B O 1
ATOM 2945 N N . ARG B 1 28 ? -51.531 -2.322 11.523 1 73.12 28 ARG B N 1
ATOM 2946 C CA . ARG B 1 28 ? -51.5 -2.975 10.219 1 73.12 28 ARG B CA 1
ATOM 2947 C C . ARG B 1 28 ? -51.438 -1.945 9.094 1 73.12 28 ARG B C 1
ATOM 2949 O O . ARG B 1 28 ? -50.656 -2.105 8.148 1 73.12 28 ARG B O 1
ATOM 2956 N N . VAL B 1 29 ? -52.219 -0.939 9.273 1 77.94 29 VAL B N 1
ATOM 2957 C CA . VAL B 1 29 ? -52.219 0.117 8.266 1 77.94 29 VAL B CA 1
ATOM 2958 C C . VAL B 1 29 ? -50.875 0.844 8.258 1 77.94 29 VAL B C 1
ATOM 2960 O O . VAL B 1 29 ? -50.312 1.108 7.195 1 77.94 29 VAL B O 1
ATOM 2963 N N . LYS B 1 30 ? -50.375 1.089 9.375 1 70.31 30 LYS B N 1
ATOM 2964 C CA . LYS B 1 30 ? -49.125 1.797 9.492 1 70.31 30 LYS B CA 1
ATOM 2965 C C . LYS B 1 30 ? -47.969 0.958 8.938 1 70.31 30 LYS B C 1
ATOM 2967 O O . LYS B 1 30 ? -47.094 1.479 8.25 1 70.31 30 LYS B O 1
ATOM 2972 N N . HIS B 1 31 ? -48.094 -0.303 9.203 1 73 31 HIS B N 1
ATOM 2973 C CA . HIS B 1 31 ? -47.062 -1.202 8.68 1 73 31 HIS B CA 1
ATOM 2974 C C . HIS B 1 31 ? -47.156 -1.285 7.156 1 73 31 HIS B C 1
ATOM 2976 O O . HIS B 1 31 ? -46.094 -1.312 6.484 1 73 31 HIS B O 1
ATOM 2982 N N . ARG B 1 32 ? -48.281 -1.3 6.676 1 73.75 32 ARG B N 1
ATOM 2983 C CA . ARG B 1 32 ? -48.438 -1.311 5.227 1 73.75 32 ARG B CA 1
ATOM 2984 C C . ARG B 1 32 ? -47.938 -0.027 4.598 1 73.75 32 ARG B C 1
ATOM 2986 O O . ARG B 1 32 ? -47.25 -0.067 3.562 1 73.75 32 ARG B O 1
ATOM 2993 N N . GLU B 1 33 ? -48.188 1.062 5.184 1 75.62 33 GLU B N 1
ATOM 2994 C CA . GLU B 1 33 ? -47.688 2.357 4.711 1 75.62 33 GLU B CA 1
ATOM 2995 C C . GLU B 1 33 ? -46.188 2.436 4.766 1 75.62 33 GLU B C 1
ATOM 2997 O O . GLU B 1 33 ? -45.531 2.934 3.836 1 75.62 33 GLU B O 1
ATOM 3002 N N . ASN B 1 34 ? -45.688 1.933 5.793 1 71.88 34 ASN B N 1
ATOM 3003 C CA . ASN B 1 34 ? -44.25 1.938 5.949 1 71.88 34 ASN B CA 1
ATOM 3004 C C . ASN B 1 34 ? -43.562 1.064 4.902 1 71.88 34 ASN B C 1
ATOM 3006 O O . ASN B 1 34 ? -42.531 1.446 4.344 1 71.88 34 ASN B O 1
ATOM 3010 N N . ARG B 1 35 ? -44.188 -0.018 4.645 1 70.12 35 ARG B N 1
ATOM 3011 C CA . ARG B 1 35 ? -43.688 -0.922 3.625 1 70.12 35 ARG B CA 1
ATOM 3012 C C . ARG B 1 35 ? -43.75 -0.291 2.24 1 70.12 35 ARG B C 1
ATOM 3014 O O . ARG B 1 35 ? -42.812 -0.412 1.439 1 70.12 35 ARG B O 1
ATOM 3021 N N . GLN B 1 36 ? -44.812 0.358 1.979 1 75.19 36 GLN B N 1
ATOM 3022 C CA . GLN B 1 36 ? -44.969 1.025 0.693 1 75.19 36 GLN B CA 1
ATOM 3023 C C . GLN B 1 36 ? -44 2.178 0.529 1 75.19 36 GLN B C 1
ATOM 3025 O O . GLN B 1 36 ? -43.406 2.355 -0.542 1 75.19 36 GLN B O 1
ATOM 3030 N N . GLU B 1 37 ? -43.781 2.85 1.53 1 73.38 37 GLU B N 1
ATOM 3031 C CA . GLU B 1 37 ? -42.781 3.938 1.512 1 73.38 37 GLU B CA 1
ATOM 3032 C C . GLU B 1 37 ? -41.375 3.408 1.292 1 73.38 37 GLU B C 1
ATOM 3034 O O . GLU B 1 37 ? -40.594 3.994 0.535 1 73.38 37 GLU B O 1
ATOM 3039 N N . HIS B 1 38 ? -41.125 2.395 1.933 1 66.06 38 HIS B N 1
ATOM 3040 C CA . HIS B 1 38 ? -39.812 1.782 1.777 1 66.06 38 HIS B CA 1
ATOM 3041 C C . HIS B 1 38 ? -39.625 1.268 0.356 1 66.06 38 HIS B C 1
ATOM 3043 O O . HIS B 1 38 ? -38.531 1.435 -0.221 1 66.06 38 HIS B O 1
ATOM 3049 N N . LYS B 1 39 ? -40.594 0.723 -0.131 1 70.12 39 LYS B N 1
ATOM 3050 C CA . LYS B 1 39 ? -40.531 0.24 -1.509 1 70.12 39 LYS B CA 1
ATOM 3051 C C . LYS B 1 39 ? -40.375 1.395 -2.49 1 70.12 39 LYS B C 1
ATOM 3053 O O . LYS B 1 39 ? -39.531 1.317 -3.402 1 70.12 39 LYS B O 1
ATOM 3058 N N . GLN B 1 40 ? -40.969 2.412 -2.354 1 72.75 40 GLN B N 1
ATOM 3059 C CA . GLN B 1 40 ? -40.875 3.586 -3.217 1 72.75 40 GLN B CA 1
ATOM 3060 C C . GLN B 1 40 ? -39.5 4.234 -3.104 1 72.75 40 GLN B C 1
ATOM 3062 O O . GLN B 1 40 ? -38.906 4.645 -4.109 1 72.75 40 GLN B O 1
ATOM 3067 N N . ARG B 1 41 ? -39.031 4.223 -1.971 1 68.38 41 ARG B N 1
ATOM 3068 C CA . ARG B 1 41 ? -37.719 4.77 -1.742 1 68.38 41 ARG B CA 1
ATOM 3069 C C . ARG B 1 41 ? -36.656 3.924 -2.436 1 68.38 41 ARG B C 1
ATOM 3071 O O . ARG B 1 41 ? -35.719 4.461 -3.061 1 68.38 41 ARG B O 1
ATOM 3078 N N . MET B 1 42 ? -36.812 2.66 -2.332 1 65.06 42 MET B N 1
ATOM 3079 C CA . MET B 1 42 ? -35.906 1.75 -3.006 1 65.06 42 MET B CA 1
ATOM 3080 C C . MET B 1 42 ? -36 1.901 -4.52 1 65.06 42 MET B C 1
ATOM 3082 O O . MET B 1 42 ? -34.969 1.921 -5.211 1 65.06 42 MET B O 1
ATOM 3086 N N . GLU B 1 43 ? -37.062 2.031 -5.027 1 72.62 43 GLU B N 1
ATOM 3087 C CA . GLU B 1 43 ? -37.281 2.207 -6.461 1 72.62 43 GLU B CA 1
ATOM 3088 C C . GLU B 1 43 ? -36.719 3.539 -6.945 1 72.62 43 GLU B C 1
ATOM 3090 O O . GLU B 1 43 ? -36.125 3.607 -8.008 1 72.62 43 GLU B O 1
ATOM 3095 N N . ARG B 1 44 ? -36.844 4.484 -6.164 1 65.06 44 ARG B N 1
ATOM 3096 C CA . ARG B 1 44 ? -36.281 5.785 -6.5 1 65.06 44 ARG B CA 1
ATOM 3097 C C . ARG B 1 44 ? -34.75 5.727 -6.504 1 65.06 44 ARG B C 1
ATOM 3099 O O . ARG B 1 44 ? -34.094 6.27 -7.406 1 65.06 44 ARG B O 1
ATOM 3106 N N . MET B 1 45 ? -34.281 5.078 -5.527 1 61.28 45 MET B N 1
ATOM 3107 C CA . MET B 1 45 ? -32.844 4.969 -5.43 1 61.28 45 MET B CA 1
ATOM 3108 C C . MET B 1 45 ? -32.281 4.145 -6.582 1 61.28 45 MET B C 1
ATOM 3110 O O . MET B 1 45 ? -31.234 4.496 -7.16 1 61.28 45 MET B O 1
ATOM 3114 N N . GLU B 1 46 ? -32.938 3.238 -7.004 1 67.12 46 GLU B N 1
ATOM 3115 C CA . GLU B 1 46 ? -32.531 2.42 -8.148 1 67.12 46 GLU B CA 1
ATOM 3116 C C . GLU B 1 46 ? -32.656 3.207 -9.453 1 67.12 46 GLU B C 1
ATOM 3118 O O . GLU B 1 46 ? -31.781 3.098 -10.32 1 67.12 46 GLU B O 1
ATOM 3123 N N . ALA B 1 47 ? -33.625 3.93 -9.531 1 67.31 47 ALA B N 1
ATOM 3124 C CA . ALA B 1 47 ? -33.781 4.785 -10.703 1 67.31 47 ALA B CA 1
ATOM 3125 C C . ALA B 1 47 ? -32.688 5.852 -10.766 1 67.31 47 ALA B C 1
ATOM 3127 O O . ALA B 1 47 ? -32.125 6.125 -11.828 1 67.31 47 ALA B O 1
ATOM 3128 N N . ASP B 1 48 ? -32.406 6.348 -9.664 1 60.31 48 ASP B N 1
ATOM 3129 C CA . ASP B 1 48 ? -31.344 7.34 -9.586 1 60.31 48 ASP B CA 1
ATOM 3130 C C . ASP B 1 48 ? -30 6.727 -9.961 1 60.31 48 ASP B C 1
ATOM 3132 O O . ASP B 1 48 ? -29.219 7.332 -10.703 1 60.31 48 ASP B O 1
ATOM 3136 N N . ILE B 1 49 ? -29.75 5.621 -9.516 1 59.44 49 ILE B N 1
ATOM 3137 C CA . ILE B 1 49 ? -28.531 4.91 -9.852 1 59.44 49 ILE B CA 1
ATOM 3138 C C . ILE B 1 49 ? -28.5 4.605 -11.344 1 59.44 49 ILE B C 1
ATOM 3140 O O . ILE B 1 49 ? -27.469 4.797 -12.008 1 59.44 49 ILE B O 1
ATOM 3144 N N . ALA B 1 50 ? -29.516 4.211 -11.805 1 62.22 50 ALA B N 1
ATOM 3145 C CA . ALA B 1 50 ? -29.609 3.92 -13.227 1 62.22 50 ALA B CA 1
ATOM 3146 C C . ALA B 1 50 ? -29.422 5.184 -14.062 1 62.22 50 ALA B C 1
ATOM 3148 O O . ALA B 1 50 ? -28.719 5.164 -15.078 1 62.22 50 ALA B O 1
ATOM 3149 N N . GLN B 1 51 ? -29.938 6.191 -13.586 1 61.44 51 GLN B N 1
ATOM 3150 C CA . GLN B 1 51 ? -29.797 7.465 -14.289 1 61.44 51 GLN B CA 1
ATOM 3151 C C . GLN B 1 51 ? -28.359 7.977 -14.219 1 61.44 51 GLN B C 1
ATOM 3153 O O . GLN B 1 51 ? -27.828 8.469 -15.211 1 61.44 51 GLN B O 1
ATOM 3158 N N . ILE B 1 52 ? -27.828 7.84 -13.148 1 53.56 52 ILE B N 1
ATOM 3159 C CA . ILE B 1 52 ? -26.453 8.281 -12.977 1 53.56 52 ILE B CA 1
ATOM 3160 C C . ILE B 1 52 ? -25.531 7.414 -13.828 1 53.56 52 ILE B C 1
ATOM 3162 O O . ILE B 1 52 ? -24.609 7.922 -14.477 1 53.56 52 ILE B O 1
ATOM 3166 N N . ARG B 1 53 ? -25.797 6.246 -13.859 1 53.34 53 ARG B N 1
ATOM 3167 C CA . ARG B 1 53 ? -25.047 5.344 -14.719 1 53.34 53 ARG B CA 1
ATOM 3168 C C . ARG B 1 53 ? -25.234 5.699 -16.188 1 53.34 53 ARG B C 1
ATOM 3170 O O . ARG B 1 53 ? -24.266 5.695 -16.969 1 53.34 53 ARG B O 1
ATOM 3177 N N . LYS B 1 54 ? -26.328 5.98 -16.516 1 59.5 54 LYS B N 1
ATOM 3178 C CA . LYS B 1 54 ? -26.609 6.41 -17.891 1 59.5 54 LYS B CA 1
ATOM 3179 C C . LYS B 1 54 ? -25.906 7.723 -18.203 1 59.5 54 LYS B C 1
ATOM 3181 O O . LYS B 1 54 ? -25.344 7.879 -19.297 1 59.5 54 LYS B O 1
ATOM 3186 N N . ASN B 1 55 ? -26 8.539 -17.281 1 51.62 55 ASN B N 1
ATOM 3187 C CA . ASN B 1 55 ? -25.312 9.812 -17.484 1 51.62 55 ASN B CA 1
ATOM 3188 C C . ASN B 1 55 ? -23.797 9.625 -17.578 1 51.62 55 ASN B C 1
ATOM 3190 O O . ASN B 1 55 ? -23.141 10.281 -18.391 1 51.62 55 ASN B O 1
ATOM 3194 N N . LEU B 1 56 ? -23.391 8.812 -16.797 1 48.38 56 LEU B N 1
ATOM 3195 C CA . LEU B 1 56 ? -21.969 8.484 -16.844 1 48.38 56 LEU B CA 1
ATOM 3196 C C . LEU B 1 56 ? -21.609 7.828 -18.172 1 48.38 56 LEU B C 1
ATOM 3198 O O . LEU B 1 56 ? -20.562 8.125 -18.766 1 48.38 56 LEU B O 1
ATOM 3202 N N . ASP B 1 57 ? -22.359 7.07 -18.609 1 50.38 57 ASP B N 1
ATOM 3203 C CA . ASP B 1 57 ? -22.188 6.48 -19.938 1 50.38 57 ASP B CA 1
ATOM 3204 C C . ASP B 1 57 ? -22.25 7.547 -21.031 1 50.38 57 ASP B C 1
ATOM 3206 O O . ASP B 1 57 ? -21.453 7.516 -21.969 1 50.38 57 ASP B O 1
ATOM 3210 N N . THR B 1 58 ? -23.031 8.438 -20.828 1 49.78 58 THR B N 1
ATOM 3211 C CA . THR B 1 58 ? -23.172 9.516 -21.812 1 49.78 58 THR B CA 1
ATOM 3212 C C . THR B 1 58 ? -21.938 10.43 -21.781 1 49.78 58 THR B C 1
ATOM 3214 O O . THR B 1 58 ? -21.406 10.805 -22.828 1 49.78 58 THR B O 1
ATOM 3217 N N . VAL B 1 59 ? -21.5 10.688 -20.641 1 48.09 59 VAL B N 1
ATOM 3218 C CA . VAL B 1 59 ? -20.312 11.531 -20.547 1 48.09 59 VAL B CA 1
ATOM 3219 C C . VAL B 1 59 ? -19.094 10.766 -21.047 1 48.09 59 VAL B C 1
ATOM 3221 O O . VAL B 1 59 ? -18.25 11.328 -21.75 1 48.09 59 VAL B O 1
ATOM 3224 N N . SER B 1 60 ? -19.047 9.617 -20.75 1 44.69 60 SER B N 1
ATOM 3225 C CA . SER B 1 60 ? -17.969 8.766 -21.266 1 44.69 60 SER B CA 1
ATOM 3226 C C . SER B 1 60 ? -18.047 8.633 -22.781 1 44.69 60 SER B C 1
ATOM 3228 O O . SER B 1 60 ? -17.016 8.664 -23.453 1 44.69 60 SER B O 1
ATOM 3230 N N . ALA B 1 61 ? -19.125 8.5 -23.234 1 45.28 61 ALA B N 1
ATOM 3231 C CA . ALA B 1 61 ? -19.312 8.477 -24.688 1 45.28 61 ALA B CA 1
ATOM 3232 C C . ALA B 1 61 ? -18.953 9.812 -25.312 1 45.28 61 ALA B C 1
ATOM 3234 O O . ALA B 1 61 ? -18.359 9.859 -26.406 1 45.28 61 ALA B O 1
ATOM 3235 N N . GLN B 1 62 ? -19.203 10.812 -24.578 1 42.28 62 GLN B N 1
ATOM 3236 C CA . GLN B 1 62 ? -18.859 12.133 -25.094 1 42.28 62 GLN B CA 1
ATOM 3237 C C . GLN B 1 62 ? -17.359 12.375 -25.031 1 42.28 62 GLN B C 1
ATOM 3239 O O . GLN B 1 62 ? -16.781 12.992 -25.922 1 42.28 62 GLN B O 1
ATOM 3244 N N . LEU B 1 63 ? -16.812 11.891 -24.062 1 39.84 63 LEU B N 1
ATOM 3245 C CA . LEU B 1 63 ? -15.367 12.023 -23.922 1 39.84 63 LEU B CA 1
ATOM 3246 C C . LEU B 1 63 ? -14.648 11.117 -24.922 1 39.84 63 LEU B C 1
ATOM 3248 O O . LEU B 1 63 ? -13.578 11.477 -25.422 1 39.84 63 LEU B O 1
ATOM 3252 N N . ARG B 1 64 ? -15.141 10.008 -25.25 1 41.16 64 ARG B N 1
ATOM 3253 C CA . ARG B 1 64 ? -14.578 9.156 -26.297 1 41.16 64 ARG B CA 1
ATOM 3254 C C . ARG B 1 64 ? -14.703 9.812 -27.672 1 41.16 64 ARG B C 1
ATOM 3256 O O . ARG B 1 64 ? -13.93 9.516 -28.578 1 41.16 64 ARG B O 1
ATOM 3263 N N . THR B 1 65 ? -15.68 10.562 -27.688 1 36.5 65 THR B N 1
ATOM 3264 C CA . THR B 1 65 ? -15.812 11.25 -28.969 1 36.5 65 THR B CA 1
ATOM 3265 C C . THR B 1 65 ? -14.875 12.453 -29.031 1 36.5 65 THR B C 1
ATOM 3267 O O . THR B 1 65 ? -14.781 13.117 -30.062 1 36.5 65 THR B O 1
ATOM 3270 N N . LEU B 1 66 ? -14.258 12.672 -27.891 1 33.69 66 LEU B N 1
ATOM 3271 C CA . LEU B 1 66 ? -13.344 13.812 -27.906 1 33.69 66 LEU B CA 1
ATOM 3272 C C . LEU B 1 66 ? -12.086 13.484 -28.719 1 33.69 66 LEU B C 1
ATOM 3274 O O . LEU B 1 66 ? -11.586 14.336 -29.453 1 33.69 66 LEU B O 1
ATOM 3278 N N . PRO B 1 67 ? -11.523 12.234 -28.625 1 33.72 67 PRO B N 1
ATOM 3279 C CA . PRO B 1 67 ? -10.383 12.031 -29.516 1 33.72 67 PRO B CA 1
ATOM 3280 C C . PRO B 1 67 ? -10.766 12.109 -30.984 1 33.72 67 PRO B C 1
ATOM 3282 O O . PRO B 1 67 ? -9.953 12.523 -31.828 1 33.72 67 PRO B O 1
ATOM 3285 N N . GLN B 1 68 ? -11.984 11.797 -31.281 1 35.06 68 GLN B N 1
ATOM 3286 C CA . GLN B 1 68 ? -12.312 11.867 -32.688 1 35.06 68 GLN B CA 1
ATOM 3287 C C . GLN B 1 68 ? -12.219 13.297 -33.219 1 35.06 68 GLN B C 1
ATOM 3289 O O . GLN B 1 68 ? -12.016 13.523 -34.406 1 35.06 68 GLN B O 1
ATOM 3294 N N . LEU B 1 69 ? -12.383 14.227 -32.281 1 34.31 69 LEU B N 1
ATOM 3295 C CA . LEU B 1 69 ? -12.266 15.609 -32.75 1 34.31 69 LEU B CA 1
ATOM 3296 C C . LEU B 1 69 ? -10.805 15.992 -32.938 1 34.31 69 LEU B C 1
ATOM 3298 O O . LEU B 1 69 ? -10.469 16.688 -33.906 1 34.31 69 LEU B O 1
ATOM 3302 N N . SER B 1 70 ? -9.898 15.523 -32.062 1 34.09 70 SER B N 1
ATOM 3303 C CA . SER B 1 70 ? -8.5 15.914 -32.25 1 34.09 70 SER B CA 1
ATOM 3304 C C . SER B 1 70 ? -7.875 15.18 -33.438 1 34.09 70 SER B C 1
ATOM 3306 O O . SER B 1 70 ? -7.055 15.742 -34.156 1 34.09 70 SER B O 1
ATOM 3308 N N . ALA B 1 71 ? -8.289 13.953 -33.719 1 36.06 71 ALA B N 1
ATOM 3309 C CA . ALA B 1 71 ? -7.777 13.242 -34.875 1 36.06 71 ALA B CA 1
ATOM 3310 C C . ALA B 1 71 ? -8.234 13.914 -36.188 1 36.06 71 ALA B C 1
ATOM 3312 O O . ALA B 1 71 ? -7.488 13.969 -37.156 1 36.06 71 ALA B O 1
ATOM 3313 N N . ASP B 1 72 ? -9.414 14.516 -36.094 1 34.97 72 ASP B N 1
ATOM 3314 C CA . ASP B 1 72 ? -9.875 15.227 -37.281 1 34.97 72 ASP B CA 1
ATOM 3315 C C . ASP B 1 72 ? -9.094 16.516 -37.5 1 34.97 72 ASP B C 1
ATOM 3317 O O . ASP B 1 72 ? -8.859 16.938 -38.625 1 34.97 72 ASP B O 1
ATOM 3321 N N . LEU B 1 73 ? -8.617 17.062 -36.375 1 34.28 73 LEU B N 1
ATOM 3322 C CA . LEU B 1 73 ? -7.855 18.297 -36.5 1 34.28 73 LEU B CA 1
ATOM 3323 C C . LEU B 1 73 ? -6.449 18.016 -37.031 1 34.28 73 LEU B C 1
ATOM 3325 O O . LEU B 1 73 ? -5.938 18.75 -37.875 1 34.28 73 LEU B O 1
ATOM 3329 N N . VAL B 1 74 ? -5.789 16.984 -36.531 1 34.22 74 VAL B N 1
ATOM 3330 C CA . VAL B 1 74 ? -4.457 16.672 -37.031 1 34.22 74 VAL B CA 1
ATOM 3331 C C . VAL B 1 74 ? -4.555 16.25 -38.5 1 34.22 74 VAL B C 1
ATOM 3333 O O . VAL B 1 74 ? -3.719 16.625 -39.312 1 34.22 74 VAL B O 1
ATOM 3336 N N . ALA B 1 75 ? -5.656 15.484 -38.844 1 35.75 75 ALA B N 1
ATOM 3337 C CA . ALA B 1 75 ? -5.797 15.086 -40.219 1 35.75 75 ALA B CA 1
ATOM 3338 C C . ALA B 1 75 ? -5.973 16.312 -41.125 1 35.75 75 ALA B C 1
ATOM 3340 O O . ALA B 1 75 ? -5.496 16.328 -42.281 1 35.75 75 ALA B O 1
ATOM 3341 N N . LEU B 1 76 ? -6.586 17.312 -40.469 1 31.64 76 LEU B N 1
ATOM 3342 C CA . LEU B 1 76 ? -6.785 18.516 -41.281 1 31.64 76 LEU B CA 1
ATOM 3343 C C . LEU B 1 76 ? -5.461 19.219 -41.531 1 31.64 76 LEU B C 1
ATOM 3345 O O . LEU B 1 76 ? -5.242 19.781 -42.594 1 31.64 76 LEU B O 1
ATOM 3349 N N . GLN B 1 77 ? -4.641 19.234 -40.438 1 32.22 77 GLN B N 1
ATOM 3350 C CA . GLN B 1 77 ? -3.406 19.984 -40.625 1 32.22 77 GLN B CA 1
ATOM 3351 C C . GLN B 1 77 ? -2.49 19.297 -41.625 1 32.22 77 GLN B C 1
ATOM 3353 O O . GLN B 1 77 ? -1.752 19.953 -42.375 1 32.22 77 GLN B O 1
ATOM 3358 N N . GLN B 1 78 ? -2.488 17.906 -41.469 1 31.09 78 GLN B N 1
ATOM 3359 C CA . GLN B 1 78 ? -1.588 17.203 -42.375 1 31.09 78 GLN B CA 1
ATOM 3360 C C . GLN B 1 78 ? -2.02 17.391 -43.812 1 31.09 78 GLN B C 1
ATOM 3362 O O . GLN B 1 78 ? -1.233 17.156 -44.75 1 31.09 78 GLN B O 1
ATOM 3367 N N . ARG B 1 79 ? -3.391 17.547 -43.938 1 33.53 79 ARG B N 1
ATOM 3368 C CA . ARG B 1 79 ? -3.789 17.625 -45.312 1 33.53 79 ARG B CA 1
ATOM 3369 C C . ARG B 1 79 ? -3.193 18.875 -46 1 33.53 79 ARG B C 1
ATOM 3371 O O . ARG B 1 79 ? -3.281 19.031 -47.219 1 33.53 79 ARG B O 1
ATOM 3378 N N . SER B 1 80 ? -2.971 19.844 -45.062 1 29.89 80 SER B N 1
ATOM 3379 C CA . SER B 1 80 ? -2.674 21.078 -45.781 1 29.89 80 SER B CA 1
ATOM 3380 C C . SER B 1 80 ? -1.28 21.031 -46.406 1 29.89 80 SER B C 1
ATOM 3382 O O . SER B 1 80 ? -0.883 21.938 -47.125 1 29.89 80 SER B O 1
ATOM 3384 N N . SER B 1 81 ? -0.407 20.312 -45.688 1 30.11 81 SER B N 1
ATOM 3385 C CA . SER B 1 81 ? 0.923 20.594 -46.219 1 30.11 81 SER B CA 1
ATOM 3386 C C . SER B 1 81 ? 1.171 19.859 -47.531 1 30.11 81 SER B C 1
ATOM 3388 O O . SER B 1 81 ? 2.312 19.531 -47.844 1 30.11 81 SER B O 1
ATOM 3390 N N . GLN B 1 82 ? 0.073 19.203 -48.094 1 24.52 82 GLN B N 1
ATOM 3391 C CA . GLN B 1 82 ? 0.38 18.422 -49.25 1 24.52 82 GLN B CA 1
ATOM 3392 C C . GLN B 1 82 ? 1.03 19.281 -50.344 1 24.52 82 GLN B C 1
ATOM 3394 O O . GLN B 1 82 ? 0.383 20.156 -50.938 1 24.52 82 GLN B O 1
ATOM 3399 N N . LYS B 1 83 ? 2.26 19.656 -50.031 1 28.08 83 LYS B N 1
ATOM 3400 C CA . LYS B 1 83 ? 2.906 20.297 -51.188 1 28.08 83 LYS B CA 1
ATOM 3401 C C . LYS B 1 83 ? 2.709 19.469 -52.469 1 28.08 83 LYS B C 1
ATOM 3403 O O . LYS B 1 83 ? 2.578 18.25 -52.406 1 28.08 83 LYS B O 1
ATOM 3408 N N . PRO B 1 84 ? 2.529 20.031 -53.688 1 24.25 84 PRO B N 1
ATOM 3409 C CA . PRO B 1 84 ? 2.197 19.438 -55 1 24.25 84 PRO B CA 1
ATOM 3410 C C . PRO B 1 84 ? 3.193 18.359 -55.406 1 24.25 84 PRO B C 1
ATOM 3412 O O . PRO B 1 84 ? 4.379 18.438 -55.094 1 24.25 84 PRO B O 1
ATOM 3415 N N . PRO B 1 85 ? 2.744 16.984 -55.344 1 25.08 85 PRO B N 1
ATOM 3416 C CA . PRO B 1 85 ? 3.514 15.805 -55.75 1 25.08 85 PRO B CA 1
ATOM 3417 C C . PRO B 1 85 ? 4.258 16.031 -57.094 1 25.08 85 PRO B C 1
ATOM 3419 O O . PRO B 1 85 ? 3.684 16.562 -58.031 1 25.08 85 PRO B O 1
ATOM 3422 N N . GLY B 1 86 ? 5.402 16.625 -57 1 20.59 86 GLY B N 1
ATOM 3423 C CA . GLY B 1 86 ? 6.176 16.734 -58.219 1 20.59 86 GLY B CA 1
ATOM 3424 C C . GLY B 1 86 ? 6.145 15.461 -59.062 1 20.59 86 GLY B C 1
ATOM 3425 O O . GLY B 1 86 ? 5.777 14.398 -58.562 1 20.59 86 GLY B O 1
ATOM 3426 N N . GLU B 1 87 ? 6.289 15.562 -60.406 1 19.61 87 GLU B N 1
ATOM 3427 C CA . GLU B 1 87 ? 6.172 14.82 -61.656 1 19.61 87 GLU B CA 1
ATOM 3428 C C . GLU B 1 87 ? 7.047 13.57 -61.656 1 19.61 87 GLU B C 1
ATOM 3430 O O . GLU B 1 87 ? 8.273 13.664 -61.781 1 19.61 87 GLU B O 1
ATOM 3435 N N . ALA B 1 88 ? 7.02 12.852 -60.5 1 19.64 88 ALA B N 1
ATOM 3436 C CA . ALA B 1 88 ? 7.984 11.766 -60.656 1 19.64 88 ALA B CA 1
ATOM 3437 C C . ALA B 1 88 ? 7.703 10.992 -61.938 1 19.64 88 ALA B C 1
ATOM 3439 O O . ALA B 1 88 ? 6.547 10.789 -62.312 1 19.64 88 ALA B O 1
ATOM 3440 N N . TYR B 1 89 ? 8.695 10.711 -62.812 1 17.31 89 TYR B N 1
ATOM 3441 C CA . TYR B 1 89 ? 8.953 10.078 -64.125 1 17.31 89 TYR B CA 1
ATOM 3442 C C . TYR B 1 89 ? 8.586 8.602 -64.062 1 17.31 89 TYR B C 1
ATOM 3444 O O . TYR B 1 89 ? 8.773 7.934 -63.062 1 17.31 89 TYR B O 1
ATOM 3452 N N . GLU B 1 90 ? 7.645 8.102 -64.938 1 18.11 90 GLU B N 1
ATOM 3453 C CA . GLU B 1 90 ? 6.82 6.969 -65.375 1 18.11 90 GLU B CA 1
ATOM 3454 C C . GLU B 1 90 ? 7.68 5.738 -65.625 1 18.11 90 GLU B C 1
ATOM 3456 O O . GLU B 1 90 ? 7.156 4.645 -65.875 1 18.11 90 GLU B O 1
ATOM 3461 N N . MET B 1 91 ? 8.891 5.434 -65 1 17.59 91 MET B N 1
ATOM 3462 C CA . MET B 1 91 ? 9.594 4.543 -65.875 1 17.59 91 MET B CA 1
ATOM 3463 C C . MET B 1 91 ? 8.852 3.217 -66.062 1 17.59 91 MET B C 1
ATOM 3465 O O . MET B 1 91 ? 8.344 2.674 -65.062 1 17.59 91 MET B O 1
ATOM 3469 N N . ASP B 1 92 ? 8.555 2.66 -67.25 1 16.2 92 ASP B N 1
ATOM 3470 C CA . ASP B 1 92 ? 7.77 1.732 -68.062 1 16.2 92 ASP B CA 1
ATOM 3471 C C . ASP B 1 92 ? 8.172 0.286 -67.812 1 16.2 92 ASP B C 1
ATOM 3473 O O . ASP B 1 92 ? 7.414 -0.643 -68.062 1 16.2 92 ASP B O 1
ATOM 3477 N N . THR B 1 93 ? 9.18 -0.181 -66.938 1 18.2 93 THR B N 1
ATOM 3478 C CA . THR B 1 93 ? 9.789 -1.322 -67.625 1 18.2 93 THR B CA 1
ATOM 3479 C C . THR B 1 93 ? 8.891 -2.553 -67.5 1 18.2 93 THR B C 1
ATOM 3481 O O . THR B 1 93 ? 8.328 -2.83 -66.438 1 18.2 93 THR B O 1
ATOM 3484 N N . SER B 1 94 ? 8.531 -3.355 -68.625 1 17.08 94 SER B N 1
ATOM 3485 C CA . SER B 1 94 ? 7.645 -4.324 -69.25 1 17.08 94 SER B CA 1
ATOM 3486 C C . SER B 1 94 ? 7.852 -5.723 -68.625 1 17.08 94 SER B C 1
ATOM 3488 O O . SER B 1 94 ? 7.059 -6.629 -68.938 1 17.08 94 SER B O 1
ATOM 3490 N N . VAL B 1 95 ? 8.758 -6.098 -67.688 1 18.98 95 VAL B N 1
ATOM 3491 C CA . VAL B 1 95 ? 9.258 -7.391 -68.188 1 18.98 95 VAL B CA 1
ATOM 3492 C C . VAL B 1 95 ? 8.227 -8.477 -67.875 1 18.98 95 VAL B C 1
ATOM 3494 O O . VAL B 1 95 ? 7.578 -8.453 -66.812 1 18.98 95 VAL B O 1
ATOM 3497 N N . GLU B 1 96 ? 7.984 -9.586 -68.75 1 16.81 96 GLU B N 1
ATOM 3498 C CA . GLU B 1 96 ? 7.09 -10.602 -69.312 1 16.81 96 GLU B CA 1
ATOM 3499 C C . GLU B 1 96 ? 7.082 -11.852 -68.438 1 16.81 96 GLU B C 1
ATOM 3501 O O . GLU B 1 96 ? 6.223 -12.719 -68.562 1 16.81 96 GLU B O 1
ATOM 3506 N N . THR B 1 97 ? 7.613 -12.102 -67.25 1 17.53 97 THR B N 1
ATOM 3507 C CA . THR B 1 97 ? 8.062 -13.484 -67.312 1 17.53 97 THR B CA 1
ATOM 3508 C C . THR B 1 97 ? 6.887 -14.445 -67.125 1 17.53 97 THR B C 1
ATOM 3510 O O . THR B 1 97 ? 5.961 -14.172 -66.375 1 17.53 97 THR B O 1
ATOM 3513 N N . PRO B 1 98 ? 6.906 -15.695 -67.688 1 16.45 98 PRO B N 1
ATOM 3514 C CA . PRO B 1 98 ? 6.012 -16.688 -68.25 1 16.45 98 PRO B CA 1
ATOM 3515 C C . PRO B 1 98 ? 5.246 -17.5 -67.25 1 16.45 98 PRO B C 1
ATOM 3517 O O . PRO B 1 98 ? 5.352 -17.219 -66.062 1 16.45 98 PRO B O 1
ATOM 3520 N N . ASP B 1 99 ? 5.457 -18.906 -67.062 1 15.79 99 ASP B N 1
ATOM 3521 C CA . ASP B 1 99 ? 4.711 -20.047 -67.625 1 15.79 99 ASP B CA 1
ATOM 3522 C C . ASP B 1 99 ? 3.986 -20.797 -66.5 1 15.79 99 ASP B C 1
ATOM 3524 O O . ASP B 1 99 ? 2.793 -21.078 -66.625 1 15.79 99 ASP B O 1
ATOM 3528 N N . PHE B 1 100 ? 4.645 -21.531 -65.438 1 16.33 100 PHE B N 1
ATOM 3529 C CA . PHE B 1 100 ? 4.41 -22.969 -65.438 1 16.33 100 PHE B CA 1
ATOM 3530 C C . PHE B 1 100 ? 3.184 -23.328 -64.625 1 16.33 100 PHE B C 1
ATOM 3532 O O . PHE B 1 100 ? 2.896 -22.672 -63.625 1 16.33 100 PHE B O 1
ATOM 3539 N N . PRO B 1 101 ? 2.385 -24.484 -64.875 1 16.16 101 PRO B N 1
ATOM 3540 C CA . PRO B 1 101 ? 1.02 -25.016 -64.875 1 16.16 101 PRO B CA 1
ATOM 3541 C C . PRO B 1 101 ? 0.682 -25.766 -63.594 1 16.16 101 PRO B C 1
ATOM 3543 O O . PRO B 1 101 ? -0.495 -25.984 -63.312 1 16.16 101 PRO B O 1
ATOM 3546 N N . ALA B 1 102 ? 1.476 -26.141 -62.688 1 16.05 102 ALA B N 1
ATOM 3547 C CA . ALA B 1 102 ? 1.372 -27.562 -62.344 1 16.05 102 ALA B CA 1
ATOM 3548 C C . ALA B 1 102 ? 0.11 -27.828 -61.531 1 16.05 102 ALA B C 1
ATOM 3550 O O . ALA B 1 102 ? -0.396 -26.938 -60.844 1 16.05 102 ALA B O 1
ATOM 3551 N N . GLY B 1 103 ? -0.374 -29.078 -61.438 1 15.03 103 GLY B N 1
ATOM 3552 C CA . GLY B 1 103 ? -1.473 -30.031 -61.531 1 15.03 103 GLY B CA 1
ATOM 3553 C C . GLY B 1 103 ? -2.162 -30.266 -60.188 1 15.03 103 GLY B C 1
ATOM 3554 O O . GLY B 1 103 ? -3.283 -29.812 -59.969 1 15.03 103 GLY B O 1
ATOM 3555 N N . ARG B 1 104 ? -1.968 -31.375 -59.469 1 14.85 104 ARG B N 1
ATOM 3556 C CA . ARG B 1 104 ? -2.906 -32.469 -59.375 1 14.85 104 ARG B CA 1
ATOM 3557 C C . ARG B 1 104 ? -3.568 -32.531 -58 1 14.85 104 ARG B C 1
ATOM 3559 O O . ARG B 1 104 ? -4.5 -33.312 -57.781 1 14.85 104 ARG B O 1
ATOM 3566 N N . ARG B 1 105 ? -3.117 -31.875 -56.969 1 14.99 105 ARG B N 1
ATOM 3567 C CA . ARG B 1 105 ? -3.178 -32.812 -55.844 1 14.99 105 ARG B CA 1
ATOM 3568 C C . ARG B 1 105 ? -4.621 -33.094 -55.438 1 14.99 105 ARG B C 1
ATOM 3570 O O . ARG B 1 105 ? -5.465 -32.188 -55.469 1 14.99 105 ARG B O 1
ATOM 3577 N N . ALA B 1 106 ? -4.934 -34.188 -54.531 1 15.18 106 ALA B N 1
ATOM 3578 C CA . ALA B 1 106 ? -5.828 -35.312 -54.375 1 15.18 106 ALA B CA 1
ATOM 3579 C C . ALA B 1 106 ? -7.043 -34.969 -53.531 1 15.18 106 ALA B C 1
ATOM 3581 O O . ALA B 1 106 ? -7.066 -33.906 -52.875 1 15.18 106 ALA B O 1
ATOM 3582 N N . PRO B 1 107 ? -7.426 -35.844 -52.406 1 15.44 107 PRO B N 1
ATOM 3583 C CA . PRO B 1 107 ? -8.539 -36.812 -52.344 1 15.44 107 PRO B CA 1
ATOM 3584 C C . PRO B 1 107 ? -9.711 -36.281 -51.5 1 15.44 107 PRO B C 1
ATOM 3586 O O . PRO B 1 107 ? -9.594 -35.219 -50.875 1 15.44 107 PRO B O 1
ATOM 3589 N N . ALA B 1 108 ? -10.359 -37.188 -50.594 1 15.66 108 ALA B N 1
ATOM 3590 C CA . ALA B 1 108 ? -11.68 -37.812 -50.625 1 15.66 108 ALA B CA 1
ATOM 3591 C C . ALA B 1 108 ? -12.555 -37.281 -49.5 1 15.66 108 ALA B C 1
ATOM 3593 O O . ALA B 1 108 ? -13.742 -37 -49.688 1 15.66 108 ALA B O 1
ATOM 3594 N N . ALA B 1 109 ? -12.133 -37.188 -48.062 1 15.4 109 ALA B N 1
ATOM 3595 C CA . ALA B 1 109 ? -12.93 -38.125 -47.281 1 15.4 109 ALA B CA 1
ATOM 3596 C C . ALA B 1 109 ? -14.258 -37.5 -46.844 1 15.4 109 ALA B C 1
ATOM 3598 O O . ALA B 1 109 ? -14.477 -36.312 -47.031 1 15.4 109 ALA B O 1
ATOM 3599 N N . ALA B 1 110 ? -14.68 -37.5 -45.375 1 17.16 110 ALA B N 1
ATOM 3600 C CA . ALA B 1 110 ? -15.703 -38.344 -44.75 1 17.16 110 ALA B CA 1
ATOM 3601 C C . ALA B 1 110 ? -16.953 -37.531 -44.406 1 17.16 110 ALA B C 1
ATOM 3603 O O . ALA B 1 110 ? -16.875 -36.281 -44.281 1 17.16 110 ALA B O 1
ATOM 3604 N N . PRO B 1 111 ? -18.125 -38.094 -44.281 1 17.66 111 PRO B N 1
ATOM 3605 C CA . PRO B 1 111 ? -19.547 -37.781 -44.469 1 17.66 111 PRO B CA 1
ATOM 3606 C C . PRO B 1 111 ? -20.172 -37.125 -43.219 1 17.66 111 PRO B C 1
ATOM 3608 O O . PRO B 1 111 ? -21.391 -36.906 -43.188 1 17.66 111 PRO B O 1
ATOM 3611 N N . CYS B 1 112 ? -19.391 -36.281 -42.438 1 15.89 112 CYS B N 1
ATOM 3612 C CA . CYS B 1 112 ? -19.969 -36.281 -41.094 1 15.89 112 CYS B CA 1
ATOM 3613 C C . CYS B 1 112 ? -21.406 -35.781 -41.125 1 15.89 112 CYS B C 1
ATOM 3615 O O . CYS B 1 112 ? -21.812 -35.094 -42.062 1 15.89 112 CYS B O 1
ATOM 3617 N N . ALA B 1 113 ? -22.141 -35.938 -39.969 1 15.72 113 ALA B N 1
ATOM 3618 C CA . ALA B 1 113 ? -23.375 -36.406 -39.312 1 15.72 113 ALA B CA 1
ATOM 3619 C C . ALA B 1 113 ? -24.391 -35.281 -39.188 1 15.72 113 ALA B C 1
ATOM 3621 O O . ALA B 1 113 ? -24.047 -34.125 -39.344 1 15.72 113 ALA B O 1
ATOM 3622 N N . ALA B 1 114 ? -25.203 -35.312 -38 1 17.97 114 ALA B N 1
ATOM 3623 C CA . ALA B 1 114 ? -26.641 -35.531 -37.781 1 17.97 114 ALA B CA 1
ATOM 3624 C C . ALA B 1 114 ? -27.312 -34.219 -37.375 1 17.97 114 ALA B C 1
ATOM 3626 O O . ALA B 1 114 ? -28.484 -34.219 -36.938 1 17.97 114 ALA B O 1
ATOM 3627 N N . ASP B 1 115 ? -26.969 -32.938 -37.812 1 17.25 115 ASP B N 1
ATOM 3628 C CA . ASP B 1 115 ? -27.266 -31.844 -36.875 1 17.25 115 ASP B CA 1
ATOM 3629 C C . ASP B 1 115 ? -28.75 -31.484 -36.875 1 17.25 115 ASP B C 1
ATOM 3631 O O . ASP B 1 115 ? -29.234 -30.875 -37.844 1 17.25 115 ASP B O 1
ATOM 3635 N N . HIS B 1 116 ? -29.688 -32.344 -36.531 1 17.73 116 HIS B N 1
ATOM 3636 C CA . HIS B 1 116 ? -31.078 -31.969 -36.781 1 17.73 116 HIS B CA 1
ATOM 3637 C C . HIS B 1 116 ? -31.438 -30.672 -36.062 1 17.73 116 HIS B C 1
ATOM 3639 O O . HIS B 1 116 ? -30.766 -30.281 -35.094 1 17.73 116 HIS B O 1
ATOM 3645 N N . HIS B 1 117 ? -32.812 -30.062 -36.25 1 19.69 117 HIS B N 1
ATOM 3646 C CA . HIS B 1 117 ? -33.531 -28.812 -36.562 1 19.69 117 HIS B CA 1
ATOM 3647 C C . HIS B 1 117 ? -34.219 -28.234 -35.344 1 19.69 117 HIS B C 1
ATOM 3649 O O . HIS B 1 117 ? -34.656 -27.094 -35.375 1 19.69 117 HIS B O 1
ATOM 3655 N N . ASP B 1 118 ? -34.625 -28.859 -34.312 1 22.16 118 ASP B N 1
ATOM 3656 C CA . ASP B 1 118 ? -35.969 -28.516 -33.844 1 22.16 118 ASP B CA 1
ATOM 3657 C C . ASP B 1 118 ? -36 -27.203 -33.094 1 22.16 118 ASP B C 1
ATOM 3659 O O . ASP B 1 118 ? -35.219 -27.016 -32.156 1 22.16 118 ASP B O 1
ATOM 3663 N N . ILE B 1 119 ? -36.594 -26.094 -33.594 1 25.8 119 ILE B N 1
ATOM 3664 C CA . ILE B 1 119 ? -36.594 -24.703 -33.156 1 25.8 119 ILE B CA 1
ATOM 3665 C C . ILE B 1 119 ? -37.531 -24.5 -31.984 1 25.8 119 ILE B C 1
ATOM 3667 O O . ILE B 1 119 ? -38.719 -24.156 -32.188 1 25.8 119 ILE B O 1
ATOM 3671 N N . PRO B 1 120 ? -37.531 -25.281 -30.922 1 24.33 120 PRO B N 1
ATOM 3672 C CA . PRO B 1 120 ? -38.719 -25.203 -30.062 1 24.33 120 PRO B CA 1
ATOM 3673 C C . PRO B 1 120 ? -39.031 -23.781 -29.578 1 24.33 120 PRO B C 1
ATOM 3675 O O . PRO B 1 120 ? -38.125 -22.922 -29.625 1 24.33 120 PRO B O 1
ATOM 3678 N N . PRO B 1 121 ? -40.156 -23.562 -28.828 1 24.38 121 PRO B N 1
ATOM 3679 C CA . PRO B 1 121 ? -41.062 -22.484 -28.453 1 24.38 121 PRO B CA 1
ATOM 3680 C C . PRO B 1 121 ? -40.406 -21.391 -27.625 1 24.38 121 PRO B C 1
ATOM 3682 O O . PRO B 1 121 ? -39.344 -21.625 -27.031 1 24.38 121 PRO B O 1
ATOM 3685 N N . ALA B 1 122 ? -41.125 -20.188 -27.391 1 27.56 122 ALA B N 1
ATOM 3686 C CA . ALA B 1 122 ? -40.656 -18.812 -27.203 1 27.56 122 ALA B CA 1
ATOM 3687 C C . ALA B 1 122 ? -40.188 -18.578 -25.766 1 27.56 122 ALA B C 1
ATOM 3689 O O . ALA B 1 122 ? -39.906 -17.438 -25.375 1 27.56 122 ALA B O 1
ATOM 3690 N N . GLU B 1 123 ? -39.906 -19.625 -24.938 1 23.78 123 GLU B N 1
ATOM 3691 C CA . GLU B 1 123 ? -39.906 -19.516 -23.484 1 23.78 123 GLU B CA 1
ATOM 3692 C C . GLU B 1 123 ? -39.125 -18.312 -23.031 1 23.78 123 GLU B C 1
ATOM 3694 O O . GLU B 1 123 ? -38.156 -17.906 -23.672 1 23.78 123 GLU B O 1
ATOM 3699 N N . VAL B 1 124 ? -39.75 -17.375 -22.172 1 30.05 124 VAL B N 1
ATOM 3700 C CA . VAL B 1 124 ? -39.406 -16.094 -21.578 1 30.05 124 VAL B CA 1
ATOM 3701 C C . VAL B 1 124 ? -37.969 -16.109 -21.109 1 30.05 124 VAL B C 1
ATOM 3703 O O . VAL B 1 124 ? -37.531 -17.047 -20.422 1 30.05 124 VAL B O 1
ATOM 3706 N N . PRO B 1 125 ? -37.031 -15.43 -21.688 1 24.69 125 PRO B N 1
ATOM 3707 C CA . PRO B 1 125 ? -35.719 -16.109 -21.641 1 24.69 125 PRO B CA 1
ATOM 3708 C C . PRO B 1 125 ? -35.25 -16.344 -20.219 1 24.69 125 PRO B C 1
ATOM 3710 O O . PRO B 1 125 ? -35.469 -15.5 -19.344 1 24.69 125 PRO B O 1
ATOM 3713 N N . GLU B 1 126 ? -35.438 -17.531 -19.594 1 24.55 126 GLU B N 1
ATOM 3714 C CA . GLU B 1 126 ? -34.719 -17.938 -18.391 1 24.55 126 GLU B CA 1
ATOM 3715 C C . GLU B 1 126 ? -33.438 -17.141 -18.234 1 24.55 126 GLU B C 1
ATOM 3717 O O . GLU B 1 126 ? -32.781 -16.828 -19.219 1 24.55 126 GLU B O 1
ATOM 3722 N N . VAL B 1 127 ? -33.375 -16.25 -17.125 1 28.95 127 VAL B N 1
ATOM 3723 C CA . VAL B 1 127 ? -32.094 -15.609 -16.797 1 28.95 127 VAL B CA 1
ATOM 3724 C C . VAL B 1 127 ? -30.938 -16.406 -17.375 1 28.95 127 VAL B C 1
ATOM 3726 O O . VAL B 1 127 ? -30.906 -17.641 -17.281 1 28.95 127 VAL B O 1
ATOM 3729 N N . VAL B 1 128 ? -30.422 -15.969 -18.469 1 29.09 128 VAL B N 1
ATOM 3730 C CA . VAL B 1 128 ? -29.438 -16.797 -19.141 1 29.09 128 VAL B CA 1
ATOM 3731 C C . VAL B 1 128 ? -28.828 -17.797 -18.156 1 29.09 128 VAL B C 1
ATOM 3733 O O . VAL B 1 128 ? -28.234 -17.391 -17.156 1 29.09 128 VAL B O 1
ATOM 3736 N N . SER B 1 129 ? -29.562 -18.797 -17.766 1 28.48 129 SER B N 1
ATOM 3737 C CA . SER B 1 129 ? -28.938 -20 -17.25 1 28.48 129 SER B CA 1
ATOM 3738 C C . SER B 1 129 ? -27.5 -20.141 -17.734 1 28.48 129 SER B C 1
ATOM 3740 O O . SER B 1 129 ? -27.234 -20.031 -18.938 1 28.48 129 SER B O 1
ATOM 3742 N N . SER B 1 130 ? -26.562 -19.578 -16.953 1 32.56 130 SER B N 1
ATOM 3743 C CA . SER B 1 130 ? -25.156 -19.766 -17.312 1 32.56 130 SER B CA 1
ATOM 3744 C C . SER B 1 130 ? -24.969 -21.016 -18.172 1 32.56 130 SER B C 1
ATOM 3746 O O . SER B 1 130 ? -25.344 -22.109 -17.766 1 32.56 130 SER B O 1
ATOM 3748 N N . LEU B 1 131 ? -25.438 -20.922 -19.438 1 34.25 131 LEU B N 1
ATOM 3749 C CA . LEU B 1 131 ? -25.266 -21.922 -20.484 1 34.25 131 LEU B CA 1
ATOM 3750 C C . LEU B 1 131 ? -24.109 -22.859 -20.156 1 34.25 131 LEU B C 1
ATOM 3752 O O . LEU B 1 131 ? -23.734 -23.703 -20.969 1 34.25 131 LEU B O 1
ATOM 3756 N N . PHE B 1 132 ? -23.078 -22.109 -19.594 1 35.59 132 PHE B N 1
ATOM 3757 C CA . PHE B 1 132 ? -22.094 -23.125 -19.25 1 35.59 132 PHE B CA 1
ATOM 3758 C C . PHE B 1 132 ? -22.672 -24.172 -18.312 1 35.59 132 PHE B C 1
ATOM 3760 O O . PHE B 1 132 ? -23.453 -23.828 -17.406 1 35.59 132 PHE B O 1
ATOM 3767 N N . PRO B 1 133 ? -22.984 -25.359 -18.766 1 35.94 133 PRO B N 1
ATOM 3768 C CA . PRO B 1 133 ? -23.266 -26.344 -17.719 1 35.94 133 PRO B CA 1
ATOM 3769 C C . PRO B 1 133 ? -22.641 -25.984 -16.375 1 35.94 133 PRO B C 1
ATOM 3771 O O . PRO B 1 133 ? -21.625 -25.281 -16.328 1 35.94 133 PRO B O 1
ATOM 3774 N N . THR B 1 134 ? -23.422 -25.344 -15.422 1 41.81 134 THR B N 1
ATOM 3775 C CA . THR B 1 134 ? -22.766 -25.344 -14.117 1 41.81 134 THR B CA 1
ATOM 3776 C C . THR B 1 134 ? -21.641 -26.375 -14.078 1 41.81 134 THR B C 1
ATOM 3778 O O . THR B 1 134 ? -21.891 -27.578 -14.195 1 41.81 134 THR B O 1
ATOM 3781 N N . PRO B 1 135 ? -20.547 -26.078 -14.797 1 43.41 135 PRO B N 1
ATOM 3782 C CA . PRO B 1 135 ? -19.578 -27.172 -14.711 1 43.41 135 PRO B CA 1
ATOM 3783 C C . PRO B 1 135 ? -19.797 -28.062 -13.492 1 43.41 135 PRO B C 1
ATOM 3785 O O . PRO B 1 135 ? -20.266 -27.578 -12.453 1 43.41 135 PRO B O 1
ATOM 3788 N N . SER B 1 136 ? -20.078 -29.359 -13.688 1 48.91 136 SER B N 1
ATOM 3789 C CA . SER B 1 136 ? -19.891 -30.422 -12.695 1 48.91 136 SER B CA 1
ATOM 3790 C C . SER B 1 136 ? -18.891 -30.016 -11.625 1 48.91 136 SER B C 1
ATOM 3792 O O . SER B 1 136 ? -18.188 -29 -11.773 1 48.91 136 SER B O 1
ATOM 3794 N N . HIS B 1 137 ? -18.562 -30.969 -10.703 1 61.5 137 HIS B N 1
ATOM 3795 C CA . HIS B 1 137 ? -17.75 -31.109 -9.492 1 61.5 137 HIS B CA 1
ATOM 3796 C C . HIS B 1 137 ? -16.297 -30.719 -9.758 1 61.5 137 HIS B C 1
ATOM 3798 O O . HIS B 1 137 ? -15.609 -31.391 -10.531 1 61.5 137 HIS B O 1
ATOM 3804 N N . VAL B 1 138 ? -16.078 -29.359 -9.812 1 76.38 138 VAL B N 1
ATOM 3805 C CA . VAL B 1 138 ? -14.656 -29.047 -9.844 1 76.38 138 VAL B CA 1
ATOM 3806 C C . VAL B 1 138 ? -13.961 -29.656 -8.625 1 76.38 138 VAL B C 1
ATOM 3808 O O . VAL B 1 138 ? -14.508 -29.625 -7.516 1 76.38 138 VAL B O 1
ATOM 3811 N N . ASP B 1 139 ? -13 -30.453 -9 1 85.38 139 ASP B N 1
ATOM 3812 C CA . ASP B 1 139 ? -12.172 -31 -7.926 1 85.38 139 ASP B CA 1
ATOM 3813 C C . ASP B 1 139 ? -11.305 -29.906 -7.297 1 85.38 139 ASP B C 1
ATOM 3815 O O . ASP B 1 139 ? -10.25 -29.562 -7.832 1 85.38 139 ASP B O 1
ATOM 3819 N N . CYS B 1 140 ? -11.828 -29.328 -6.195 1 91.94 140 CYS B N 1
ATOM 3820 C CA . CYS B 1 140 ? -11.133 -28.234 -5.523 1 91.94 140 CYS B CA 1
ATOM 3821 C C . CYS B 1 140 ? -9.805 -28.703 -4.945 1 91.94 140 CYS B C 1
ATOM 3823 O O . CYS B 1 140 ? -9.758 -29.719 -4.242 1 91.94 140 CYS B O 1
ATOM 3825 N N . ARG B 1 141 ? -8.734 -27.969 -5.246 1 93.81 141 ARG B N 1
ATOM 3826 C CA . ARG B 1 141 ? -7.406 -28.25 -4.715 1 93.81 141 ARG B CA 1
ATOM 3827 C C . ARG B 1 141 ? -6.91 -27.125 -3.82 1 93.81 141 ARG B C 1
ATOM 3829 O O . ARG B 1 141 ? -5.719 -27.031 -3.523 1 93.81 141 ARG B O 1
ATOM 3836 N N . CYS B 1 142 ? -7.758 -26.266 -3.389 1 95.94 142 CYS B N 1
ATOM 3837 C CA . CYS B 1 142 ? -7.344 -25.062 -2.684 1 95.94 142 CYS B CA 1
ATOM 3838 C C . CYS B 1 142 ? -6.926 -25.375 -1.253 1 95.94 142 CYS B C 1
ATOM 3840 O O . CYS B 1 142 ? -6.164 -24.625 -0.641 1 95.94 142 CYS B O 1
ATOM 3842 N N . GLY B 1 143 ? -7.426 -26.469 -0.661 1 94.19 143 GLY B N 1
ATOM 3843 C CA . GLY B 1 143 ? -7.09 -26.844 0.705 1 94.19 143 GLY B CA 1
ATOM 3844 C C . GLY B 1 143 ? -7.852 -26.031 1.744 1 94.19 143 GLY B C 1
ATOM 3845 O O . GLY B 1 143 ? -7.477 -26.016 2.92 1 94.19 143 GLY B O 1
ATOM 3846 N N . VAL B 1 144 ? -8.773 -25.219 1.308 1 94.06 144 VAL B N 1
ATOM 3847 C CA . VAL B 1 144 ? -9.625 -24.438 2.207 1 94.06 144 VAL B CA 1
ATOM 3848 C C . VAL B 1 144 ? -11.086 -24.594 1.798 1 94.06 144 VAL B C 1
ATOM 3850 O O . VAL B 1 144 ? -11.383 -24.984 0.666 1 94.06 144 VAL B O 1
ATOM 3853 N N . GLN B 1 145 ? -11.922 -24.344 2.73 1 90.44 145 GLN B N 1
ATOM 3854 C CA . GLN B 1 145 ? -13.352 -24.344 2.438 1 90.44 145 GLN B CA 1
ATOM 3855 C C . GLN B 1 145 ? -13.789 -23.016 1.829 1 90.44 145 GLN B C 1
ATOM 3857 O O . GLN B 1 145 ? -13.273 -21.969 2.193 1 90.44 145 GLN B O 1
ATOM 3862 N N . HIS B 1 146 ? -14.617 -23.203 0.858 1 90.56 146 HIS B N 1
ATOM 3863 C CA . HIS B 1 146 ? -15.102 -21.984 0.195 1 90.56 146 HIS B CA 1
ATOM 3864 C C . HIS B 1 146 ? -16.578 -21.734 0.515 1 90.56 146 HIS B C 1
ATOM 3866 O O . HIS B 1 146 ? -17.328 -22.688 0.721 1 90.56 146 HIS B O 1
ATOM 3872 N N . HIS B 1 147 ? -16.953 -20.406 0.579 1 85.56 147 HIS B N 1
ATOM 3873 C CA . HIS B 1 147 ? -18.375 -20.062 0.719 1 85.56 147 HIS B CA 1
ATOM 3874 C C . HIS B 1 147 ? -19.125 -20.281 -0.587 1 85.56 147 HIS B C 1
ATOM 3876 O O . HIS B 1 147 ? -20.297 -20.656 -0.573 1 85.56 147 HIS B O 1
ATOM 3882 N N . SER B 1 148 ? -18.438 -20.016 -1.646 1 86.31 148 SER B N 1
ATOM 3883 C CA . SER B 1 148 ? -18.969 -20.156 -2.996 1 86.31 148 SER B CA 1
ATOM 3884 C C . SER B 1 148 ? -17.969 -20.812 -3.93 1 86.31 148 SER B C 1
ATOM 3886 O O . SER B 1 148 ? -16.75 -20.688 -3.734 1 86.31 148 SER B O 1
ATOM 3888 N N . GLN B 1 149 ? -18.484 -21.531 -4.914 1 84.94 149 GLN B N 1
ATOM 3889 C CA . GLN B 1 149 ? -17.609 -22.141 -5.914 1 84.94 149 GLN B CA 1
ATOM 3890 C C . GLN B 1 149 ? -16.797 -21.078 -6.648 1 84.94 149 GLN B C 1
ATOM 3892 O O . GLN B 1 149 ? -15.719 -21.375 -7.168 1 84.94 149 GLN B O 1
ATOM 3897 N N . ALA B 1 150 ? -17.312 -19.922 -6.625 1 85.81 150 ALA B N 1
ATOM 3898 C CA . ALA B 1 150 ? -16.672 -18.828 -7.34 1 85.81 150 ALA B CA 1
ATOM 3899 C C . ALA B 1 150 ? -15.359 -18.422 -6.664 1 85.81 150 ALA B C 1
ATOM 3901 O O . ALA B 1 150 ? -14.547 -17.703 -7.25 1 85.81 150 ALA B O 1
ATOM 3902 N N . ASP B 1 151 ? -15.133 -19.016 -5.508 1 90.75 151 ASP B N 1
ATOM 3903 C CA . ASP B 1 151 ? -13.93 -18.672 -4.762 1 90.75 151 ASP B CA 1
ATOM 3904 C C . ASP B 1 151 ? -12.82 -19.703 -5 1 90.75 151 ASP B C 1
ATOM 3906 O O . ASP B 1 151 ? -11.688 -19.516 -4.551 1 90.75 151 ASP B O 1
ATOM 3910 N N . CYS B 1 152 ? -13.18 -20.734 -5.66 1 94.25 152 CYS B N 1
ATOM 3911 C CA . CYS B 1 152 ? -12.234 -21.812 -5.93 1 94.25 152 CYS B CA 1
ATOM 3912 C C . CYS B 1 152 ? -11.344 -21.453 -7.117 1 94.25 152 CYS B C 1
ATOM 3914 O O . CYS B 1 152 ? -11.836 -21.031 -8.164 1 94.25 152 CYS B O 1
ATOM 3916 N N . LEU B 1 153 ? -10.078 -21.656 -6.945 1 95.12 153 LEU B N 1
ATOM 3917 C CA . LEU B 1 153 ? -9.102 -21.328 -7.988 1 95.12 153 LEU B CA 1
ATOM 3918 C C . LEU B 1 153 ? -9.406 -22.094 -9.273 1 95.12 153 LEU B C 1
ATOM 3920 O O . LEU B 1 153 ? -9.438 -21.516 -10.352 1 95.12 153 LEU B O 1
ATOM 3924 N N . GLU B 1 154 ? -9.633 -23.453 -9.211 1 93.19 154 GLU B N 1
ATOM 3925 C CA . GLU B 1 154 ? -9.891 -24.281 -10.375 1 93.19 154 GLU B CA 1
ATOM 3926 C C . GLU B 1 154 ? -11.117 -23.797 -11.148 1 93.19 154 GLU B C 1
ATOM 3928 O O . GLU B 1 154 ? -11.062 -23.641 -12.367 1 93.19 154 GLU B O 1
ATOM 3933 N N . TYR B 1 155 ? -12.102 -23.516 -10.383 1 91.56 155 TYR B N 1
ATOM 3934 C CA . TYR B 1 155 ? -13.352 -23.094 -11.008 1 91.56 155 TYR B CA 1
ATOM 3935 C C . TYR B 1 155 ? -13.203 -21.703 -11.617 1 91.56 155 TYR B C 1
ATOM 3937 O O . TYR B 1 155 ? -13.57 -21.484 -12.781 1 91.56 155 TYR B O 1
ATOM 3945 N N . ARG B 1 156 ? -12.703 -20.781 -10.859 1 92.62 156 ARG B N 1
ATOM 3946 C CA . ARG B 1 156 ? -12.672 -19.391 -11.289 1 92.62 156 ARG B CA 1
ATOM 3947 C C . ARG B 1 156 ? -11.719 -19.203 -12.469 1 92.62 156 ARG B C 1
ATOM 3949 O O . ARG B 1 156 ? -11.961 -18.359 -13.344 1 92.62 156 ARG B O 1
ATOM 3956 N N . SER B 1 157 ? -10.617 -19.953 -12.453 1 90.88 157 SER B N 1
ATOM 3957 C CA . SER B 1 157 ? -9.703 -19.891 -13.586 1 90.88 157 SER B CA 1
ATOM 3958 C C . SER B 1 157 ? -10.422 -20.219 -14.891 1 90.88 157 SER B C 1
ATOM 3960 O O . SER B 1 157 ? -10.273 -19.5 -15.883 1 90.88 157 SER B O 1
ATOM 3962 N N . PHE B 1 158 ? -11.195 -21.188 -14.875 1 87.31 158 PHE B N 1
ATOM 3963 C CA . PHE B 1 158 ? -11.945 -21.594 -16.062 1 87.31 158 PHE B CA 1
ATOM 3964 C C . PHE B 1 158 ? -13.023 -20.562 -16.391 1 87.31 158 PHE B C 1
ATOM 3966 O O . PHE B 1 158 ? -13.219 -20.203 -17.547 1 87.31 158 PHE B O 1
ATOM 3973 N N . ALA B 1 159 ? -13.656 -20.141 -15.344 1 88.69 159 ALA B N 1
ATOM 3974 C CA . ALA B 1 159 ? -14.742 -19.172 -15.539 1 88.69 159 ALA B CA 1
ATOM 3975 C C . ALA B 1 159 ? -14.234 -17.891 -16.172 1 88.69 159 ALA B C 1
ATOM 3977 O O . ALA B 1 159 ? -14.859 -17.359 -17.094 1 88.69 159 ALA B O 1
ATOM 3978 N N . ILE B 1 160 ? -13.148 -17.391 -15.719 1 89.5 160 ILE B N 1
ATOM 3979 C CA . ILE B 1 160 ? -12.57 -16.172 -16.25 1 89.5 160 ILE B CA 1
ATOM 3980 C C . ILE B 1 160 ? -12.188 -16.359 -17.719 1 89.5 160 ILE B C 1
ATOM 3982 O O . ILE B 1 160 ? -12.469 -15.5 -18.547 1 89.5 160 ILE B O 1
ATOM 3986 N N . LEU B 1 161 ? -11.547 -17.469 -18.016 1 84.75 161 LEU B N 1
ATOM 3987 C CA . LEU B 1 161 ? -11.148 -17.781 -19.391 1 84.75 161 LEU B CA 1
ATOM 3988 C C . LEU B 1 161 ? -12.367 -17.875 -20.297 1 84.75 161 LEU B C 1
ATOM 3990 O O . LEU B 1 161 ? -12.367 -17.312 -21.406 1 84.75 161 LEU B O 1
ATOM 3994 N N . TYR B 1 162 ? -13.367 -18.516 -19.828 1 83 162 TYR B N 1
ATOM 3995 C CA . TYR B 1 162 ? -14.594 -18.688 -20.594 1 83 162 TYR B CA 1
ATOM 3996 C C . TYR B 1 162 ? -15.266 -17.359 -20.859 1 83 162 TYR B C 1
ATOM 3998 O O . TYR B 1 162 ? -15.648 -17.062 -22 1 83 162 TYR B O 1
ATOM 4006 N N . GLU B 1 163 ? -15.383 -16.562 -19.828 1 81.81 163 GLU B N 1
ATOM 4007 C CA . GLU B 1 163 ? -16.047 -15.266 -19.938 1 81.81 163 GLU B CA 1
ATOM 4008 C C . GLU B 1 163 ? -15.281 -14.336 -20.875 1 81.81 163 GLU B C 1
ATOM 4010 O O . GLU B 1 163 ? -15.891 -13.586 -21.641 1 81.81 163 GLU B O 1
ATOM 4015 N N . THR B 1 164 ? -14.031 -14.359 -20.766 1 78.81 164 THR B N 1
ATOM 4016 C CA . THR B 1 164 ? -13.203 -13.523 -21.625 1 78.81 164 THR B CA 1
ATOM 4017 C C . THR B 1 164 ? -13.352 -13.945 -23.094 1 78.81 164 THR B C 1
ATOM 4019 O O . THR B 1 164 ? -13.492 -13.094 -23.969 1 78.81 164 THR B O 1
ATOM 4022 N N . HIS B 1 165 ? -13.398 -15.18 -23.406 1 76.25 165 HIS B N 1
ATOM 4023 C CA . HIS B 1 165 ? -13.508 -15.68 -24.766 1 76.25 165 HIS B CA 1
ATOM 4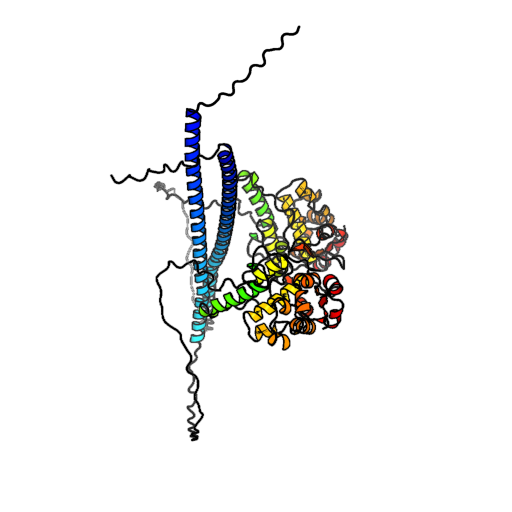024 C C . HIS B 1 165 ? -14.922 -15.5 -25.312 1 76.25 165 HIS B C 1
ATOM 4026 O O . HIS B 1 165 ? -15.109 -15.273 -26.5 1 76.25 165 HIS B O 1
ATOM 4032 N N . ALA B 1 166 ? -15.836 -15.641 -24.422 1 73.38 166 ALA B N 1
ATOM 4033 C CA . ALA B 1 166 ? -17.219 -15.438 -24.828 1 73.38 166 ALA B CA 1
ATOM 4034 C C . ALA B 1 166 ? -17.484 -13.977 -25.188 1 73.38 166 ALA B C 1
ATOM 4036 O O . ALA B 1 166 ? -18.375 -13.68 -26 1 73.38 166 ALA B O 1
ATOM 4037 N N . ALA B 1 167 ? -16.75 -13.094 -24.562 1 69.88 167 ALA B N 1
ATOM 4038 C CA . ALA B 1 167 ? -16.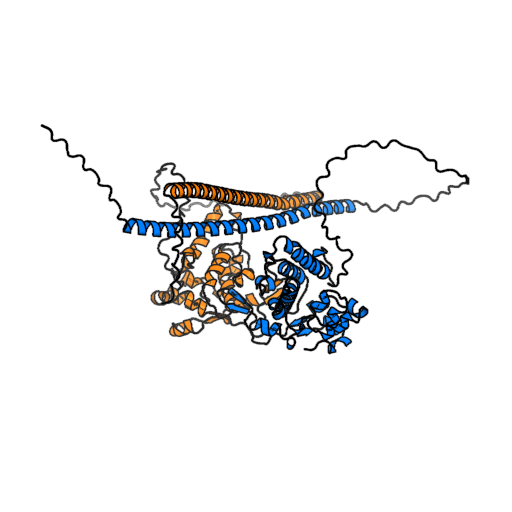938 -11.664 -24.797 1 69.88 167 ALA B CA 1
ATOM 4039 C C . ALA B 1 167 ? -16.25 -11.227 -26.094 1 69.88 167 ALA B C 1
ATOM 4041 O O . ALA B 1 167 ? -16.562 -10.172 -26.641 1 69.88 167 ALA B O 1
ATOM 4042 N N . PHE B 1 168 ? -15.383 -12.078 -26.609 1 66.12 168 PHE B N 1
ATOM 4043 C CA . PHE B 1 168 ? -14.57 -11.734 -27.781 1 66.12 168 PHE B CA 1
ATOM 4044 C C . PHE B 1 168 ? -15.445 -11.461 -29 1 66.12 168 PHE B C 1
ATOM 4046 O O . PHE B 1 168 ? -15.242 -10.477 -29.703 1 66.12 168 PHE B O 1
ATOM 4053 N N . PRO B 1 169 ? -16.344 -12.375 -29.312 1 58.28 169 PRO B N 1
ATOM 4054 C CA . PRO B 1 169 ? -17.172 -12.125 -30.5 1 58.28 169 PRO B CA 1
ATOM 4055 C C . PRO B 1 169 ? -17.984 -10.836 -30.391 1 58.28 169 PRO B C 1
ATOM 4057 O O . PRO B 1 169 ? -18.25 -10.188 -31.406 1 58.28 169 PRO B O 1
ATOM 4060 N N . LYS B 1 170 ? -18.297 -10.477 -29.234 1 59.56 170 LYS B N 1
ATOM 4061 C CA . LYS B 1 170 ? -19.156 -9.312 -29.031 1 59.56 170 LYS B CA 1
ATOM 4062 C C . LYS B 1 170 ? -18.344 -8.023 -29.109 1 59.56 170 LYS B C 1
ATOM 4064 O O . LYS B 1 170 ? -18.844 -6.996 -29.578 1 59.56 170 LYS B O 1
ATOM 4069 N N . ASP B 1 171 ? -17.25 -8.016 -28.594 1 55.56 171 ASP B N 1
ATOM 4070 C CA . ASP B 1 171 ? -16.328 -6.879 -28.641 1 55.56 171 ASP B CA 1
ATOM 4071 C C . ASP B 1 171 ? -14.914 -7.324 -28.953 1 55.56 171 ASP B C 1
ATOM 4073 O O . ASP B 1 171 ? -14.094 -7.508 -28.047 1 55.56 171 ASP B O 1
ATOM 4077 N N . PRO B 1 172 ? -14.758 -7.703 -30.219 1 53.53 172 PRO B N 1
ATOM 4078 C CA . PRO B 1 172 ? -13.438 -8.219 -30.594 1 53.53 172 PRO B CA 1
ATOM 4079 C C . PRO B 1 172 ? -12.297 -7.324 -30.109 1 53.53 172 PRO B C 1
ATOM 4081 O O . PRO B 1 172 ? -11.188 -7.809 -29.875 1 53.53 172 PRO B O 1
ATOM 4084 N N . LEU B 1 173 ? -12.633 -6.07 -30.156 1 49.94 173 LEU B N 1
ATOM 4085 C CA . LEU B 1 173 ? -11.594 -5.141 -29.734 1 49.94 173 LEU B CA 1
ATOM 4086 C C . LEU B 1 173 ? -11.469 -5.125 -28.219 1 49.94 173 LEU B C 1
ATOM 4088 O O . LEU B 1 173 ? -10.516 -4.555 -27.672 1 49.94 173 LEU B O 1
ATOM 4092 N N . HIS B 1 174 ? -12.562 -5.574 -27.672 1 50.66 174 HIS B N 1
ATOM 4093 C CA . HIS B 1 174 ? -12.602 -5.445 -26.219 1 50.66 174 HIS B CA 1
ATOM 4094 C C . HIS B 1 174 ? -11.586 -6.375 -25.562 1 50.66 174 HIS B C 1
ATOM 4096 O O . HIS B 1 174 ? -11.57 -6.508 -24.328 1 50.66 174 HIS B O 1
ATOM 4102 N N . ALA B 1 175 ? -11.188 -7.391 -26.359 1 51.06 175 ALA B N 1
ATOM 4103 C CA . ALA B 1 175 ? -10.148 -8.125 -25.656 1 51.06 175 ALA B CA 1
ATOM 4104 C C . ALA B 1 175 ? -9.133 -7.176 -25.031 1 51.06 175 ALA B C 1
ATOM 4106 O O . ALA B 1 175 ? -8.188 -6.738 -25.688 1 51.06 175 ALA B O 1
ATOM 4107 N N . ARG B 1 176 ? -9.742 -6.191 -24.188 1 56.53 176 ARG B N 1
ATOM 4108 C CA . ARG B 1 176 ? -9.016 -5.117 -23.531 1 56.53 176 ARG B CA 1
ATOM 4109 C C . ARG B 1 176 ? -7.809 -5.66 -22.766 1 56.53 176 ARG B C 1
ATOM 4111 O O . ARG B 1 176 ? -7.938 -6.594 -21.969 1 56.53 176 ARG B O 1
ATOM 4118 N N . SER B 1 177 ? -6.664 -5.578 -23.438 1 74.06 177 SER B N 1
ATOM 4119 C CA . SER B 1 177 ? -5.379 -5.988 -22.891 1 74.06 177 SER B CA 1
ATOM 4120 C C . SER B 1 177 ? -5.207 -5.48 -21.453 1 74.06 177 SER B C 1
ATOM 4122 O O . SER B 1 177 ? -5.523 -4.324 -21.156 1 74.06 177 SER B O 1
ATOM 4124 N N . LEU B 1 178 ? -5.277 -6.391 -20.516 1 88.81 178 LEU B N 1
ATOM 4125 C CA . LEU B 1 178 ? -4.984 -6.121 -19.125 1 88.81 178 LEU B CA 1
ATOM 4126 C C . LEU B 1 178 ? -3.67 -5.359 -18.969 1 88.81 178 LEU B C 1
ATOM 4128 O O . LEU B 1 178 ? -2.75 -5.547 -19.781 1 88.81 178 LEU B O 1
ATOM 4132 N N . PRO B 1 179 ? -3.652 -4.371 -18 1 93.19 179 PRO B N 1
ATOM 4133 C CA . PRO B 1 179 ? -2.359 -3.734 -17.719 1 93.19 179 PRO B CA 1
ATOM 4134 C C . PRO B 1 179 ? -1.235 -4.746 -17.516 1 93.19 179 PRO B C 1
ATOM 4136 O O . PRO B 1 179 ? -1.484 -5.871 -17.078 1 93.19 179 PRO B O 1
ATOM 4139 N N . ARG B 1 180 ? -0.064 -4.301 -17.906 1 95.31 180 ARG B N 1
ATOM 4140 C CA . ARG B 1 180 ? 1.076 -5.207 -17.812 1 95.31 180 ARG B CA 1
ATOM 4141 C C . ARG B 1 180 ? 1.27 -5.68 -16.375 1 95.31 180 ARG B C 1
ATOM 4143 O O . ARG B 1 180 ? 1.598 -6.844 -16.125 1 95.31 180 ARG B O 1
ATOM 4150 N N . ASN B 1 181 ? 1.155 -4.676 -15.406 1 95.81 181 ASN B N 1
ATOM 4151 C CA . ASN B 1 181 ? 1.375 -4.961 -13.992 1 95.81 181 ASN B CA 1
ATOM 4152 C C . ASN B 1 181 ? 0.153 -4.605 -13.148 1 95.81 181 ASN B C 1
ATOM 4154 O O . ASN B 1 181 ? -0.604 -3.699 -13.5 1 95.81 181 ASN B O 1
ATOM 4158 N N . PRO B 1 182 ? -0.086 -5.422 -12.094 1 96.31 182 PRO B N 1
ATOM 4159 C CA . PRO B 1 182 ? -1.084 -4.965 -11.125 1 96.31 182 PRO B CA 1
ATOM 4160 C C . PRO B 1 182 ? -0.649 -3.705 -10.383 1 96.31 182 PRO B C 1
ATOM 4162 O O . PRO B 1 182 ? 0.548 -3.42 -10.289 1 96.31 182 PRO B O 1
ATOM 4165 N N . GLU B 1 183 ? -1.619 -2.99 -9.867 1 95.19 183 GLU B N 1
ATOM 4166 C CA . GLU B 1 183 ? -1.326 -1.794 -9.086 1 95.19 183 GLU B CA 1
ATOM 4167 C C . GLU B 1 183 ? -1.019 -2.15 -7.629 1 95.19 183 GLU B C 1
ATOM 4169 O O . GLU B 1 183 ? -1.403 -3.219 -7.152 1 95.19 183 GLU B O 1
ATOM 4174 N N . LEU B 1 184 ? -0.376 -1.23 -6.961 1 97.44 184 LEU B N 1
ATOM 4175 C CA . LEU B 1 184 ? 0.039 -1.477 -5.582 1 97.44 184 LEU B CA 1
ATOM 4176 C C . LEU B 1 184 ? -1.163 -1.797 -4.703 1 97.44 184 LEU B C 1
ATOM 4178 O O . LEU B 1 184 ? -1.125 -2.742 -3.912 1 97.44 184 LEU B O 1
ATOM 4182 N N . PRO B 1 185 ? -2.311 -1.098 -4.836 1 96.94 185 PRO B N 1
ATOM 4183 C CA . PRO B 1 185 ? -3.459 -1.422 -3.986 1 96.94 185 PRO B CA 1
ATOM 4184 C C . PRO B 1 185 ? -3.996 -2.83 -4.234 1 96.94 185 PRO B C 1
ATOM 4186 O O . PRO B 1 185 ? -4.586 -3.436 -3.336 1 96.94 185 PRO B O 1
ATOM 4189 N N . ASN B 1 186 ? -3.768 -3.332 -5.422 1 97.56 186 ASN B N 1
ATOM 4190 C CA . ASN B 1 186 ? -4.117 -4.723 -5.68 1 97.56 186 ASN B CA 1
ATOM 4191 C C . ASN B 1 186 ? -3.217 -5.68 -4.906 1 97.56 186 ASN B C 1
ATOM 4193 O O . ASN B 1 186 ? -3.705 -6.539 -4.168 1 97.56 186 ASN B O 1
ATOM 4197 N N . MET B 1 187 ? -1.955 -5.445 -5.016 1 97.69 187 MET B N 1
ATOM 4198 C CA . MET B 1 187 ? -0.959 -6.352 -4.453 1 97.69 187 MET B CA 1
ATOM 4199 C C . MET B 1 187 ? -0.997 -6.324 -2.928 1 97.69 187 MET B C 1
ATOM 4201 O O . MET B 1 187 ? -0.639 -7.305 -2.275 1 97.69 187 MET B O 1
ATOM 4205 N N . THR B 1 188 ? -1.468 -5.184 -2.385 1 98 188 THR B N 1
ATOM 4206 C CA . THR B 1 188 ? -1.627 -5.086 -0.939 1 98 188 THR B CA 1
ATOM 4207 C C . THR B 1 188 ? -2.982 -5.641 -0.505 1 98 188 THR B C 1
ATOM 4209 O O . THR B 1 188 ? -3.316 -5.617 0.681 1 98 188 THR B O 1
ATOM 4212 N N . LEU B 1 189 ? -3.82 -6.027 -1.418 1 97.88 189 LEU B N 1
ATOM 4213 C CA . LEU B 1 189 ? -5.129 -6.641 -1.218 1 97.88 189 LEU B CA 1
ATOM 4214 C C . LEU B 1 189 ? -6.117 -5.633 -0.63 1 97.88 189 LEU B C 1
ATOM 4216 O O . LEU B 1 189 ? -6.977 -6 0.173 1 97.88 189 LEU B O 1
ATOM 4220 N N . HIS B 1 190 ? -5.926 -4.359 -0.987 1 97.06 190 HIS B N 1
ATOM 4221 C CA . HIS B 1 190 ? -6.832 -3.314 -0.529 1 97.06 190 HIS B CA 1
ATOM 4222 C C . HIS B 1 190 ? -7.801 -2.902 -1.632 1 97.06 190 HIS B C 1
ATOM 4224 O O . HIS B 1 190 ? -8.75 -2.16 -1.382 1 97.06 190 HIS B O 1
ATOM 4230 N N . SER B 1 191 ? -7.504 -3.377 -2.832 1 95.56 191 SER B N 1
ATOM 4231 C CA . SER B 1 191 ? -8.367 -3.068 -3.969 1 95.56 191 SER B CA 1
ATOM 4232 C C . SER B 1 191 ? -8.594 -4.301 -4.84 1 95.56 191 SER B C 1
ATOM 4234 O O . SER B 1 191 ? -7.652 -5.023 -5.156 1 95.56 191 SER B O 1
ATOM 4236 N N . TYR B 1 192 ? -9.719 -4.496 -5.246 1 93.94 192 TYR B N 1
ATOM 4237 C CA . TYR B 1 192 ? -10.055 -5.625 -6.109 1 93.94 192 TYR B CA 1
ATOM 4238 C C . TYR B 1 192 ? -9.758 -5.297 -7.57 1 93.94 192 TYR B C 1
ATOM 4240 O O . TYR B 1 192 ? -9.648 -6.199 -8.406 1 93.94 192 TYR B O 1
ATOM 4248 N N . GLY B 1 193 ? -9.57 -4.098 -7.816 1 91.56 193 GLY B N 1
ATOM 4249 C CA . GLY B 1 193 ? -9.273 -3.684 -9.18 1 91.56 193 GLY B CA 1
ATOM 4250 C C . GLY B 1 193 ? -10.5 -3.619 -10.062 1 91.56 193 GLY B C 1
ATOM 4251 O O . GLY B 1 193 ? -11.633 -3.621 -9.57 1 91.56 193 GLY B O 1
ATOM 4252 N N . ASP B 1 194 ? -10.258 -3.459 -11.422 1 87.94 194 ASP B N 1
ATOM 4253 C CA . ASP B 1 194 ? -11.352 -3.23 -12.359 1 87.94 194 ASP B CA 1
ATOM 4254 C C . ASP B 1 194 ? -11.469 -4.379 -13.359 1 87.94 194 ASP B C 1
ATOM 4256 O O . ASP B 1 194 ? -12.164 -4.258 -14.367 1 87.94 194 ASP B O 1
ATOM 4260 N N . ASN B 1 195 ? -10.75 -5.469 -13.156 1 88.81 195 ASN B N 1
ATOM 4261 C CA . ASN B 1 195 ? -10.812 -6.605 -14.07 1 88.81 195 ASN B CA 1
ATOM 4262 C C . ASN B 1 195 ? -10.961 -7.922 -13.305 1 88.81 195 ASN B C 1
ATOM 4264 O O . ASN B 1 195 ? -10.75 -7.973 -12.094 1 88.81 195 ASN B O 1
ATOM 4268 N N . ALA B 1 196 ? -11.328 -8.961 -14.039 1 88.62 196 ALA B N 1
ATOM 4269 C CA . ALA B 1 196 ? -11.68 -10.242 -13.422 1 88.62 196 ALA B CA 1
ATOM 4270 C C . ALA B 1 196 ? -10.469 -10.883 -12.766 1 88.62 196 ALA B C 1
ATOM 4272 O O . ALA B 1 196 ? -10.594 -11.586 -11.758 1 88.62 196 ALA B O 1
ATOM 4273 N N . VAL B 1 197 ? -9.289 -10.633 -13.305 1 94.25 197 VAL B N 1
ATOM 4274 C CA . VAL B 1 197 ? -8.078 -11.273 -12.797 1 94.25 197 VAL B CA 1
ATOM 4275 C C . VAL B 1 197 ? -7.715 -10.68 -11.438 1 94.25 197 VAL B C 1
ATOM 4277 O O . VAL B 1 197 ? -7.527 -11.414 -10.461 1 94.25 197 VAL B O 1
ATOM 4280 N N . THR B 1 198 ? -7.664 -9.328 -11.359 1 96.44 198 THR B N 1
ATOM 4281 C CA . THR B 1 198 ? -7.316 -8.695 -10.094 1 96.44 198 THR B CA 1
ATOM 4282 C C . THR B 1 198 ? -8.398 -8.938 -9.047 1 96.44 198 THR B C 1
ATOM 4284 O O . THR B 1 198 ? -8.102 -9.148 -7.871 1 96.44 198 THR B O 1
ATOM 4287 N N . CYS B 1 199 ? -9.602 -8.969 -9.492 1 94.94 199 CYS B N 1
ATOM 4288 C CA . CYS B 1 199 ? -10.695 -9.234 -8.57 1 94.94 199 CYS B CA 1
ATOM 4289 C C . CYS B 1 199 ? -10.555 -10.625 -7.945 1 94.94 199 CYS B C 1
ATOM 4291 O O . CYS B 1 199 ? -10.672 -10.773 -6.73 1 94.94 199 CYS B O 1
ATOM 4293 N N . PHE B 1 200 ? -10.312 -11.555 -8.781 1 95.31 200 PHE B N 1
ATOM 4294 C CA . PHE B 1 200 ? -10.172 -12.922 -8.297 1 95.31 200 PHE B CA 1
ATOM 4295 C C . PHE B 1 200 ? -8.945 -13.062 -7.406 1 95.31 200 PHE B C 1
ATOM 4297 O O . PHE B 1 200 ? -9.039 -13.586 -6.293 1 95.31 200 PHE B O 1
ATOM 4304 N N . LEU B 1 201 ? -7.758 -12.609 -7.848 1 97 201 LEU B N 1
ATOM 4305 C CA . LEU B 1 201 ? -6.512 -12.781 -7.109 1 97 201 LEU B CA 1
ATOM 4306 C C . LEU B 1 201 ? -6.605 -12.133 -5.73 1 97 201 LEU B C 1
ATOM 4308 O O . LEU B 1 201 ? -6.191 -12.727 -4.734 1 97 201 LEU B O 1
ATOM 4312 N N . THR B 1 202 ? -7.129 -10.906 -5.715 1 97.12 202 THR B N 1
ATOM 4313 C CA . THR B 1 202 ? -7.25 -10.195 -4.449 1 97.12 202 THR B CA 1
ATOM 4314 C C . THR B 1 202 ? -8.148 -10.961 -3.482 1 97.12 202 THR B C 1
ATOM 4316 O O . THR B 1 202 ? -7.777 -11.195 -2.332 1 97.12 202 THR B O 1
ATOM 4319 N N . SER B 1 203 ? -9.305 -11.383 -3.994 1 94.69 203 SER B N 1
ATOM 4320 C CA . SER B 1 203 ? -10.234 -12.125 -3.15 1 94.69 203 SER B CA 1
ATOM 4321 C C . SER B 1 203 ? -9.641 -13.453 -2.701 1 94.69 203 SER B C 1
ATOM 4323 O O . SER B 1 203 ? -9.734 -13.82 -1.528 1 94.69 203 SER B O 1
ATOM 4325 N N . PHE B 1 204 ? -9.062 -14.133 -3.568 1 95.94 204 PHE B N 1
ATOM 4326 C CA . PHE B 1 204 ? -8.539 -15.469 -3.342 1 95.94 204 PHE B CA 1
ATOM 4327 C C . PHE B 1 204 ? -7.406 -15.445 -2.32 1 95.94 204 PHE B C 1
ATOM 4329 O O . PHE B 1 204 ? -7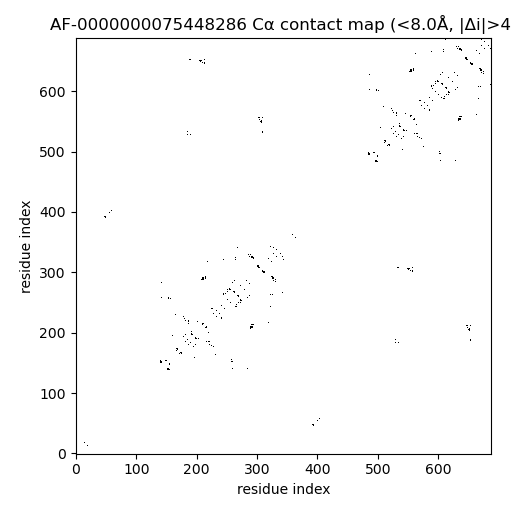.402 -16.234 -1.371 1 95.94 204 PHE B O 1
ATOM 4336 N N . LEU B 1 205 ? -6.477 -14.531 -2.42 1 97.12 205 LEU B N 1
ATOM 4337 C CA . LEU B 1 205 ? -5.258 -14.516 -1.617 1 97.12 205 LEU B CA 1
ATOM 4338 C C . LEU B 1 205 ? -5.543 -14.008 -0.208 1 97.12 205 LEU B C 1
ATOM 4340 O O . LEU B 1 205 ? -4.742 -14.219 0.706 1 97.12 205 LEU B O 1
ATOM 4344 N N . LYS B 1 206 ? -6.668 -13.336 -0.003 1 94.94 206 LYS B N 1
ATOM 4345 C CA . LYS B 1 206 ? -7.078 -12.906 1.33 1 94.94 206 LYS B CA 1
ATOM 4346 C C . LYS B 1 206 ? -7.273 -14.109 2.256 1 94.94 206 LYS B C 1
ATOM 4348 O O . LYS B 1 206 ? -7.23 -13.969 3.479 1 94.94 206 LYS B O 1
ATOM 4353 N N . GLY B 1 207 ? -7.422 -15.227 1.644 1 92.94 207 GLY B N 1
ATOM 4354 C CA . GLY B 1 207 ? -7.734 -16.422 2.42 1 92.94 207 GLY B CA 1
ATOM 4355 C C . GLY B 1 207 ? -6.5 -17.172 2.883 1 92.94 207 GLY B C 1
ATOM 4356 O O . GLY B 1 207 ? -6.609 -18.203 3.547 1 92.94 207 GLY B O 1
ATOM 4357 N N . PHE B 1 208 ? -5.32 -16.641 2.623 1 94.5 208 PHE B N 1
ATOM 4358 C CA . PHE B 1 208 ? -4.098 -17.391 2.916 1 94.5 208 PHE B CA 1
ATOM 4359 C C . PHE B 1 208 ? -3.109 -16.516 3.684 1 94.5 208 PHE B C 1
ATOM 4361 O O . PHE B 1 208 ? -3.109 -15.289 3.537 1 94.5 208 PHE B O 1
ATOM 4368 N N . GLU B 1 209 ? -2.336 -17.172 4.461 1 91.38 209 GLU B N 1
ATOM 4369 C CA . GLU B 1 209 ? -1.29 -16.484 5.215 1 91.38 209 GLU B CA 1
ATOM 4370 C C . GLU B 1 209 ? 0.08 -16.703 4.578 1 91.38 209 GLU B C 1
ATOM 4372 O O . GLU B 1 209 ? 0.618 -17.812 4.609 1 91.38 209 GLU B O 1
ATOM 4377 N N . MET B 1 210 ? 0.562 -15.68 4.055 1 93.12 210 MET B N 1
ATOM 4378 C CA . MET B 1 210 ? 1.867 -15.781 3.408 1 93.12 210 MET B CA 1
ATOM 4379 C C . MET B 1 210 ? 2.977 -15.312 4.344 1 93.12 210 MET B C 1
ATOM 4381 O O . MET B 1 210 ? 2.723 -14.57 5.293 1 93.12 210 MET B O 1
ATOM 4385 N N . ALA B 1 211 ? 4.148 -15.703 4.039 1 92.31 211 ALA B N 1
ATOM 4386 C CA . ALA B 1 211 ? 5.297 -15.562 4.934 1 92.31 211 ALA B CA 1
ATOM 4387 C C . ALA B 1 211 ? 5.688 -14.094 5.102 1 92.31 211 ALA B C 1
ATOM 4389 O O . ALA B 1 211 ? 6.199 -13.703 6.152 1 92.31 211 ALA B O 1
ATOM 4390 N N . SER B 1 212 ? 5.555 -13.352 4.133 1 94.81 212 SER B N 1
ATOM 4391 C CA . SER B 1 212 ? 5.965 -11.953 4.16 1 94.81 212 SER B CA 1
ATOM 4392 C C . SER B 1 212 ? 5.227 -11.141 3.104 1 94.81 212 SER B C 1
ATOM 4394 O O . SER B 1 212 ? 4.594 -11.703 2.207 1 94.81 212 SER B O 1
ATOM 4396 N N . VAL B 1 213 ? 5.297 -9.867 3.207 1 97.12 213 VAL B N 1
ATOM 4397 C CA . VAL B 1 213 ? 4.691 -8.977 2.225 1 97.12 213 VAL B CA 1
ATOM 4398 C C . VAL B 1 213 ? 5.383 -9.148 0.875 1 97.12 213 VAL B C 1
ATOM 4400 O O . VAL B 1 213 ? 4.73 -9.141 -0.17 1 97.12 213 VAL B O 1
ATOM 4403 N N . GLU B 1 214 ? 6.73 -9.312 0.896 1 97.12 214 GLU B N 1
ATOM 4404 C CA . GLU B 1 214 ? 7.484 -9.547 -0.332 1 97.12 214 GLU B CA 1
ATOM 4405 C C . GLU B 1 214 ? 6.988 -10.797 -1.057 1 97.12 214 GLU B C 1
ATOM 4407 O O . GLU B 1 214 ? 6.836 -10.789 -2.279 1 97.12 214 GLU B O 1
ATOM 4412 N N . THR B 1 215 ? 6.715 -11.812 -0.268 1 97.81 215 THR B N 1
ATOM 4413 C CA . THR B 1 215 ? 6.219 -13.062 -0.832 1 97.81 215 THR B CA 1
ATOM 4414 C C . THR B 1 215 ? 4.836 -12.867 -1.449 1 97.81 215 THR B C 1
ATOM 4416 O O . THR B 1 215 ? 4.578 -13.312 -2.568 1 97.81 215 THR B O 1
ATOM 4419 N N . LEU B 1 216 ? 3.986 -12.211 -0.716 1 98.38 216 LEU B N 1
ATOM 4420 C CA . LEU B 1 216 ? 2.652 -11.922 -1.23 1 98.38 216 LEU B CA 1
ATOM 4421 C C . LEU B 1 216 ? 2.73 -11.156 -2.547 1 98.38 216 LEU B C 1
ATOM 4423 O O . LEU B 1 216 ? 2.062 -11.516 -3.52 1 98.38 216 LEU B O 1
ATOM 4427 N N . PHE B 1 217 ? 3.576 -10.094 -2.594 1 98.5 217 PHE B N 1
ATOM 4428 C CA . PHE B 1 217 ? 3.756 -9.305 -3.807 1 98.5 217 PHE B CA 1
ATOM 4429 C C . PHE B 1 217 ? 4.234 -10.18 -4.957 1 98.5 217 PHE B C 1
ATOM 4431 O O . PHE B 1 217 ? 3.711 -10.102 -6.07 1 98.5 217 PHE B O 1
ATOM 4438 N N . GLY B 1 218 ? 5.188 -11.008 -4.676 1 98.62 218 GLY B N 1
ATOM 4439 C CA . GLY B 1 218 ? 5.723 -11.883 -5.703 1 98.62 218 GLY B CA 1
ATOM 4440 C C . GLY B 1 218 ? 4.691 -12.852 -6.254 1 98.62 218 GLY B C 1
ATOM 4441 O O . GLY B 1 218 ? 4.57 -13.016 -7.473 1 98.62 218 GLY B O 1
ATOM 4442 N N . VAL B 1 219 ? 3.977 -13.5 -5.352 1 98.62 219 VAL B N 1
ATOM 4443 C CA . VAL B 1 219 ? 2.955 -14.469 -5.742 1 98.62 219 VAL B CA 1
ATOM 4444 C C . VAL B 1 219 ? 1.876 -13.781 -6.57 1 98.62 219 VAL B C 1
ATOM 4446 O O . VAL B 1 219 ? 1.482 -14.273 -7.629 1 98.62 219 VAL B O 1
ATOM 4449 N N . TYR B 1 220 ? 1.363 -12.602 -6.066 1 98.69 220 TYR B N 1
ATOM 4450 C CA . TYR B 1 220 ? 0.367 -11.836 -6.809 1 98.69 220 TYR B CA 1
ATOM 4451 C C . TYR B 1 220 ? 0.87 -11.492 -8.203 1 98.69 220 TYR B C 1
ATOM 4453 O O . TYR B 1 220 ? 0.149 -11.672 -9.188 1 98.69 220 TYR B O 1
ATOM 4461 N N . PHE B 1 221 ? 2.076 -11.141 -8.266 1 98.56 221 PHE B N 1
ATOM 4462 C CA . PHE B 1 221 ? 2.701 -10.641 -9.484 1 98.56 221 PHE B CA 1
ATOM 4463 C C . PHE B 1 221 ? 2.799 -11.742 -10.531 1 98.56 221 PHE B C 1
ATOM 4465 O O . PHE B 1 221 ? 2.324 -11.586 -11.656 1 98.56 221 PHE B O 1
ATOM 4472 N N . PHE B 1 222 ? 3.422 -12.883 -10.203 1 98.56 222 PHE B N 1
ATOM 4473 C CA . PHE B 1 222 ? 3.633 -13.875 -11.25 1 98.56 222 PHE B CA 1
ATOM 4474 C C . PHE B 1 222 ? 2.326 -14.586 -11.586 1 98.56 222 PHE B C 1
ATOM 4476 O O . PHE B 1 222 ? 2.135 -15.039 -12.719 1 98.56 222 PHE B O 1
ATOM 4483 N N . ALA B 1 223 ? 1.386 -14.727 -10.609 1 98.38 223 ALA B N 1
ATOM 4484 C CA . ALA B 1 223 ? 0.07 -15.273 -10.922 1 98.38 223 ALA B CA 1
ATOM 4485 C C . ALA B 1 223 ? -0.68 -14.375 -11.898 1 98.38 223 ALA B C 1
ATOM 4487 O O . ALA B 1 223 ? -1.301 -14.852 -12.852 1 98.38 223 ALA B O 1
ATOM 4488 N N . TYR B 1 224 ? -0.617 -13.07 -11.633 1 97.75 224 TYR B N 1
ATOM 4489 C CA . TYR B 1 224 ? -1.24 -12.094 -12.523 1 97.75 224 TYR B CA 1
ATOM 4490 C C . TYR B 1 224 ? -0.677 -12.203 -13.93 1 97.75 224 TYR B C 1
ATOM 4492 O O . TYR B 1 224 ? -1.432 -12.234 -14.906 1 97.75 224 TYR B O 1
ATOM 4500 N N . ARG B 1 225 ? 0.605 -12.281 -14.039 1 97.69 225 ARG B N 1
ATOM 4501 C CA . ARG B 1 225 ? 1.273 -12.352 -15.336 1 97.69 225 ARG B CA 1
ATOM 4502 C C . ARG B 1 225 ? 0.879 -13.625 -16.078 1 97.69 225 ARG B C 1
ATOM 4504 O O . ARG B 1 225 ? 0.648 -13.586 -17.297 1 97.69 225 ARG B O 1
ATOM 4511 N N . LEU B 1 226 ? 0.838 -14.703 -15.367 1 97.69 226 LEU B N 1
ATOM 4512 C CA . LEU B 1 226 ? 0.453 -15.961 -15.992 1 97.69 226 LEU B CA 1
ATOM 4513 C C . LEU B 1 226 ? -0.994 -15.906 -16.469 1 97.69 226 LEU B C 1
ATOM 4515 O O . LEU B 1 226 ? -1.29 -16.297 -17.609 1 97.69 226 LEU B O 1
ATOM 4519 N N . MET B 1 227 ? -1.896 -15.438 -15.648 1 95.94 227 MET B N 1
ATOM 4520 C CA . MET B 1 227 ? -3.307 -15.359 -16.016 1 95.94 227 MET B CA 1
ATOM 4521 C C . MET B 1 227 ? -3.506 -14.406 -17.188 1 95.94 227 MET B C 1
ATOM 4523 O O . MET B 1 227 ? -4.297 -14.688 -18.094 1 95.94 227 MET B O 1
ATOM 4527 N N . ARG B 1 228 ? -2.834 -13.273 -17.125 1 94 228 ARG B N 1
ATOM 4528 C CA . ARG B 1 228 ? -2.906 -12.312 -18.219 1 94 228 ARG B CA 1
ATOM 4529 C C . ARG B 1 228 ? -2.547 -12.969 -19.547 1 94 228 ARG B C 1
ATOM 4531 O O . ARG B 1 228 ? -3.232 -12.773 -20.547 1 94 228 ARG B O 1
ATOM 4538 N N . TRP B 1 229 ? -1.486 -13.75 -19.578 1 94.62 229 TRP B N 1
ATOM 4539 C CA . TRP B 1 229 ? -1.054 -14.445 -20.781 1 94.62 229 TRP B CA 1
ATOM 4540 C C . TRP B 1 229 ? -2.074 -15.492 -21.203 1 94.62 229 TRP B C 1
ATOM 4542 O O . TRP B 1 229 ? -2.367 -15.648 -22.391 1 94.62 229 TRP B O 1
ATOM 4552 N N . ARG B 1 230 ? -2.604 -16.234 -20.281 1 92.62 230 ARG B N 1
ATOM 4553 C CA . ARG B 1 230 ? -3.58 -17.281 -20.578 1 92.62 230 ARG B CA 1
ATOM 4554 C C . ARG B 1 230 ? -4.84 -16.672 -21.203 1 92.62 230 ARG B C 1
ATOM 4556 O O . ARG B 1 230 ? -5.477 -17.297 -22.047 1 92.62 230 ARG B O 1
ATOM 4563 N N . LEU B 1 231 ? -5.191 -15.531 -20.719 1 89.62 231 LEU B N 1
ATOM 4564 C CA . LEU B 1 231 ? -6.402 -14.875 -21.203 1 89.62 231 LEU B CA 1
ATOM 4565 C C . LEU B 1 231 ? -6.172 -14.258 -22.578 1 89.62 231 LEU B C 1
ATOM 4567 O O . LEU B 1 231 ? -7.059 -14.297 -23.438 1 89.62 231 LEU B O 1
ATOM 4571 N N . HIS B 1 232 ? -4.996 -13.68 -22.703 1 85.88 232 HIS B N 1
ATOM 4572 C CA . HIS B 1 232 ? -4.645 -13.016 -23.953 1 85.88 232 HIS B CA 1
ATOM 4573 C C . HIS B 1 232 ? -3.258 -13.438 -24.438 1 85.88 232 HIS B C 1
ATOM 4575 O O . HIS B 1 232 ? -2.316 -12.641 -24.406 1 85.88 232 HIS B O 1
ATOM 4581 N N . PRO B 1 233 ? -3.262 -14.625 -25.078 1 88.38 233 PRO B N 1
ATOM 4582 C CA . PRO B 1 233 ? -1.947 -15.141 -25.469 1 88.38 233 PRO B CA 1
ATOM 4583 C C . PRO B 1 233 ? -1.374 -14.43 -26.688 1 88.38 233 PRO B C 1
ATOM 4585 O O . PRO B 1 233 ? -2.012 -14.398 -27.75 1 88.38 233 PRO B O 1
ATOM 4588 N N . ASP B 1 234 ? -0.344 -13.711 -26.516 1 88.19 234 ASP B N 1
ATOM 4589 C CA . ASP B 1 234 ? 0.432 -13.078 -27.578 1 88.19 234 ASP B CA 1
ATOM 4590 C C . ASP B 1 234 ? 1.905 -12.969 -27.188 1 88.19 234 ASP B C 1
ATOM 4592 O O . ASP B 1 234 ? 2.279 -13.281 -26.062 1 88.19 234 ASP B O 1
ATOM 4596 N N . PRO B 1 235 ? 2.76 -12.734 -28.109 1 92.56 235 PRO B N 1
ATOM 4597 C CA . PRO B 1 235 ? 4.195 -12.703 -27.828 1 92.56 235 PRO B CA 1
ATOM 4598 C C . PRO B 1 235 ? 4.559 -11.734 -26.703 1 92.56 235 PRO B C 1
ATOM 4600 O O . PRO B 1 235 ? 5.473 -12 -25.922 1 92.56 235 PRO B O 1
ATOM 4603 N N . MET B 1 236 ? 3.889 -10.641 -26.594 1 92.12 236 MET B N 1
ATOM 4604 C CA . MET B 1 236 ? 4.191 -9.641 -25.578 1 92.12 236 MET B CA 1
ATOM 4605 C C . MET B 1 236 ? 3.824 -10.148 -24.188 1 92.12 236 MET B C 1
ATOM 4607 O O . MET B 1 236 ? 4.605 -10.016 -23.234 1 92.12 236 MET B O 1
ATOM 4611 N N . THR B 1 237 ? 2.586 -10.664 -24.094 1 93.75 237 THR B N 1
ATOM 4612 C CA . THR B 1 237 ? 2.158 -11.188 -22.797 1 93.75 237 THR B CA 1
ATOM 4613 C C . THR B 1 237 ? 2.975 -12.422 -22.422 1 93.75 237 THR B C 1
ATOM 4615 O O . THR B 1 237 ? 3.236 -12.664 -21.234 1 93.75 237 THR B O 1
ATOM 4618 N N . LEU B 1 238 ? 3.422 -13.203 -23.422 1 96.06 238 LEU B N 1
ATOM 4619 C CA . LEU B 1 238 ? 4.266 -14.367 -23.188 1 96.06 238 LEU B CA 1
ATOM 4620 C C . LEU B 1 238 ? 5.613 -13.953 -22.609 1 96.06 238 LEU B C 1
ATOM 4622 O O . LEU B 1 238 ? 6.09 -14.562 -21.641 1 96.06 238 LEU B O 1
ATOM 4626 N N . LYS B 1 239 ? 6.188 -12.93 -23.125 1 96.12 239 LYS B N 1
ATOM 4627 C CA . LYS B 1 239 ? 7.496 -12.445 -22.703 1 96.12 239 LYS B CA 1
ATOM 4628 C C . LYS B 1 239 ? 7.445 -11.938 -21.266 1 96.12 239 LYS B C 1
ATOM 4630 O O . LYS B 1 239 ? 8.469 -11.891 -20.578 1 96.12 239 LYS B O 1
ATOM 4635 N N . ASP B 1 240 ? 6.254 -11.539 -20.828 1 96.44 240 ASP B N 1
ATOM 4636 C CA . ASP B 1 240 ? 6.086 -10.953 -19.5 1 96.44 240 ASP B CA 1
ATOM 4637 C C . ASP B 1 240 ? 5.977 -12.039 -18.422 1 96.44 240 ASP B C 1
ATOM 4639 O O . ASP B 1 240 ? 6.074 -11.75 -17.234 1 96.44 240 ASP B O 1
ATOM 4643 N N . VAL B 1 241 ? 5.773 -13.281 -18.828 1 98.25 241 VAL B N 1
ATOM 4644 C CA . VAL B 1 241 ? 5.684 -14.383 -17.875 1 98.25 241 VAL B CA 1
ATOM 4645 C C . VAL B 1 241 ? 7.082 -14.836 -17.484 1 98.25 241 VAL B C 1
ATOM 4647 O O . VAL B 1 241 ? 7.945 -15.039 -18.344 1 98.25 241 VAL B O 1
ATOM 4650 N N . PRO B 1 242 ? 7.324 -14.938 -16.156 1 98.12 242 PRO B N 1
ATOM 4651 C CA . PRO B 1 242 ? 8.609 -15.531 -15.797 1 98.12 242 PRO B CA 1
ATOM 4652 C C . PRO B 1 242 ? 8.867 -16.859 -16.516 1 98.12 242 PRO B C 1
ATOM 4654 O O . PRO B 1 242 ? 8 -17.734 -16.531 1 98.12 242 PRO B O 1
ATOM 4657 N N . PRO B 1 243 ? 10.023 -17.094 -17.078 1 97.38 243 PRO B N 1
ATOM 4658 C CA . PRO B 1 243 ? 10.289 -18.281 -17.891 1 97.38 243 PRO B CA 1
ATOM 4659 C C . PRO B 1 243 ? 10.047 -19.578 -17.125 1 97.38 243 PRO B C 1
ATOM 4661 O O . PRO B 1 243 ? 9.57 -20.562 -17.719 1 97.38 243 PRO B O 1
ATOM 4664 N N . TRP B 1 244 ? 10.383 -19.562 -15.883 1 98.19 244 TRP B N 1
ATOM 4665 C CA . TRP B 1 244 ? 10.25 -20.781 -15.094 1 98.19 244 TRP B CA 1
ATOM 4666 C C . TRP B 1 244 ? 8.789 -21.109 -14.844 1 98.19 244 TRP B C 1
ATOM 4668 O O . TRP B 1 244 ? 8.461 -22.203 -14.359 1 98.19 244 TRP B O 1
ATOM 4678 N N . LEU B 1 245 ? 7.871 -20.188 -15.148 1 98.38 245 LEU B N 1
ATOM 4679 C CA . LEU B 1 245 ? 6.445 -20.391 -14.898 1 98.38 245 LEU B CA 1
ATOM 4680 C C . LEU B 1 245 ? 5.746 -20.891 -16.156 1 98.38 245 LEU B C 1
ATOM 4682 O O . LEU B 1 245 ? 4.598 -21.344 -16.109 1 98.38 245 LEU B O 1
ATOM 4686 N N . LEU B 1 246 ? 6.375 -20.906 -17.312 1 97.94 246 LEU B N 1
ATOM 4687 C CA . LEU B 1 246 ? 5.789 -21.344 -18.562 1 97.94 246 LEU B CA 1
ATOM 4688 C C . LEU B 1 246 ? 5.531 -22.859 -18.547 1 97.94 246 LEU B C 1
ATOM 4690 O O . LEU B 1 246 ? 6.301 -23.609 -17.938 1 97.94 246 LEU B O 1
ATOM 4694 N N . PRO B 1 247 ? 4.52 -23.25 -19.172 1 97.44 247 PRO B N 1
ATOM 4695 C CA . PRO B 1 247 ? 4.199 -24.688 -19.188 1 97.44 247 PRO B CA 1
ATOM 4696 C C . PRO B 1 247 ? 5.309 -25.531 -19.797 1 97.44 247 PRO B C 1
ATOM 4698 O O . PRO B 1 247 ? 5.926 -25.141 -20.797 1 97.44 247 PRO B O 1
ATOM 4701 N N . THR B 1 248 ? 5.559 -26.672 -19.156 1 97.81 248 THR B N 1
ATOM 4702 C CA . THR B 1 248 ? 6.516 -27.625 -19.688 1 97.81 248 THR B CA 1
ATOM 4703 C C . THR B 1 248 ? 5.852 -28.562 -20.688 1 97.81 248 THR B C 1
ATOM 4705 O O . THR B 1 248 ? 4.633 -28.531 -20.875 1 97.81 248 THR B O 1
ATOM 4708 N N . GLU B 1 249 ? 6.676 -29.359 -21.375 1 97 249 GLU B N 1
ATOM 4709 C CA . GLU B 1 249 ? 6.141 -30.344 -22.297 1 97 249 GLU B CA 1
ATOM 4710 C C . GLU B 1 249 ? 5.25 -31.359 -21.578 1 97 249 GLU B C 1
ATOM 4712 O O . GLU B 1 249 ? 4.227 -31.781 -22.109 1 97 249 GLU B O 1
ATOM 4717 N N . VAL B 1 250 ? 5.656 -31.688 -20.391 1 97.06 250 VAL B N 1
ATOM 4718 C CA . VAL B 1 250 ? 4.883 -32.625 -19.578 1 97.06 250 VAL B CA 1
ATOM 4719 C C . VAL B 1 250 ? 3.518 -32.031 -19.266 1 97.06 250 VAL B C 1
ATOM 4721 O O . VAL B 1 250 ? 2.494 -32.719 -19.359 1 97.06 250 VAL B O 1
ATOM 4724 N N . GLN B 1 251 ? 3.502 -30.766 -18.922 1 95.81 251 GLN B N 1
ATOM 4725 C CA . GLN B 1 251 ? 2.248 -30.094 -18.609 1 95.81 251 GLN B CA 1
ATOM 4726 C C . GLN B 1 251 ? 1.358 -29.984 -19.844 1 95.81 251 GLN B C 1
ATOM 4728 O O . GLN B 1 251 ? 0.131 -30.016 -19.734 1 95.81 251 GLN B O 1
ATOM 4733 N N . ASN B 1 252 ? 1.92 -29.922 -21 1 94.69 252 ASN B N 1
ATOM 4734 C CA . ASN B 1 252 ? 1.151 -29.844 -22.234 1 94.69 252 ASN B CA 1
ATOM 4735 C C . ASN B 1 252 ? 0.624 -31.219 -22.656 1 94.69 252 ASN B C 1
ATOM 4737 O O . ASN B 1 252 ? -0.265 -31.312 -23.5 1 94.69 252 ASN B O 1
ATOM 4741 N N . THR B 1 253 ? 1.159 -32.25 -22.047 1 94.56 253 THR B N 1
ATOM 4742 C CA . THR B 1 253 ? 0.837 -33.594 -22.438 1 94.56 253 THR B CA 1
ATOM 4743 C C . THR B 1 253 ? -0.142 -34.25 -21.469 1 94.56 253 THR B C 1
ATOM 4745 O O . THR B 1 253 ? -1.067 -34.938 -21.875 1 94.56 253 THR B O 1
ATOM 4748 N N . TYR B 1 254 ? 0.069 -33.969 -20.156 1 91.75 254 TYR B N 1
ATOM 4749 C CA . TYR B 1 254 ? -0.725 -34.625 -19.109 1 91.75 254 TYR B CA 1
ATOM 4750 C C . TYR B 1 254 ? -1.747 -33.656 -18.531 1 91.75 254 TYR B C 1
ATOM 4752 O O . TYR B 1 254 ? -1.402 -32.531 -18.156 1 91.75 254 TYR B O 1
ATOM 4760 N N . PRO B 1 255 ? -3 -34.094 -18.5 1 89.69 255 PRO B N 1
ATOM 4761 C CA . PRO B 1 255 ? -3.969 -33.25 -17.781 1 89.69 255 PRO B CA 1
ATOM 4762 C C . PRO B 1 255 ? -3.594 -33.031 -16.328 1 89.69 255 PRO B C 1
ATOM 4764 O O . PRO B 1 255 ? -3.061 -33.938 -15.672 1 89.69 255 PRO B O 1
ATOM 4767 N N . HIS B 1 256 ? -3.762 -31.953 -15.82 1 93.19 256 HIS B N 1
ATOM 4768 C CA . HIS B 1 256 ? -3.422 -31.609 -14.445 1 93.19 256 HIS B CA 1
ATOM 4769 C C . HIS B 1 256 ? -4.277 -30.453 -13.93 1 93.19 256 HIS B C 1
ATOM 4771 O O . HIS B 1 256 ? -4.832 -29.688 -14.719 1 93.19 256 HIS B O 1
ATOM 4777 N N . PRO B 1 257 ? -4.453 -30.359 -12.625 1 93.12 257 PRO B N 1
ATOM 4778 C CA . PRO B 1 257 ? -5.152 -29.203 -12.055 1 93.12 257 PRO B CA 1
ATOM 4779 C C . PRO B 1 257 ? -4.441 -27.891 -12.359 1 93.12 257 PRO B C 1
ATOM 4781 O O . PRO B 1 257 ? -3.211 -27.844 -12.406 1 93.12 257 PRO B O 1
ATOM 4784 N N . VAL B 1 258 ? -5.195 -26.828 -12.438 1 94.31 258 VAL B N 1
ATOM 4785 C CA . VAL B 1 258 ? -4.664 -25.516 -12.797 1 94.31 258 VAL B CA 1
ATOM 4786 C C . VAL B 1 258 ? -3.707 -25.031 -11.711 1 94.31 258 VAL B C 1
ATOM 4788 O O . VAL B 1 258 ? -2.752 -24.297 -11.992 1 94.31 258 VAL B O 1
ATOM 4791 N N . SER B 1 259 ? -3.934 -25.469 -10.469 1 95.75 259 SER B N 1
ATOM 4792 C CA . SER B 1 259 ? -3.119 -25.031 -9.336 1 95.75 259 SER B CA 1
ATOM 4793 C C . SER B 1 259 ? -1.65 -25.375 -9.547 1 95.75 259 SER B C 1
ATOM 4795 O O . SER B 1 259 ? -0.764 -24.688 -9.039 1 95.75 259 SER B O 1
ATOM 4797 N N . ILE B 1 260 ? -1.371 -26.391 -10.281 1 96.75 260 ILE B N 1
ATOM 4798 C CA . ILE B 1 260 ? -0.008 -26.859 -10.508 1 96.75 260 ILE B CA 1
ATOM 4799 C C . ILE B 1 260 ? 0.754 -25.844 -11.352 1 96.75 260 ILE B C 1
ATOM 4801 O O . ILE B 1 260 ? 1.969 -25.688 -11.195 1 96.75 260 ILE B O 1
ATOM 4805 N N . ASP B 1 261 ? 0.035 -25.094 -12.211 1 97.25 261 ASP B N 1
ATOM 4806 C CA . ASP B 1 261 ? 0.651 -24.125 -13.117 1 97.25 261 ASP B CA 1
ATOM 4807 C C . ASP B 1 261 ? 1.316 -22.984 -12.336 1 97.25 261 ASP B C 1
ATOM 4809 O O . ASP B 1 261 ? 2.166 -22.281 -12.875 1 97.25 261 ASP B O 1
ATOM 4813 N N . TYR B 1 262 ? 0.975 -22.828 -11.102 1 97.88 262 TYR B N 1
ATOM 4814 C CA . TYR B 1 262 ? 1.433 -21.656 -10.344 1 97.88 262 TYR B CA 1
ATOM 4815 C C . TYR B 1 262 ? 2.584 -22.031 -9.422 1 97.88 262 TYR B C 1
ATOM 4817 O O . TYR B 1 262 ? 3.033 -21.203 -8.617 1 97.88 262 TYR B O 1
ATOM 4825 N N . ILE B 1 263 ? 3.021 -23.281 -9.5 1 98.19 263 ILE B N 1
ATOM 4826 C CA . ILE B 1 263 ? 4.191 -23.719 -8.75 1 98.19 263 ILE B CA 1
ATOM 4827 C C . ILE B 1 263 ? 5.465 -23.281 -9.477 1 98.19 263 ILE B C 1
ATOM 4829 O O . ILE B 1 263 ? 5.668 -23.609 -10.641 1 98.19 263 ILE B O 1
ATOM 4833 N N . PRO B 1 264 ? 6.355 -22.578 -8.844 1 98.44 264 PRO B N 1
ATOM 4834 C CA . PRO B 1 264 ? 7.492 -21.938 -9.5 1 98.44 264 PRO B CA 1
ATOM 4835 C C . PRO B 1 264 ? 8.477 -22.938 -10.094 1 98.44 264 PRO B C 1
ATOM 4837 O O . PRO B 1 264 ? 9.156 -22.641 -11.086 1 98.44 264 PRO B O 1
ATOM 4840 N N . TRP B 1 265 ? 8.523 -24.172 -9.648 1 98.69 265 TRP B N 1
ATOM 4841 C CA . TRP B 1 265 ? 9.578 -25.109 -10.047 1 98.69 265 TRP B CA 1
ATOM 4842 C C . TRP B 1 265 ? 9.078 -26.094 -11.094 1 98.69 265 TRP B C 1
ATOM 4844 O O . TRP B 1 265 ? 8.305 -27 -10.781 1 98.69 265 TRP B O 1
ATOM 4854 N N . PRO B 1 266 ? 9.633 -26.047 -12.328 1 98.19 266 PRO B N 1
ATOM 4855 C CA . PRO B 1 266 ? 9.148 -26.891 -13.422 1 98.19 266 PRO B CA 1
ATOM 4856 C C . PRO B 1 266 ? 9.297 -28.375 -13.133 1 98.19 266 PRO B C 1
ATOM 4858 O O . PRO B 1 266 ? 8.398 -29.172 -13.438 1 98.19 266 PRO B O 1
ATOM 4861 N N . ASP B 1 267 ? 10.406 -28.781 -12.477 1 98.06 267 ASP B N 1
ATOM 4862 C CA . ASP B 1 267 ? 10.617 -30.188 -12.18 1 98.06 267 ASP B CA 1
ATOM 4863 C C . ASP B 1 267 ? 9.562 -30.703 -11.195 1 98.06 267 ASP B C 1
ATOM 4865 O O . ASP B 1 267 ? 9.102 -31.844 -11.32 1 98.06 267 ASP B O 1
ATOM 4869 N N . LEU B 1 268 ? 9.258 -29.922 -10.242 1 98.12 268 LEU B N 1
ATOM 4870 C CA . LEU B 1 268 ? 8.227 -30.312 -9.289 1 98.12 268 LEU B CA 1
ATOM 4871 C C . LEU B 1 268 ? 6.863 -30.406 -9.969 1 98.12 268 LEU B C 1
ATOM 4873 O O . LEU B 1 268 ? 6.102 -31.344 -9.711 1 98.12 268 LEU B O 1
ATOM 4877 N N . ARG B 1 269 ? 6.57 -29.469 -10.867 1 97.94 269 ARG B N 1
ATOM 4878 C CA . ARG B 1 269 ? 5.328 -29.531 -11.625 1 97.94 269 ARG B CA 1
ATOM 4879 C C . ARG B 1 269 ? 5.25 -30.797 -12.469 1 97.94 269 ARG B C 1
ATOM 4881 O O . ARG B 1 269 ? 4.23 -31.484 -12.461 1 97.94 269 ARG B O 1
ATOM 4888 N N . ASP B 1 270 ? 6.289 -31.141 -13.125 1 97.88 270 ASP B N 1
ATOM 4889 C CA . ASP B 1 270 ? 6.336 -32.344 -13.953 1 97.88 270 ASP B CA 1
ATOM 4890 C C . ASP B 1 270 ? 6.094 -33.594 -13.117 1 97.88 270 ASP B C 1
ATOM 4892 O O . ASP B 1 270 ? 5.332 -34.469 -13.516 1 97.88 270 ASP B O 1
ATOM 4896 N N . PHE B 1 271 ? 6.762 -33.594 -11.992 1 97.75 271 PHE B N 1
ATOM 4897 C CA . PHE B 1 271 ? 6.617 -34.75 -11.094 1 97.75 271 PHE B CA 1
ATOM 4898 C C . PHE B 1 271 ? 5.164 -34.906 -10.664 1 97.75 271 PHE B C 1
ATOM 4900 O O . PHE B 1 271 ? 4.621 -36 -10.695 1 97.75 271 PHE B O 1
ATOM 4907 N N . LEU B 1 272 ? 4.508 -33.812 -10.234 1 97 272 LEU B N 1
ATOM 4908 C CA . LEU B 1 272 ? 3.127 -33.875 -9.773 1 97 272 LEU B CA 1
ATOM 4909 C C . LEU B 1 272 ? 2.189 -34.281 -10.898 1 97 272 LEU B C 1
ATOM 4911 O O . LEU B 1 272 ? 1.225 -35.031 -10.68 1 97 272 LEU B O 1
ATOM 4915 N N . CYS B 1 273 ? 2.445 -33.844 -12.117 1 95.69 273 CYS B N 1
ATOM 4916 C CA . CYS B 1 273 ? 1.619 -34.188 -13.266 1 95.69 273 CYS B CA 1
ATOM 4917 C C . CYS B 1 273 ? 1.651 -35.688 -13.539 1 95.69 273 CYS B C 1
ATOM 4919 O O . CYS B 1 273 ? 0.644 -36.281 -13.945 1 95.69 273 CYS B O 1
ATOM 4921 N N . THR B 1 274 ? 2.777 -36.312 -13.25 1 95.56 274 THR B N 1
ATOM 4922 C CA . THR B 1 274 ? 2.959 -37.719 -13.617 1 95.56 274 THR B CA 1
ATOM 4923 C C . THR B 1 274 ? 2.727 -38.625 -12.414 1 95.56 274 THR B C 1
ATOM 4925 O O . THR B 1 274 ? 2.809 -39.844 -12.531 1 95.56 274 THR B O 1
ATOM 4928 N N . ASN B 1 275 ? 2.479 -38.031 -11.258 1 93.5 275 ASN B N 1
ATOM 4929 C CA . ASN B 1 275 ? 2.229 -38.812 -10.047 1 93.5 275 ASN B CA 1
ATOM 4930 C C . ASN B 1 275 ? 0.927 -38.406 -9.367 1 93.5 275 ASN B C 1
ATOM 4932 O O . ASN B 1 275 ? 0.949 -37.688 -8.359 1 93.5 275 ASN B O 1
ATOM 4936 N N . PRO B 1 276 ? -0.154 -38.906 -9.789 1 85.88 276 PRO B N 1
ATOM 4937 C CA . PRO B 1 276 ? -1.479 -38.469 -9.352 1 85.88 276 PRO B CA 1
ATOM 4938 C C . PRO B 1 276 ? -1.714 -38.656 -7.859 1 85.88 276 PRO B C 1
ATOM 4940 O O . PRO B 1 276 ? -2.404 -37.875 -7.223 1 85.88 276 PRO B O 1
ATOM 4943 N N . ARG B 1 277 ? -1.197 -39.688 -7.289 1 84.06 277 ARG B N 1
ATOM 4944 C CA . ARG B 1 277 ? -1.4 -39.969 -5.875 1 84.06 277 ARG B CA 1
ATOM 4945 C C . ARG B 1 277 ? -0.752 -38.906 -5 1 84.06 277 ARG B C 1
ATOM 4947 O O . ARG B 1 277 ? -1.324 -38.5 -3.986 1 84.06 277 ARG B O 1
ATOM 4954 N N . ILE B 1 278 ? 0.442 -38.531 -5.391 1 83.19 278 ILE B N 1
ATOM 4955 C CA . ILE B 1 278 ? 1.146 -37.5 -4.641 1 83.19 278 ILE B CA 1
ATOM 4956 C C . ILE B 1 278 ? 0.502 -36.156 -4.906 1 83.19 278 ILE B C 1
ATOM 4958 O O . ILE B 1 278 ? 0.379 -35.344 -3.996 1 83.19 278 ILE B O 1
ATOM 4962 N N . LYS B 1 279 ? 0.077 -36 -6.078 1 83.38 279 LYS B N 1
ATOM 4963 C CA . LYS B 1 279 ? -0.583 -34.75 -6.508 1 83.38 279 LYS B CA 1
ATOM 4964 C C . LYS B 1 279 ? -1.804 -34.469 -5.641 1 83.38 279 LYS B C 1
ATOM 4966 O O . LYS B 1 279 ? -2.051 -33.312 -5.289 1 83.38 279 LYS B O 1
ATOM 4971 N N . SER B 1 280 ? -2.475 -35.469 -5.215 1 82.62 280 SER B N 1
ATOM 4972 C CA . SER B 1 280 ? -3.713 -35.312 -4.461 1 82.62 280 SER B CA 1
ATOM 4973 C C . SER B 1 280 ? -3.443 -34.781 -3.061 1 82.62 280 SER B C 1
ATOM 4975 O O . SER B 1 280 ? -4.332 -34.219 -2.428 1 82.62 280 SER B O 1
ATOM 4977 N N . ARG B 1 281 ? -2.188 -34.875 -2.613 1 84.75 281 ARG B N 1
ATOM 4978 C CA . ARG B 1 281 ? -1.817 -34.406 -1.277 1 84.75 281 ARG B CA 1
ATOM 4979 C C . ARG B 1 281 ? -1.363 -32.938 -1.305 1 84.75 281 ARG B C 1
ATOM 4981 O O . ARG B 1 281 ? -1.149 -32.344 -0.254 1 84.75 281 ARG B O 1
ATOM 4988 N N . HIS B 1 282 ? -1.197 -32.5 -2.506 1 87 282 HIS B N 1
ATOM 4989 C CA . HIS B 1 282 ? -0.754 -31.125 -2.676 1 87 282 HIS B CA 1
ATOM 4990 C C . HIS B 1 282 ? -1.94 -30.172 -2.846 1 87 282 HIS B C 1
ATOM 4992 O O . HIS B 1 282 ? -2.797 -30.391 -3.705 1 87 282 HIS B O 1
ATOM 4998 N N . SER B 1 283 ? -1.999 -29.219 -1.952 1 92.62 283 SER B N 1
ATOM 4999 C CA . SER B 1 283 ? -3.037 -28.203 -2.023 1 92.62 283 SER B CA 1
ATOM 5000 C C . SER B 1 283 ? -2.434 -26.812 -2.248 1 92.62 283 SER B C 1
ATOM 5002 O O . SER B 1 283 ? -1.241 -26.609 -2.02 1 92.62 283 SER B O 1
ATOM 5004 N N . VAL B 1 284 ? -3.223 -25.922 -2.699 1 96.25 284 VAL B N 1
ATOM 5005 C CA . VAL B 1 284 ? -2.812 -24.531 -2.887 1 96.25 284 VAL B CA 1
ATOM 5006 C C . VAL B 1 284 ? -2.385 -23.938 -1.549 1 96.25 284 VAL B C 1
ATOM 5008 O O . VAL B 1 284 ? -1.384 -23.219 -1.475 1 96.25 284 VAL B O 1
ATOM 5011 N N . LYS B 1 285 ? -3.076 -24.281 -0.501 1 96.81 285 LYS B N 1
ATOM 5012 C CA . LYS B 1 285 ? -2.814 -23.75 0.832 1 96.81 285 LYS B CA 1
ATOM 5013 C C . LYS B 1 285 ? -1.391 -24.062 1.28 1 96.81 285 LYS B C 1
ATOM 5015 O O . LYS B 1 285 ? -0.675 -23.188 1.759 1 96.81 285 LYS B O 1
ATOM 5020 N N . ILE B 1 286 ? -0.975 -25.344 1.134 1 96.75 286 ILE B N 1
ATOM 5021 C CA . ILE B 1 286 ? 0.34 -25.719 1.638 1 96.75 286 ILE B CA 1
ATOM 5022 C C . ILE B 1 286 ? 1.425 -24.969 0.872 1 96.75 286 ILE B C 1
ATOM 5024 O O . ILE B 1 286 ? 2.451 -24.594 1.443 1 96.75 286 ILE B O 1
ATOM 5028 N N . TYR B 1 287 ? 1.224 -24.688 -0.394 1 97.38 287 TYR B N 1
ATOM 5029 C CA . TYR B 1 287 ? 2.205 -23.969 -1.187 1 97.38 287 TYR B CA 1
ATOM 5030 C C . TYR B 1 287 ? 2.217 -22.484 -0.813 1 97.38 287 TYR B C 1
ATOM 5032 O O . TYR B 1 287 ? 3.277 -21.906 -0.551 1 97.38 287 TYR B O 1
ATOM 5040 N N . LEU B 1 288 ? 1.062 -21.859 -0.769 1 97.25 288 LEU B N 1
ATOM 5041 C CA . LEU B 1 288 ? 0.994 -20.438 -0.497 1 97.25 288 LEU B CA 1
ATOM 5042 C C . LEU B 1 288 ? 1.525 -20.109 0.898 1 97.25 288 LEU B C 1
ATOM 5044 O O . LEU B 1 288 ? 2.125 -19.062 1.115 1 97.25 288 LEU B O 1
ATOM 5048 N N . GLU B 1 289 ? 1.356 -21.047 1.8 1 96.31 289 GLU B N 1
ATOM 5049 C CA . GLU B 1 289 ? 1.788 -20.812 3.174 1 96.31 289 GLU B CA 1
ATOM 5050 C C . GLU B 1 289 ? 3.236 -21.234 3.381 1 96.31 289 GLU B C 1
ATOM 5052 O O . GLU B 1 289 ? 3.822 -20.984 4.438 1 96.31 289 GLU B O 1
ATOM 5057 N N . SER B 1 290 ? 3.838 -21.859 2.375 1 97.88 290 SER B N 1
ATOM 5058 C CA . SER B 1 290 ? 5.223 -22.297 2.479 1 97.88 290 SER B CA 1
ATOM 5059 C C . SER B 1 290 ? 6.141 -21.484 1.578 1 97.88 290 SER B C 1
ATOM 5061 O O . SER B 1 290 ? 7.348 -21.422 1.807 1 97.88 290 SER B O 1
ATOM 5063 N N . LEU B 1 291 ? 5.598 -20.859 0.549 1 98 291 LEU B N 1
ATOM 5064 C CA . LEU B 1 291 ? 6.383 -20.094 -0.412 1 98 291 LEU B CA 1
ATOM 5065 C C . LEU B 1 291 ? 7.039 -18.891 0.258 1 98 291 LEU B C 1
ATOM 5067 O O . LEU B 1 291 ? 6.422 -18.219 1.084 1 98 291 LEU B O 1
ATOM 5071 N N . GLN B 1 292 ? 8.289 -18.688 -0.099 1 97.69 292 GLN B N 1
ATOM 5072 C CA . GLN B 1 292 ? 9.031 -17.562 0.431 1 97.69 292 GLN B CA 1
ATOM 5073 C C . GLN B 1 292 ? 9.875 -16.891 -0.655 1 97.69 292 GLN B C 1
ATOM 5075 O O . GLN B 1 292 ? 10.656 -17.562 -1.331 1 97.69 292 GLN B O 1
ATOM 5080 N N . LEU B 1 293 ? 9.656 -15.695 -0.858 1 97.94 293 LEU B N 1
ATOM 5081 C CA . LEU B 1 293 ? 10.555 -14.883 -1.673 1 97.94 293 LEU B CA 1
ATOM 5082 C C . LEU B 1 293 ? 11.664 -14.273 -0.82 1 97.94 293 LEU B C 1
ATOM 5084 O O . LEU B 1 293 ? 11.398 -13.438 0.048 1 97.94 293 LEU B O 1
ATOM 5088 N N . LYS B 1 294 ? 12.852 -14.703 -1.045 1 96.38 294 LYS B N 1
ATOM 5089 C CA . LYS B 1 294 ? 14 -14.125 -0.353 1 96.38 294 LYS B CA 1
ATOM 5090 C C . LYS B 1 294 ? 14.32 -12.734 -0.894 1 96.38 294 LYS B C 1
ATOM 5092 O O . LYS B 1 294 ? 14.883 -12.602 -1.982 1 96.38 294 LYS B O 1
ATOM 5097 N N . TRP B 1 295 ? 13.977 -11.789 -0.14 1 94.81 295 TRP B N 1
ATOM 5098 C CA . TRP B 1 295 ? 14.227 -10.406 -0.533 1 94.81 295 TRP B CA 1
ATOM 5099 C C . TRP B 1 295 ? 15.602 -9.945 -0.065 1 94.81 295 TRP B C 1
ATOM 5101 O O . TRP B 1 295 ? 15.953 -10.117 1.104 1 94.81 295 TRP B O 1
ATOM 5111 N N . PRO B 1 296 ? 16.438 -9.414 -0.96 1 92.19 296 PRO B N 1
ATOM 5112 C CA . PRO B 1 296 ? 17.781 -9.008 -0.562 1 92.19 296 PRO B CA 1
ATOM 5113 C C . PRO B 1 296 ? 17.781 -7.953 0.542 1 92.19 296 PRO B C 1
ATOM 5115 O O . PRO B 1 296 ? 17.031 -6.977 0.465 1 92.19 296 PRO B O 1
ATOM 5118 N N . PRO B 1 297 ? 18.578 -8.211 1.561 1 87.31 297 PRO B N 1
ATOM 5119 C CA . PRO B 1 297 ? 18.641 -7.223 2.639 1 87.31 297 PRO B CA 1
ATOM 5120 C C . PRO B 1 297 ? 19.062 -5.844 2.145 1 87.31 297 PRO B C 1
ATOM 5122 O O . PRO B 1 297 ? 19.906 -5.73 1.255 1 87.31 297 PRO B O 1
ATOM 5125 N N . GLY B 1 298 ? 18.484 -4.824 2.646 1 83.81 298 GLY B N 1
ATOM 5126 C CA . GLY B 1 298 ? 18.844 -3.457 2.311 1 83.81 298 GLY B CA 1
ATOM 5127 C C . GLY B 1 298 ? 18.141 -2.936 1.075 1 83.81 298 GLY B C 1
ATOM 5128 O O . GLY B 1 298 ? 18.219 -1.743 0.768 1 83.81 298 GLY B O 1
ATOM 5129 N N . CYS B 1 299 ? 17.516 -3.836 0.326 1 88.88 299 CYS B N 1
ATOM 5130 C CA . CYS B 1 299 ? 16.766 -3.42 -0.852 1 88.88 299 CYS B CA 1
ATOM 5131 C C . CYS B 1 299 ? 15.344 -3.029 -0.477 1 88.88 299 CYS B C 1
ATOM 5133 O O . CYS B 1 299 ? 14.617 -3.816 0.134 1 88.88 299 CYS B O 1
ATOM 5135 N N . PRO B 1 300 ? 14.984 -1.847 -0.842 1 91.69 300 PRO B N 1
ATOM 5136 C CA . PRO B 1 300 ? 13.602 -1.466 -0.526 1 91.69 300 PRO B CA 1
ATOM 5137 C C . PRO B 1 300 ? 12.578 -2.172 -1.411 1 91.69 300 PRO B C 1
ATOM 5139 O O . PRO B 1 300 ? 12.82 -2.363 -2.607 1 91.69 300 PRO B O 1
ATOM 5142 N N . LEU B 1 301 ? 11.484 -2.551 -0.81 1 95.69 301 LEU B N 1
ATOM 5143 C CA . LEU B 1 301 ? 10.406 -3.176 -1.566 1 95.69 301 LEU B CA 1
ATOM 5144 C C . LEU B 1 301 ? 9.617 -2.131 -2.35 1 95.69 301 LEU B C 1
ATOM 5146 O O . LEU B 1 301 ? 9.094 -2.424 -3.428 1 95.69 301 LEU B O 1
ATOM 5150 N N . MET B 1 302 ? 9.539 -0.973 -1.777 1 96.31 302 MET B N 1
ATOM 5151 C CA . MET B 1 302 ? 8.75 0.119 -2.344 1 96.31 302 MET B CA 1
ATOM 5152 C C . MET B 1 302 ? 9.578 1.4 -2.422 1 96.31 302 MET B C 1
ATOM 5154 O O . MET B 1 302 ? 10.586 1.536 -1.732 1 96.31 302 MET B O 1
ATOM 5158 N N . ALA B 1 303 ? 9.133 2.271 -3.295 1 94.62 303 ALA B N 1
ATOM 5159 C CA . ALA B 1 303 ? 9.766 3.574 -3.465 1 94.62 303 ALA B CA 1
ATOM 5160 C C . ALA B 1 303 ? 8.742 4.645 -3.826 1 94.62 303 ALA B C 1
ATOM 5162 O O . ALA B 1 303 ? 7.656 4.332 -4.316 1 94.62 303 ALA B O 1
ATOM 5163 N N . VAL B 1 304 ? 9.109 5.848 -3.469 1 92.31 304 VAL B N 1
ATOM 5164 C CA . VAL B 1 304 ? 8.266 6.969 -3.865 1 92.31 304 VAL B CA 1
ATOM 5165 C C . VAL B 1 304 ? 8.656 7.441 -5.262 1 92.31 304 VAL B C 1
ATOM 5167 O O . VAL B 1 304 ? 9.781 7.898 -5.48 1 92.31 304 VAL B O 1
ATOM 5170 N N . GLU B 1 305 ? 7.746 7.258 -6.211 1 87.38 305 GLU B N 1
ATOM 5171 C CA . GLU B 1 305 ? 7.992 7.668 -7.59 1 87.38 305 GLU B CA 1
ATOM 5172 C C . GLU B 1 305 ? 6.766 8.352 -8.188 1 87.38 305 GLU B C 1
ATOM 5174 O O . GLU B 1 305 ? 5.664 7.797 -8.164 1 87.38 305 GLU B O 1
ATOM 5179 N N . GLY B 1 306 ? 6.996 9.562 -8.727 1 83.88 306 GLY B N 1
ATOM 5180 C CA . GLY B 1 306 ? 5.914 10.234 -9.422 1 83.88 306 GLY B CA 1
ATOM 5181 C C . GLY B 1 306 ? 4.766 10.625 -8.508 1 83.88 306 GLY B C 1
ATOM 5182 O O . GLY B 1 306 ? 3.6 10.531 -8.898 1 83.88 306 GLY B O 1
ATOM 5183 N N . GLY B 1 307 ? 4.988 10.789 -7.344 1 86.94 307 GLY B N 1
ATOM 5184 C CA . GLY B 1 307 ? 3.973 11.312 -6.441 1 86.94 307 GLY B CA 1
ATOM 5185 C C . GLY B 1 307 ? 3.193 10.219 -5.73 1 86.94 307 GLY B C 1
ATOM 5186 O O . GLY B 1 307 ? 2.176 10.492 -5.09 1 86.94 307 GLY B O 1
ATOM 5187 N N . GLN B 1 308 ? 3.533 8.992 -5.973 1 91.69 308 GLN B N 1
ATOM 5188 C CA . GLN B 1 308 ? 2.891 7.902 -5.246 1 91.69 308 GLN B CA 1
ATOM 5189 C C . GLN B 1 308 ? 3.883 6.785 -4.938 1 91.69 308 GLN B C 1
ATOM 5191 O O . GLN B 1 308 ? 4.996 6.77 -5.469 1 91.69 308 GLN B O 1
ATOM 5196 N N . VAL B 1 309 ? 3.447 5.938 -4.023 1 97.06 309 VAL B N 1
ATOM 5197 C CA . VAL B 1 309 ? 4.281 4.789 -3.68 1 97.06 309 VAL B CA 1
ATOM 5198 C C . VAL B 1 309 ? 4.109 3.693 -4.73 1 97.06 309 VAL B C 1
ATOM 5200 O O . VAL B 1 309 ? 2.986 3.369 -5.117 1 97.06 309 VAL B O 1
ATOM 5203 N N . CYS B 1 310 ? 5.215 3.197 -5.215 1 95.69 310 CYS B N 1
ATOM 5204 C CA . CYS B 1 310 ? 5.234 2.098 -6.176 1 95.69 310 CYS B CA 1
ATOM 5205 C C . CYS B 1 310 ? 6.188 0.999 -5.727 1 95.69 310 CYS B C 1
ATOM 5207 O O . CYS B 1 310 ? 6.988 1.201 -4.812 1 95.69 310 CYS B O 1
ATOM 5209 N N . VAL B 1 311 ? 5.977 -0.172 -6.305 1 96.25 311 VAL B N 1
ATOM 5210 C CA . VAL B 1 311 ? 6.973 -1.208 -6.062 1 96.25 311 VAL B CA 1
ATOM 5211 C C . VAL B 1 311 ? 8.328 -0.752 -6.594 1 96.25 311 VAL B C 1
ATOM 5213 O O . VAL B 1 311 ? 8.406 -0.037 -7.598 1 96.25 311 VAL B O 1
ATOM 5216 N N . SER B 1 312 ? 9.375 -1.136 -5.949 1 95.31 312 SER B N 1
ATOM 5217 C CA . SER B 1 312 ? 10.727 -0.72 -6.324 1 95.31 312 SER B CA 1
ATOM 5218 C C . SER B 1 312 ? 11.07 -1.181 -7.734 1 95.31 312 SER B C 1
ATOM 5220 O O . SER B 1 312 ? 10.523 -2.168 -8.227 1 95.31 312 SER B O 1
ATOM 5222 N N . PRO B 1 313 ? 11.953 -0.493 -8.43 1 91.75 313 PRO B N 1
ATOM 5223 C CA . PRO B 1 313 ? 12.352 -0.864 -9.789 1 91.75 313 PRO B CA 1
ATOM 5224 C C . PRO B 1 313 ? 13.023 -2.234 -9.852 1 91.75 313 PRO B C 1
ATOM 5226 O O . PRO B 1 313 ? 13.031 -2.873 -10.906 1 91.75 313 PRO B O 1
ATOM 5229 N N . GLU B 1 314 ? 13.539 -2.709 -8.727 1 95.44 314 GLU B N 1
ATOM 5230 C CA . GLU B 1 314 ? 14.242 -3.99 -8.68 1 95.44 314 GLU B CA 1
ATOM 5231 C C . GLU B 1 314 ? 13.266 -5.141 -8.453 1 95.44 314 GLU B C 1
ATOM 5233 O O . GLU B 1 314 ? 13.633 -6.309 -8.578 1 95.44 314 GLU B O 1
ATOM 5238 N N . PHE B 1 315 ? 12.07 -4.84 -8.133 1 97.81 315 PHE B N 1
ATOM 5239 C CA . PHE B 1 315 ? 11.102 -5.828 -7.684 1 97.81 315 PHE B CA 1
ATOM 5240 C C . PHE B 1 315 ? 10.906 -6.918 -8.727 1 97.81 315 PHE B C 1
ATOM 5242 O O . PHE B 1 315 ? 11 -8.109 -8.422 1 97.81 315 PHE B O 1
ATOM 5249 N N . GLU B 1 316 ? 10.656 -6.5 -10.008 1 97.81 316 GLU B N 1
ATOM 5250 C CA . GLU B 1 316 ? 10.359 -7.465 -11.07 1 97.81 316 GLU B CA 1
ATOM 5251 C C . GLU B 1 316 ? 11.523 -8.422 -11.281 1 97.81 316 GLU B C 1
ATOM 5253 O O . GLU B 1 316 ? 11.328 -9.641 -11.375 1 97.81 316 GLU B O 1
ATOM 5258 N N . ALA B 1 317 ? 12.688 -7.84 -11.336 1 97.5 317 ALA B N 1
ATOM 5259 C CA . ALA B 1 317 ? 13.867 -8.672 -11.555 1 97.5 317 ALA B CA 1
ATOM 5260 C C . ALA B 1 317 ? 14.047 -9.664 -10.414 1 97.5 317 ALA B C 1
ATOM 5262 O O . ALA B 1 317 ? 14.359 -10.836 -10.648 1 97.5 317 ALA B O 1
ATOM 5263 N N . ILE B 1 318 ? 13.836 -9.234 -9.234 1 97.81 318 ILE B N 1
ATOM 5264 C CA . ILE B 1 318 ? 14.023 -10.07 -8.055 1 97.81 318 ILE B CA 1
ATOM 5265 C C . ILE B 1 318 ? 12.938 -11.141 -8.008 1 97.81 318 ILE B C 1
ATOM 5267 O O . ILE B 1 318 ? 13.227 -12.32 -7.785 1 97.81 318 ILE B O 1
ATOM 5271 N N . ALA B 1 319 ? 11.688 -10.766 -8.242 1 98.06 319 ALA B N 1
ATOM 5272 C CA . ALA B 1 319 ? 10.555 -11.688 -8.195 1 98.06 319 ALA B CA 1
ATOM 5273 C C . ALA B 1 319 ? 10.633 -12.703 -9.328 1 98.06 319 ALA B C 1
ATOM 5275 O O . ALA B 1 319 ? 10.133 -13.828 -9.195 1 98.06 319 ALA B O 1
ATOM 5276 N N . CYS B 1 320 ? 11.312 -12.344 -10.445 1 98.06 320 CYS B N 1
ATOM 5277 C CA . CYS B 1 320 ? 11.367 -13.211 -11.617 1 98.06 320 CYS B CA 1
ATOM 5278 C C . CYS B 1 320 ? 12.594 -14.109 -11.57 1 98.06 320 CYS B C 1
ATOM 5280 O O . CYS B 1 320 ? 12.766 -14.977 -12.43 1 98.06 320 CYS B O 1
ATOM 5282 N N . ASP B 1 321 ? 13.406 -13.961 -10.609 1 98.06 321 ASP B N 1
ATOM 5283 C CA . ASP B 1 321 ? 14.562 -14.836 -10.438 1 98.06 321 ASP B CA 1
ATOM 5284 C C . ASP B 1 321 ? 14.227 -16.016 -9.531 1 98.06 321 ASP B C 1
ATOM 5286 O O . ASP B 1 321 ? 14.07 -15.852 -8.32 1 98.06 321 ASP B O 1
ATOM 5290 N N . LEU B 1 322 ? 14.219 -17.203 -10.102 1 98.31 322 LEU B N 1
ATOM 5291 C CA . LEU B 1 322 ? 13.812 -18.406 -9.383 1 98.31 322 LEU B CA 1
ATOM 5292 C C . LEU B 1 322 ? 14.758 -18.688 -8.219 1 98.31 322 LEU B C 1
ATOM 5294 O O . LEU B 1 322 ? 14.367 -19.328 -7.242 1 98.31 322 LEU B O 1
ATOM 5298 N N . ASN B 1 323 ? 16 -18.141 -8.297 1 97.81 323 ASN B N 1
ATOM 5299 C CA . ASN B 1 323 ? 16.984 -18.328 -7.23 1 97.81 323 ASN B CA 1
ATOM 5300 C C . ASN B 1 323 ? 16.516 -17.672 -5.93 1 97.81 323 ASN B C 1
ATOM 5302 O O . ASN B 1 323 ? 17.031 -17.984 -4.855 1 97.81 323 ASN B O 1
ATOM 5306 N N . ASN B 1 324 ? 15.547 -16.797 -6.047 1 98.06 324 ASN B N 1
ATOM 5307 C CA . ASN B 1 324 ? 15.086 -16.062 -4.871 1 98.06 324 ASN B CA 1
ATOM 5308 C C . ASN B 1 324 ? 13.867 -16.734 -4.238 1 98.06 324 ASN B C 1
ATOM 5310 O O . ASN B 1 324 ? 13.328 -16.234 -3.248 1 98.06 324 ASN B O 1
ATOM 5314 N N . TRP B 1 325 ? 13.398 -17.875 -4.766 1 98.31 325 TRP B N 1
ATOM 5315 C CA . TRP B 1 325 ? 12.211 -18.547 -4.25 1 98.31 325 TRP B CA 1
ATOM 5316 C C . TRP B 1 325 ? 12.586 -19.828 -3.518 1 98.31 325 TRP B C 1
ATOM 5318 O O . TRP B 1 325 ? 13.477 -20.562 -3.955 1 98.31 325 TRP B O 1
ATOM 5328 N N . GLU B 1 326 ? 11.906 -20.047 -2.434 1 97.81 326 GLU B N 1
ATOM 5329 C CA . GLU B 1 326 ? 12.078 -21.281 -1.682 1 97.81 326 GLU B CA 1
ATOM 5330 C C . GLU B 1 326 ? 10.781 -21.719 -1.014 1 97.81 326 GLU B C 1
ATOM 5332 O O . GLU B 1 326 ? 9.797 -20.969 -1.02 1 97.81 326 GLU B O 1
ATOM 5337 N N . LEU B 1 327 ? 10.734 -22.938 -0.557 1 97.75 327 LEU B N 1
ATOM 5338 C CA . LEU B 1 327 ? 9.609 -23.453 0.215 1 97.75 327 LEU B CA 1
ATOM 5339 C C . LEU B 1 327 ? 10 -23.656 1.677 1 97.75 327 LEU B C 1
ATOM 5341 O O . LEU B 1 327 ? 11.07 -24.188 1.973 1 97.75 327 LEU B O 1
ATOM 5345 N N . GLY B 1 328 ? 9.109 -23.156 2.58 1 95.56 328 GLY B N 1
ATOM 5346 C CA . GLY B 1 328 ? 9.344 -23.266 4.012 1 95.56 328 GLY B CA 1
ATOM 5347 C C . GLY B 1 328 ? 8.828 -24.562 4.605 1 95.56 328 GLY B C 1
ATOM 5348 O O . GLY B 1 328 ? 8.492 -25.484 3.873 1 95.56 328 GLY B O 1
ATOM 5349 N N . PRO B 1 329 ? 8.688 -24.656 5.914 1 92.81 329 PRO B N 1
ATOM 5350 C CA . PRO B 1 329 ? 8.531 -25.906 6.676 1 92.81 329 PRO B CA 1
ATOM 5351 C C . PRO B 1 329 ? 7.184 -26.578 6.414 1 92.81 329 PRO B C 1
ATOM 5353 O O . PRO B 1 329 ? 7.121 -27.797 6.289 1 92.81 329 PRO B O 1
ATOM 5356 N N . PRO B 1 330 ? 6.055 -25.938 6.309 1 93.81 330 PRO B N 1
ATOM 5357 C CA . PRO B 1 330 ? 4.84 -26.719 6.078 1 93.81 330 PRO B CA 1
ATOM 5358 C C . PRO B 1 330 ? 4.98 -27.688 4.906 1 93.81 330 PRO B C 1
ATOM 5360 O O . PRO B 1 330 ? 4.617 -28.859 5.027 1 93.81 330 PRO B O 1
ATOM 5363 N N . TRP B 1 331 ? 5.531 -27.266 3.875 1 96.75 331 TRP B N 1
ATOM 5364 C CA . TRP B 1 331 ? 5.723 -28.109 2.703 1 96.75 331 TRP B CA 1
ATOM 5365 C C . TRP B 1 331 ? 6.898 -29.062 2.9 1 96.75 331 TRP B C 1
ATOM 5367 O O . TRP B 1 331 ? 6.809 -30.25 2.576 1 96.75 331 TRP B O 1
ATOM 5377 N N . LEU B 1 332 ? 8 -28.562 3.484 1 95.62 332 LEU B N 1
ATOM 5378 C CA . LEU B 1 332 ? 9.203 -29.359 3.691 1 95.62 332 LEU B CA 1
ATOM 5379 C C . LEU B 1 332 ? 8.914 -30.531 4.617 1 95.62 332 LEU B C 1
ATOM 5381 O O . LEU B 1 332 ? 9.445 -31.625 4.418 1 95.62 332 LEU B O 1
ATOM 5385 N N . GLU B 1 333 ? 8.102 -30.266 5.574 1 95.88 333 GLU B N 1
ATOM 5386 C CA . GLU B 1 333 ? 7.75 -31.312 6.531 1 95.88 333 GLU B CA 1
ATOM 5387 C C . GLU B 1 333 ? 6.805 -32.344 5.91 1 95.88 333 GLU B C 1
ATOM 5389 O O . GLU B 1 333 ? 6.902 -33.531 6.195 1 95.88 333 GLU B O 1
ATOM 5394 N N . ALA B 1 334 ? 5.961 -31.922 5.039 1 95.06 334 ALA B N 1
ATOM 5395 C CA . ALA B 1 334 ? 4.957 -32.781 4.426 1 95.06 334 ALA B CA 1
ATOM 5396 C C . ALA B 1 334 ? 5.566 -33.625 3.297 1 95.06 334 ALA B C 1
ATOM 5398 O O . ALA B 1 334 ? 5.16 -34.75 3.062 1 95.06 334 ALA B O 1
ATOM 5399 N N . PHE B 1 335 ? 6.578 -33 2.631 1 96 335 PHE B N 1
ATOM 5400 C CA . PHE B 1 335 ? 7.098 -33.688 1.442 1 96 335 PHE B CA 1
ATOM 5401 C C . PHE B 1 335 ? 8.625 -33.656 1.428 1 96 335 PHE B C 1
ATOM 5403 O O . PHE B 1 335 ? 9.227 -33.188 0.457 1 96 335 PHE B O 1
ATOM 5410 N N . PRO B 1 336 ? 9.281 -34.25 2.354 1 94.62 336 PRO B N 1
ATOM 5411 C CA . PRO B 1 336 ? 10.742 -34.188 2.447 1 94.62 336 PRO B CA 1
ATOM 5412 C C . PRO B 1 336 ? 11.438 -34.844 1.26 1 94.62 336 PRO B C 1
ATOM 5414 O O . PRO B 1 336 ? 12.539 -34.438 0.877 1 94.62 336 PRO B O 1
ATOM 5417 N N . ARG B 1 337 ? 10.781 -35.812 0.527 1 94.44 337 ARG B N 1
ATOM 5418 C CA . ARG B 1 337 ? 11.391 -36.562 -0.557 1 94.44 337 ARG B CA 1
ATOM 5419 C C . ARG B 1 337 ? 11.383 -35.781 -1.857 1 94.44 337 ARG B C 1
ATOM 5421 O O . ARG B 1 337 ? 12.062 -36.125 -2.818 1 94.44 337 ARG B O 1
ATOM 5428 N N . LEU B 1 338 ? 10.617 -34.688 -1.86 1 96.44 338 LEU B N 1
ATOM 5429 C CA . LEU B 1 338 ? 10.461 -33.938 -3.104 1 96.44 338 LEU B CA 1
ATOM 5430 C C . LEU B 1 338 ? 11.344 -32.688 -3.102 1 96.44 338 LEU B C 1
ATOM 5432 O O . LEU B 1 338 ? 11.359 -31.922 -4.078 1 96.44 338 LEU B O 1
ATOM 5436 N N . VAL B 1 339 ? 12.164 -32.5 -2.088 1 96.19 339 VAL B N 1
ATOM 5437 C CA . VAL B 1 339 ? 12.945 -31.266 -1.887 1 96.19 339 VAL B CA 1
ATOM 5438 C C . VAL B 1 339 ? 13.938 -31.094 -3.033 1 96.19 339 VAL B C 1
ATOM 5440 O O . VAL B 1 339 ? 14.234 -29.969 -3.441 1 96.19 339 VAL B O 1
ATOM 5443 N N . SER B 1 340 ? 14.422 -32.156 -3.629 1 96.19 340 SER B N 1
ATOM 5444 C CA . SER B 1 340 ? 15.406 -32.094 -4.703 1 96.19 340 SER B CA 1
ATOM 5445 C C . SER B 1 340 ? 14.812 -31.484 -5.973 1 96.19 340 SER B C 1
ATOM 5447 O O . SER B 1 340 ? 15.547 -31.062 -6.867 1 96.19 340 SER B O 1
ATOM 5449 N N . LEU B 1 341 ? 13.453 -31.453 -6.051 1 96.88 341 LEU B N 1
ATOM 5450 C CA . LEU B 1 341 ? 12.781 -30.922 -7.234 1 96.88 341 LEU B CA 1
ATOM 5451 C C . LEU B 1 341 ? 12.57 -29.422 -7.121 1 96.88 341 LEU B C 1
ATOM 5453 O O . LEU B 1 341 ? 12.117 -28.781 -8.07 1 96.88 341 LEU B O 1
ATOM 5457 N N . VAL B 1 342 ? 12.914 -28.844 -5.898 1 96.81 342 VAL B N 1
ATOM 5458 C CA . VAL B 1 342 ? 12.797 -27.422 -5.633 1 96.81 342 VAL B CA 1
ATOM 5459 C C . VAL B 1 342 ? 14.156 -26.75 -5.785 1 96.81 342 VAL B C 1
ATOM 5461 O O . VAL B 1 342 ? 14.867 -26.531 -4.797 1 96.81 342 VAL B O 1
ATOM 5464 N N . HIS B 1 343 ? 14.539 -26.484 -7.051 1 93.12 343 HIS B N 1
ATOM 5465 C CA . HIS B 1 343 ? 15.812 -25.859 -7.383 1 93.12 343 HIS B CA 1
ATOM 5466 C C . HIS B 1 343 ? 15.688 -24.953 -8.594 1 93.12 343 HIS B C 1
ATOM 5468 O O . HIS B 1 343 ? 14.789 -25.141 -9.422 1 93.12 343 HIS B O 1
ATOM 5474 N N . PRO B 1 344 ? 16.5 -23.891 -8.641 1 87.94 344 PRO B N 1
ATOM 5475 C CA . PRO B 1 344 ? 16.438 -23.016 -9.805 1 87.94 344 PRO B CA 1
ATOM 5476 C C . PRO B 1 344 ? 16.938 -23.688 -11.086 1 87.94 344 PRO B C 1
ATOM 5478 O O . PRO B 1 344 ? 17.703 -24.641 -11.031 1 87.94 344 PRO B O 1
#

Solvent-accessible surface area (backbone atoms only — not comparable to full-atom values): 41422 Å² total; per-residue (Å²): 136,83,79,73,78,83,82,78,75,78,73,72,80,73,72,49,71,68,55,48,50,50,47,50,51,51,47,50,52,50,49,51,52,50,50,51,51,50,51,53,51,51,54,49,53,52,51,50,41,54,50,50,50,54,50,48,52,51,51,50,55,51,53,65,54,47,57,58,54,56,55,53,53,53,54,55,60,62,61,66,62,67,65,79,79,71,85,77,77,86,80,84,77,76,86,80,84,90,84,85,91,82,82,90,86,89,87,85,82,80,87,81,83,83,85,77,78,73,80,75,77,85,71,67,81,68,70,82,61,71,74,57,66,75,72,75,86,67,80,77,47,48,75,66,90,65,97,42,68,75,62,34,63,60,48,34,56,50,48,53,47,51,52,54,58,64,42,27,84,77,33,65,79,55,65,65,76,71,71,89,64,85,52,60,50,35,56,37,41,76,31,41,71,93,45,73,65,46,33,48,52,28,60,51,53,34,77,51,64,49,73,38,50,65,22,41,38,37,54,48,48,55,52,48,26,46,49,52,18,72,68,50,76,40,75,68,38,51,70,64,30,45,74,58,48,54,82,49,73,56,59,74,70,37,81,66,67,64,71,50,59,73,45,68,31,57,59,41,39,43,49,36,49,75,32,62,77,62,36,71,72,54,30,47,43,48,46,52,50,10,37,37,48,63,72,63,84,94,59,64,67,51,34,69,54,95,41,26,54,38,71,22,91,60,45,62,63,51,62,56,33,56,80,30,53,47,73,35,59,69,39,44,71,74,40,63,88,53,52,84,34,68,59,112,136,81,83,73,77,81,82,78,76,77,75,71,83,72,72,49,71,67,55,50,50,50,48,51,50,50,47,50,50,49,50,51,50,51,50,50,50,50,50,52,51,51,51,48,52,50,49,49,42,51,47,49,51,49,48,49,50,48,50,50,51,52,53,62,49,44,54,58,52,54,53,51,48,52,53,50,56,61,59,64,64,62,64,81,80,71,82,75,82,75,84,73,88,74,86,72,82,86,83,90,79,87,83,76,86,84,89,82,85,83,83,80,83,79,85,79,78,84,80,75,79,86,68,71,78,65,72,77,59,69,78,56,64,72,70,74,86,66,80,78,49,47,75,65,88,66,97,44,69,75,62,35,64,61,47,35,55,52,49,52,47,50,52,55,59,64,43,26,81,78,32,65,77,55,66,61,77,70,71,90,64,84,52,61,49,36,57,36,40,77,31,41,70,93,47,73,64,46,33,47,52,27,60,49,52,35,76,51,65,50,74,37,50,65,22,42,38,37,54,50,48,54,52,49,26,45,51,52,17,72,67,49,76,42,74,69,38,50,70,63,30,45,74,58,50,53,82,48,72,56,57,75,70,37,81,64,66,64,73,51,59,73,44,67,30,56,59,42,40,43,50,38,51,75,31,63,77,63,36,71,73,55,31,47,44,49,48,52,49,10,37,37,49,63,72,63,84,90,59,66,68,51,33,69,54,93,41,24,53,36,70,22,89,59,45,64,63,51,64,57,33,56,80,30,53,48,73,36,60,69,38,44,72,74,40,64,88,54,50,83,34,68,59,112

Foldseek 3Di:
DPPDPDPPPPPPPPDDPVRVVVVVVVVVVVVVVVVVVVVVVVVVVVVVVVVVVVVVVVVVVVVVVVVVVVVVVVVVVVVVVPDPPDPDDDDDDDDDDDDDDDDDDDDDDDDDDDPPPPPDPDPDPPDPPVVPPVPPDPPAQAPDDDPDPCLGPLSVLVVQLVVLVVCCVVPVVPNPQDDLWDFPCLLVLNDQDDGSLSVNLSSNCVVADADDSLLSSLLSTLSSLVSSCSNPPDPVSVVSHQPQLDADPLPVVADDGPLLSSDSFNLLSSVLRVPVVVVSVHGSRLQRHFKDFADDPPDDQWDDDPNDIGGDPCSSVSSSDLQRIDGHDSCCVVCVPCRVSSDD/DDDPPPPPPPPPPPDDPVRVVVVVVVVVVVVVVVVVVVVVVVVVVVVVVVVVVVVVVVVVVVVVCVVVVVVVVVVVVVVPVPDPPPDPDPPDDDDDDDDDDDDDDDDDDDDDDDPDDDPDDDPPPDPPPVVPPVPPDDPAQAPDDDPDPCLGPLSVLVVQLVVLVVCCVVPVVPVPQDDLWDFPCLLVLNDQDDGSLSVNLSSNCVVADADDSLLSSLLSTLSSLVSSCSNPPDPVSVVSHQPQLDADPLPVVADDGPLLSSDSFNLLSSVLRVPVVVVSVHGSRLQRHFKDFADDPPDDQWDDDPNDIGGDPCSSVSSSDLQRIDGHDSVCVVCVPCRVSSDD

InterPro domains:
  IPR021833 Protein of unknown function DUF3425 [PF11905] (224-339)

Organism: Fusarium oxysporum f. sp. cubense (strain race 4) (NCBI:txid2502994)

Radius of gyration: 38.24 Å; Cα contacts (8 Å, |Δi|>4): 590; chains: 2; bounding box: 104×126×135 Å

Secondary structure (DSSP, 8-state):
----------------HHHHHHHHHHHHHHHHHHHHHHHHHHHHHHHHHHHHHHHHHHHHHHHHHHHHHHHHHHHHHHHTT-------------------------------------------------SS---S-----SSS--SSGGG-HHHHHHHHHHHHHHHTTT-GGG-----SS--HHHHTTS---SSHHHHHHHHHHTTS--S-HHHHHHHHHHHHHHHHHHHS--HHHHHTS-GGGSPPHHHHHS---GGGGG-S-HHHHHHHHH-HHHHTT--HHHHHTTEEE-PPTT--SEEEETTEEEE-TTHHHHHT-GGGEEE-HHHHHH-GGGGGG---/----------------HHHHHHHHHHHHHHHHHHHHHHHHHHHHHHHHHHHHHHHHHHHHHHHHHHHHHHHHHHHHHHTTT---------------------------------------------S---SS---S-----SSS--SSGGG-HHHHHHHHHHHHHHHTTT-GGG-----SS--HHHHTTS---SSHHHHHHHHHHTTS--S-HHHHHHHHHHHHHHHHHHHS-SHHHHHTS-GGGSPPHHHHHS---GGGGG-S-HHHHHHHHH-HHHHTT--HHHHHTTEEE-PPTT--SEEEETTEEEE-TTHHHHHT-GGGEEE-HHHHHH-GGGGGG---

Sequence (688 aa):
MSASPPSGSSKRRVRTEAQMSQKRLADRVKHRENRQEHKQRMERMEADIAQIRKNLDTVSAQLRTLPQLSADLVALQQRSSQKPPGEAYEMDTSVETPDFPAGRRAPAAAPCAADHHDIPPAEVPEVVSSLFPTPSHVDCRCGVQHHSQADCLEYRSFAILYETHAAFPKDPLHARSLPRNPELPNMTLHSYGDNAVTCFLTSFLKGFEMASVETLFGVYFFAYRLMRWRLHPDPMTLKDVPPWLLPTEVQNTYPHPVSIDYIPWPDLRDFLCTNPRIKSRHSVKIYLESLQLKWPPGCPLMAVEGGQVCVSPEFEAIACDLNNWELGPPWLEAFPRLVSLVHPMSASPPSGSSKRRVRTEAQMSQKRLADRVKHRENRQEHKQRMERMEADIAQIRKNLDTVSAQLRTLPQLSADLVALQQRSSQKPPGEAYEMDTSVETPDFPAGRRAPAAAPCAADHHDIPPAEVPEVVSSLFPTPSHVDCRCGVQHHSQADCLEYRSFAILYETHAAFPKDPLHARSLPRNPELPNMTLHSYGDNAVTCFLTSFLKGFEMASVETLFGVYFFAYRLMRWRLHPDPMTLKDVPPWLLPTEVQNTYPHPVSIDYIPWPDLRDFLCTNPRIKSRHSVKIYLESLQLKWPPGCPLMAVEGGQVCVSPEFEAIACDLNNWELGPPWLEAFPRLVSLVHP